Protein AF-A0A5E4NZ49-F1 (afdb_monomer)

Foldseek 3Di:
DDDDPCLVVQPVNVVVLVVVLVVQQQVLQQVLCVVVVLVDGPLLLQLLVVCVVVPKDWLVVSCVSSVHDSVSSVVSQVVCVVVVQKDWDQDPPDNVTTIIHGDPNNVVSNVVCVFQPPQLLVQLVCVLQVPQDDDPSSNSVSSVVSCVVPNSNRSSVVSVVPQDPADLQKHKDWDDPVCLVVLLVQLCVVCVVPHDQDPLNVVCSVCVCVQAVVQPKTKMFMQGVPRGTFWIWIWGDPDQLEIETDSTGGHPVCPPSCRSLVRVVVNVVVNLVVNGPWYKYFDAVVPVVVVVSCVVVAWDWDVVCCVVPVVVDPRTDTMTTHPSPRPLLVQLLVWDKDWQDDPVSLLLLLVLLVLVVVVVVDPCVVPCSVVPSVDPPVQQDPDAKIKMWTAGPVGHTFWIKIKGDDPPDLEIEIDRGDGDPPNPDSCNSVVRVVVRLVSSVVSRRFKYKYKDAPVPVVVVVSCVVVAWDWDDDPDDDPDPPITMTMDGSPD

Mean predicted aligned error: 18.84 Å

Radius of gyration: 30.34 Å; Cα contacts (8 Å, |Δi|>4): 708; chains: 1; bounding box: 64×70×80 Å

Nearest PDB structures (foldseek):
  3d8p-assembly2_B  TM=8.792E-01  e=7.311E-11  Staphylococcus aureus subsp. aureus Mu50
  3d8p-assembly1_A  TM=8.478E-01  e=6.019E-10  Staphylococcus aureus subsp. aureus Mu50
  5c82-assembly1_A-2  TM=8.439E-01  e=2.138E-06  Streptomyces noursei
  7ypv-assembly1_B  TM=7.909E-01  e=5.978E-06  Streptomyces lavendulae subsp. lavendulae
  4zzl-assembly1_B  TM=7.504E-01  e=1.672E-05  Pseudomonas aeruginosa

pLDDT: mean 85.26, std 12.06, range [42.31, 98.31]

Sequence (491 aa):
MVSDILAEHGILFLGSRLKRVADRMQAEATEVLERLELGVQPSQVILLAALDRFGPLSVGEAVEALGTSQPAVTRLVATLVEAGLVSADRGTRDQRSKTLDLTEGGRALVVRIKSTLWPAVRAAAESLTADLSGSFLQQLEGLEANLARRSLTARVDDARKTATPALNGLRIVQYSEALAPAFAEITREWVEGFFKIENEDRRIIEDPQGTIIDRGGFILFVEAEGLGIVGTCALIKIEDGVFELTKMGVKASARGRKAGEFLLDAVLKRAEAMGLDELFLLTNDKLGAAVHLYEKAGFQHDAEIMRRFGGRYARANVAMRYPLETKDKRMVKVARIRPARSRDDLAEVAQLFRDYADLIGVDLTSQNFEAEVANLPGAYAPPAGELFLAINPDGTPIGCVGLRPFEAGRRCELKRLFVRPGVQGAGLGRRLLDVALAAARKAGYREMVLDCLPQLEKAIALYDRTGFARTAPYWNNVIPGAIYFAKDLAA

Secondary structure (DSSP, 8-state):
----HHHHTGGGGHHHHHHHHHHHHHHHHHHHHHHTT----HHHHHHHHHHHHH-SEEHHHHHHHHTS-HHHHHHHHHHHHHTTSEEEEEPSS-TTSEEEEE-HHHHHHHHHHHHHTHHHHHHHHHHHHTT--SSHHHHHHHHHHHHHHS-HHHHHHHHHHHSPP-BTTEEEEE--GGGHHHHHHHHHHHHHHHSPPPHHHHHHHH-HIIIIITTT-EEEEEEETTTEEEEEEEEEEEETTEEEEEEEEE-GGGTTTTHHHHHHHHHHHHHHHTT-SEEEEEE-TT-HHHHHHHHHHT-EE-HHHHHHHGGG-TT--EEEEE----HHHHHHHH-EEEE--SHHHHHHHHHHHHHHHHHHT--GGGTTHHHHHHTTTGGG-TTT-EEEEEE-TTS-EEEEEEEEE-SSSSEEEEEEEEE-TTSTTSSHHHHHHHHHHHHHHHTT-SEEEEEE-TT-HHHHHHHHHTTPEEE--SS--SSTT-EEEEEES--

Structure (mmCIF, N/CA/C/O backbone):
data_AF-A0A5E4NZ49-F1
#
_entry.id   AF-A0A5E4NZ49-F1
#
loop_
_atom_site.group_PDB
_atom_site.id
_atom_site.type_symbol
_atom_site.label_atom_id
_atom_site.label_alt_id
_atom_site.label_comp_id
_atom_site.label_asym_id
_atom_site.label_entity_id
_atom_site.label_seq_id
_atom_site.pdbx_PDB_ins_code
_atom_site.Cartn_x
_atom_site.Cartn_y
_atom_site.Cartn_z
_atom_site.occupancy
_atom_site.B_iso_or_equiv
_atom_site.auth_seq_id
_atom_site.auth_comp_id
_atom_site.auth_asym_id
_atom_site.auth_atom_id
_atom_site.pdbx_PDB_model_num
ATOM 1 N N . MET A 1 1 ? -5.142 39.067 -20.950 1.00 53.44 1 MET A N 1
ATOM 2 C CA . MET A 1 1 ? -5.275 38.277 -19.708 1.00 53.44 1 MET A CA 1
ATOM 3 C C . MET A 1 1 ? -4.618 39.071 -18.599 1.00 53.44 1 MET A C 1
ATOM 5 O O . MET A 1 1 ? -3.541 39.597 -18.840 1.00 53.44 1 MET A O 1
ATOM 9 N N . VAL A 1 2 ? -5.281 39.227 -17.454 1.00 66.50 2 VAL A N 1
ATOM 10 C CA . VAL A 1 2 ? -4.657 39.827 -16.264 1.00 66.50 2 VAL A CA 1
ATOM 11 C C . VAL A 1 2 ? -3.675 38.795 -15.712 1.00 66.50 2 VAL A C 1
ATOM 13 O O . VAL A 1 2 ? -4.063 37.638 -15.552 1.00 66.50 2 VAL A O 1
ATOM 16 N N . SER A 1 3 ? -2.415 39.173 -15.510 1.00 77.12 3 SER A N 1
ATOM 17 C CA . SER A 1 3 ? -1.406 38.267 -14.967 1.00 77.12 3 SER A CA 1
ATOM 18 C C . SER A 1 3 ? -1.556 38.098 -13.451 1.00 77.12 3 SER A C 1
ATOM 20 O O . SER A 1 3 ? -2.078 38.977 -12.760 1.00 77.12 3 SER A O 1
ATOM 22 N N . ASP A 1 4 ? -1.151 36.938 -12.923 1.00 85.38 4 ASP A N 1
ATOM 23 C CA . ASP A 1 4 ? -1.191 36.676 -11.481 1.00 85.38 4 ASP A CA 1
ATOM 24 C C . ASP A 1 4 ? -0.046 37.415 -10.780 1.00 85.38 4 ASP A C 1
ATOM 26 O O . ASP A 1 4 ? 1.059 36.894 -10.63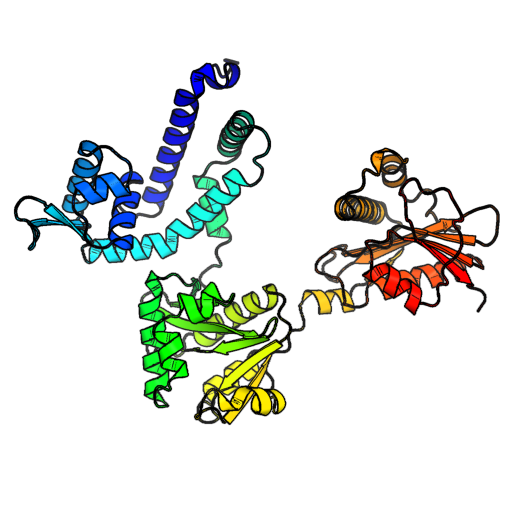0 1.00 85.38 4 ASP A O 1
ATOM 30 N N . ILE A 1 5 ? -0.346 38.629 -10.313 1.00 86.19 5 ILE A N 1
ATOM 31 C CA . ILE A 1 5 ? 0.610 39.509 -9.634 1.00 86.19 5 ILE A CA 1
ATOM 32 C C . ILE A 1 5 ? 1.266 38.850 -8.411 1.00 86.19 5 ILE A C 1
ATOM 34 O O . ILE A 1 5 ? 2.423 39.144 -8.101 1.00 86.19 5 ILE A O 1
ATOM 38 N N . LEU A 1 6 ? 0.551 37.946 -7.723 1.00 84.62 6 LEU A N 1
ATOM 39 C CA . LEU A 1 6 ? 1.081 37.246 -6.554 1.00 84.62 6 LEU A CA 1
ATOM 40 C C . LEU A 1 6 ? 2.108 36.194 -6.976 1.00 84.62 6 LEU A C 1
ATOM 42 O O . LEU A 1 6 ? 3.129 36.054 -6.306 1.00 84.62 6 LEU A O 1
ATOM 46 N N . ALA A 1 7 ? 1.864 35.490 -8.083 1.00 78.50 7 ALA A N 1
ATOM 47 C CA . ALA A 1 7 ? 2.808 34.523 -8.631 1.00 78.50 7 ALA A CA 1
ATOM 48 C C . ALA A 1 7 ? 4.052 35.207 -9.223 1.00 78.50 7 ALA A C 1
ATOM 50 O O . ALA A 1 7 ? 5.168 34.804 -8.907 1.00 78.50 7 ALA A O 1
ATOM 51 N N . GLU A 1 8 ? 3.876 36.283 -9.996 1.00 82.50 8 GLU A N 1
ATOM 52 C CA . GLU A 1 8 ? 4.972 36.994 -10.679 1.00 82.50 8 GLU A CA 1
ATOM 53 C C . GLU A 1 8 ? 6.033 37.557 -9.725 1.00 82.50 8 GLU A C 1
ATOM 55 O O . GLU A 1 8 ? 7.219 37.565 -10.045 1.00 82.50 8 GLU A O 1
ATOM 60 N N . HIS A 1 9 ? 5.621 38.011 -8.541 1.00 81.31 9 HIS A N 1
ATOM 61 C CA . HIS A 1 9 ? 6.527 38.618 -7.563 1.00 81.31 9 HIS A CA 1
ATOM 62 C C . HIS A 1 9 ? 7.061 37.609 -6.529 1.00 81.31 9 HIS A C 1
ATOM 64 O O . HIS A 1 9 ? 7.758 37.996 -5.586 1.00 81.31 9 HIS A O 1
ATOM 70 N N . GLY A 1 10 ? 6.758 36.314 -6.698 1.00 77.19 10 GLY A N 1
ATOM 71 C CA . GLY A 1 10 ? 7.365 35.206 -5.959 1.00 77.19 10 GLY A CA 1
ATOM 72 C C . GLY A 1 10 ? 7.379 35.402 -4.439 1.00 77.19 10 GLY A C 1
ATOM 73 O O . GLY A 1 10 ? 6.333 35.446 -3.789 1.00 77.19 10 GLY A O 1
ATOM 74 N N . ILE A 1 11 ? 8.585 35.512 -3.868 1.00 76.81 11 ILE A N 1
ATOM 75 C CA . ILE A 1 11 ? 8.804 35.615 -2.416 1.00 76.81 11 ILE A CA 1
ATOM 76 C C . ILE A 1 11 ? 8.200 36.885 -1.801 1.00 76.81 11 ILE A C 1
ATOM 78 O O . ILE A 1 11 ? 7.835 36.879 -0.626 1.00 76.81 11 ILE A O 1
ATOM 82 N N . LEU A 1 12 ? 8.062 37.963 -2.582 1.00 76.31 12 LEU A N 1
ATOM 83 C CA . LEU A 1 12 ? 7.617 39.267 -2.084 1.00 76.31 12 LEU A CA 1
ATOM 84 C C . LEU A 1 12 ? 6.197 39.206 -1.504 1.00 76.31 12 LEU A C 1
ATOM 86 O O . LEU A 1 12 ? 5.898 39.892 -0.529 1.00 76.31 12 LEU A O 1
ATOM 90 N N . PHE A 1 13 ? 5.341 38.345 -2.060 1.00 85.19 13 PHE A N 1
ATOM 91 C CA . PHE A 1 13 ? 3.966 38.137 -1.599 1.00 85.19 13 PHE A CA 1
ATOM 92 C C . PHE A 1 13 ? 3.740 36.750 -0.993 1.00 85.19 13 PHE A C 1
ATOM 94 O O . PHE A 1 13 ? 2.621 36.232 -1.030 1.00 85.19 13 PHE A O 1
ATOM 101 N N . LEU A 1 14 ? 4.777 36.152 -0.395 1.00 77.56 14 LEU A N 1
ATOM 102 C CA . LEU A 1 14 ? 4.708 34.790 0.136 1.00 77.56 14 LEU A CA 1
ATOM 103 C C . LEU A 1 14 ? 3.535 34.587 1.108 1.00 77.56 14 LEU A C 1
ATOM 105 O O . LEU A 1 14 ? 2.769 33.638 0.960 1.00 77.56 14 LEU A O 1
ATOM 109 N N . GLY A 1 15 ? 3.350 35.502 2.066 1.00 79.25 15 GLY A N 1
ATOM 110 C CA . GLY A 1 15 ? 2.250 35.421 3.033 1.00 79.25 15 GLY A CA 1
ATOM 111 C C . GLY A 1 15 ? 0.868 35.448 2.370 1.00 79.25 15 GLY A C 1
ATOM 112 O O . GLY A 1 15 ? -0.011 34.671 2.738 1.00 79.25 15 GLY A O 1
ATOM 113 N N . SER A 1 16 ? 0.688 36.283 1.345 1.00 88.81 16 SER A N 1
ATOM 114 C CA . SER A 1 16 ? -0.566 36.372 0.587 1.00 88.81 16 SER A CA 1
ATOM 115 C C . SER A 1 16 ? -0.827 35.124 -0.255 1.00 88.81 16 SER A C 1
ATOM 117 O O . SER A 1 16 ? -1.972 34.688 -0.342 1.00 88.81 16 SER A O 1
ATOM 119 N N . ARG A 1 17 ? 0.213 34.507 -0.834 1.00 84.88 17 ARG A N 1
ATOM 120 C CA . ARG A 1 17 ? 0.085 33.233 -1.562 1.00 84.88 17 ARG A CA 1
ATOM 121 C C . ARG A 1 17 ? -0.287 32.083 -0.631 1.00 84.88 17 ARG A C 1
ATOM 123 O O . ARG A 1 17 ? -1.226 31.348 -0.924 1.00 84.88 17 ARG A O 1
ATOM 130 N N . LEU A 1 18 ? 0.374 31.978 0.524 1.00 82.62 18 LEU A N 1
ATOM 131 C CA . LEU A 1 18 ? 0.037 30.980 1.544 1.00 82.62 18 LEU A CA 1
ATOM 132 C C . LEU A 1 18 ? -1.401 31.149 2.038 1.00 82.62 18 LEU A C 1
ATOM 134 O O . LEU A 1 18 ? -2.138 30.171 2.130 1.00 82.62 18 LEU A O 1
ATOM 138 N N . LYS A 1 19 ? -1.828 32.394 2.283 1.00 87.25 19 LYS A N 1
ATOM 139 C CA . LYS A 1 19 ? -3.213 32.693 2.647 1.00 87.25 19 LYS A CA 1
ATOM 140 C C . LYS A 1 19 ? -4.194 32.303 1.540 1.00 87.25 19 LYS A C 1
ATOM 142 O O . LYS A 1 19 ? -5.182 31.649 1.831 1.00 87.25 19 LYS A O 1
ATOM 147 N N . ARG A 1 20 ? -3.913 32.639 0.277 1.00 89.00 20 ARG A N 1
ATOM 148 C CA . ARG A 1 20 ? -4.759 32.278 -0.874 1.00 89.00 20 ARG A CA 1
ATOM 149 C C . ARG A 1 20 ? -4.947 30.765 -0.999 1.00 89.00 20 ARG A C 1
ATOM 151 O O . ARG A 1 20 ? -6.062 30.306 -1.234 1.00 89.00 20 ARG A O 1
ATOM 158 N N . VAL A 1 21 ? -3.870 29.997 -0.826 1.00 86.38 21 VAL A N 1
ATOM 159 C CA . VAL A 1 21 ? -3.926 28.528 -0.806 1.00 86.38 21 VAL A CA 1
ATOM 160 C C . VAL A 1 21 ? -4.757 28.037 0.379 1.00 86.38 21 VAL A C 1
ATOM 162 O O . VAL A 1 21 ? -5.653 27.218 0.187 1.00 86.38 21 VAL A O 1
ATOM 165 N N . ALA A 1 22 ? -4.512 28.565 1.581 1.00 85.62 22 ALA A N 1
ATOM 166 C CA . ALA A 1 22 ? -5.251 28.188 2.783 1.00 85.62 22 ALA A CA 1
ATOM 167 C C . ALA A 1 22 ? -6.754 28.484 2.659 1.00 85.62 22 ALA A C 1
ATOM 169 O O . ALA A 1 22 ? -7.567 27.603 2.924 1.00 85.62 22 ALA A O 1
ATOM 170 N N . ASP A 1 23 ? -7.127 29.680 2.200 1.00 88.81 23 ASP A N 1
ATOM 171 C CA . ASP A 1 23 ? -8.521 30.095 2.012 1.00 88.81 23 ASP A CA 1
ATOM 172 C C . ASP A 1 23 ? -9.230 29.180 1.000 1.00 88.81 23 ASP A C 1
ATOM 174 O O . ASP A 1 23 ? -10.351 28.730 1.241 1.00 88.81 23 ASP A O 1
ATOM 178 N N . ARG A 1 24 ? -8.550 28.826 -0.100 1.00 87.12 24 ARG A N 1
ATOM 179 C CA . ARG A 1 24 ? -9.080 27.888 -1.096 1.00 87.12 24 ARG A CA 1
ATOM 180 C C . ARG A 1 24 ? -9.278 26.486 -0.521 1.00 87.12 24 ARG A C 1
ATOM 182 O O . ARG A 1 24 ? -10.336 25.895 -0.715 1.00 87.12 24 ARG A O 1
ATOM 189 N N . MET A 1 25 ? -8.281 25.960 0.188 1.00 86.38 25 MET A N 1
ATOM 190 C CA . MET A 1 25 ? -8.375 24.638 0.812 1.00 86.38 25 MET A CA 1
ATOM 191 C C . MET A 1 25 ? -9.485 24.588 1.864 1.00 86.38 25 MET A C 1
ATOM 193 O O . MET A 1 25 ? -10.180 23.581 1.953 1.00 86.38 25 MET A O 1
ATOM 197 N N . GLN A 1 26 ? -9.684 25.665 2.627 1.00 86.81 26 GLN A N 1
ATOM 198 C CA . GLN A 1 26 ? -10.755 25.740 3.619 1.00 86.81 26 GLN A CA 1
ATOM 199 C C . GLN A 1 26 ? -12.141 25.779 2.976 1.00 86.81 26 GLN A C 1
ATOM 201 O O . GLN A 1 26 ? -13.030 25.071 3.439 1.00 86.81 26 GLN A O 1
ATOM 206 N N . ALA A 1 27 ? -12.318 26.538 1.891 1.00 87.38 27 ALA A N 1
ATOM 207 C CA . ALA A 1 27 ? -13.580 26.558 1.153 1.00 87.38 27 ALA A CA 1
ATOM 208 C C . ALA A 1 27 ? -13.937 25.168 0.591 1.00 87.38 27 ALA A C 1
ATOM 210 O O . ALA A 1 27 ? -15.056 24.693 0.779 1.00 87.38 27 ALA A O 1
ATOM 211 N N . GLU A 1 28 ? -12.970 24.484 -0.030 1.00 89.12 28 GLU A N 1
ATOM 212 C CA . GLU A 1 28 ? -13.168 23.128 -0.563 1.00 89.12 28 GLU A CA 1
ATOM 213 C C . GLU A 1 28 ? -13.385 22.096 0.569 1.00 89.12 28 GLU A C 1
ATOM 215 O O . GLU A 1 28 ? -14.182 21.168 0.431 1.00 89.12 28 GLU A O 1
ATOM 220 N N . ALA A 1 29 ? -12.746 22.268 1.732 1.00 86.75 29 ALA A N 1
ATOM 221 C CA . ALA A 1 29 ? -12.985 21.421 2.903 1.00 86.75 29 ALA A CA 1
ATOM 222 C C . ALA A 1 29 ? -14.402 21.592 3.481 1.00 86.75 29 ALA A C 1
ATOM 224 O O . ALA A 1 29 ? -15.012 20.598 3.881 1.00 86.75 29 ALA A O 1
ATOM 225 N N . THR A 1 30 ? -14.940 22.816 3.510 1.00 88.94 30 THR A N 1
ATOM 226 C CA . THR A 1 30 ? -16.329 23.072 3.925 1.00 88.94 30 THR A CA 1
ATOM 227 C C . THR A 1 30 ? -17.316 22.340 3.015 1.00 88.94 30 THR A C 1
ATOM 229 O O . THR A 1 30 ? -18.167 21.612 3.521 1.00 88.94 30 THR A O 1
ATOM 232 N N . GLU A 1 31 ? -17.145 22.426 1.692 1.00 88.44 31 GLU A N 1
ATOM 233 C CA . GLU A 1 31 ? -18.001 21.729 0.717 1.00 88.44 31 GLU A CA 1
ATOM 234 C C . GLU A 1 31 ? -18.008 20.202 0.938 1.00 88.44 31 GLU A C 1
ATOM 236 O O . GLU A 1 31 ? -19.054 19.547 0.902 1.00 88.44 31 GLU A O 1
ATOM 241 N N . VAL A 1 32 ? -16.838 19.616 1.221 1.00 86.94 32 VAL A N 1
ATOM 242 C CA . VAL A 1 32 ? -16.717 18.180 1.515 1.00 86.94 32 VAL A CA 1
ATOM 243 C C . VAL A 1 32 ? -17.483 17.797 2.784 1.00 86.94 32 VAL A C 1
ATOM 245 O O . VAL A 1 32 ? -18.154 16.762 2.799 1.00 86.94 32 VAL A O 1
ATOM 248 N N . LEU A 1 33 ? -17.394 18.601 3.846 1.00 88.38 33 LEU A N 1
ATOM 249 C CA . LEU A 1 33 ? -18.083 18.336 5.114 1.00 88.38 33 LEU A CA 1
ATOM 250 C C . LEU A 1 33 ? -19.605 18.472 4.989 1.00 88.38 33 LEU A C 1
ATOM 252 O O . LEU A 1 33 ? -20.331 17.640 5.541 1.00 88.38 33 LEU A O 1
ATOM 256 N N . GLU A 1 34 ? -20.077 19.472 4.241 1.00 87.88 34 GLU A N 1
ATOM 257 C CA . GLU A 1 34 ? -21.499 19.690 3.953 1.00 87.88 34 GLU A CA 1
ATOM 258 C C . GLU A 1 34 ? -22.093 18.514 3.180 1.00 87.88 34 GLU A C 1
ATOM 260 O O . GLU A 1 34 ? -23.104 17.948 3.590 1.00 87.88 34 GLU A O 1
ATOM 265 N N . ARG A 1 35 ? -21.413 18.059 2.122 1.00 85.38 35 ARG A N 1
ATOM 266 C CA . ARG A 1 35 ? -21.866 16.919 1.313 1.00 85.38 35 ARG A CA 1
ATOM 267 C C . ARG A 1 35 ? -21.902 15.596 2.079 1.00 85.38 35 ARG A C 1
ATOM 269 O O . ARG A 1 35 ? -22.638 14.688 1.705 1.00 85.38 35 ARG A O 1
ATOM 276 N N . LEU A 1 36 ? -21.072 15.450 3.108 1.00 80.56 36 LEU A N 1
ATOM 277 C CA . LEU A 1 36 ? -21.082 14.277 3.983 1.00 80.56 36 LEU A CA 1
ATOM 278 C C . LEU A 1 36 ? -22.095 14.394 5.127 1.00 80.56 36 LEU A C 1
ATOM 280 O O . LEU A 1 36 ? -22.195 13.462 5.927 1.00 80.56 36 LEU A O 1
ATOM 284 N N . GLU A 1 37 ? -22.821 15.511 5.221 1.00 86.88 37 GLU A N 1
ATOM 285 C CA . GLU A 1 37 ? -23.821 15.763 6.260 1.00 86.88 37 GLU A CA 1
ATOM 286 C C . GLU A 1 37 ? -23.232 15.513 7.661 1.00 86.88 37 GLU A C 1
ATOM 288 O O . GLU A 1 37 ? -23.790 14.802 8.503 1.00 86.88 37 GLU A O 1
ATOM 293 N N . LEU A 1 38 ? -22.013 16.019 7.884 1.00 84.12 38 LEU A N 1
ATOM 294 C CA . LEU A 1 38 ? -21.295 15.854 9.153 1.00 84.12 38 LEU A CA 1
ATOM 295 C C . LEU A 1 38 ? -21.668 16.923 10.187 1.00 84.12 38 LEU A C 1
ATOM 297 O O . LEU A 1 38 ? -21.346 16.756 11.359 1.00 84.12 38 LEU A O 1
ATOM 301 N N . GLY A 1 39 ? -22.349 17.997 9.772 1.00 86.88 39 GLY A N 1
ATOM 302 C CA . GLY A 1 39 ? -22.863 19.033 10.674 1.00 86.88 39 GLY A CA 1
ATOM 303 C C . GLY A 1 39 ? -21.784 19.862 11.379 1.00 86.88 39 GLY A C 1
ATOM 304 O O . GLY A 1 39 ? -22.073 20.496 12.388 1.00 86.88 39 GLY A O 1
ATOM 305 N N . VAL A 1 40 ? -20.546 19.851 10.873 1.00 92.19 40 VAL A N 1
ATOM 306 C CA . VAL A 1 40 ? -19.399 20.567 11.450 1.00 92.19 40 VAL A CA 1
ATOM 307 C C . VAL A 1 40 ? -18.565 21.258 10.376 1.00 92.19 40 VAL A C 1
ATOM 309 O O . VAL A 1 40 ? -18.550 20.849 9.219 1.00 92.19 40 VAL A O 1
ATOM 312 N N . GLN A 1 41 ? -17.844 22.298 10.786 1.00 91.62 41 GLN A N 1
ATOM 313 C CA . GLN A 1 41 ? -16.946 23.102 9.959 1.00 91.62 41 GLN A CA 1
ATOM 314 C C . GLN A 1 41 ? -15.488 22.618 10.058 1.00 91.62 41 GLN A C 1
ATOM 316 O O . GLN A 1 41 ? -15.108 22.038 11.081 1.00 91.62 41 GLN A O 1
ATOM 321 N N . PRO A 1 42 ? -14.615 22.906 9.070 1.00 90.19 42 PRO A N 1
ATOM 322 C CA . PRO A 1 42 ? -13.227 22.422 9.076 1.00 90.19 42 PRO A CA 1
ATOM 323 C C . PRO A 1 42 ? -12.444 22.806 10.340 1.00 90.19 42 PRO A C 1
ATOM 325 O O . PRO A 1 42 ? -11.716 21.999 10.917 1.00 90.19 42 PRO A O 1
ATOM 328 N N . SER A 1 43 ? -12.651 24.030 10.826 1.00 89.69 43 SER A N 1
ATOM 329 C CA . SER A 1 43 ? -12.030 24.547 12.049 1.00 89.69 43 SER A CA 1
ATOM 330 C C . SER A 1 43 ? -12.570 23.910 13.336 1.00 89.69 43 SER A C 1
ATOM 332 O O . SER A 1 43 ? -11.904 23.947 14.365 1.00 89.69 43 SER A O 1
ATOM 334 N N . GLN A 1 44 ? -13.752 23.296 13.304 1.00 94.00 44 GLN A N 1
ATOM 335 C CA . GLN A 1 44 ? -14.292 22.534 14.429 1.00 94.00 44 GLN A CA 1
ATOM 336 C C . GLN A 1 44 ? -13.708 21.118 14.463 1.00 94.00 44 GLN A C 1
ATOM 338 O O . GLN A 1 44 ? -13.394 20.611 15.540 1.00 94.00 44 GLN A O 1
ATOM 343 N N . VAL A 1 45 ? -13.484 20.508 13.292 1.00 92.31 45 VAL A N 1
ATOM 344 C CA . VAL A 1 45 ? -12.886 19.167 13.168 1.00 92.31 45 VAL A CA 1
ATOM 345 C C . VAL A 1 45 ? -11.513 19.102 13.841 1.00 92.31 45 VAL A C 1
ATOM 347 O O . VAL A 1 45 ? -11.219 18.118 14.513 1.00 92.31 45 VAL A O 1
ATOM 350 N N . ILE A 1 46 ? -10.692 20.152 13.731 1.00 91.62 46 ILE A N 1
ATOM 351 C CA . ILE A 1 46 ? -9.364 20.183 14.370 1.00 91.62 46 ILE A CA 1
ATOM 352 C C . ILE A 1 46 ? -9.440 20.171 15.907 1.00 91.62 46 ILE A C 1
ATOM 354 O O . ILE A 1 46 ? -8.627 19.508 16.544 1.00 91.62 46 ILE A O 1
ATOM 358 N N . LEU A 1 47 ? -10.434 20.835 16.513 1.00 94.69 47 LEU A N 1
ATOM 359 C CA . LEU A 1 47 ? -10.614 20.832 17.969 1.00 94.69 47 LEU A CA 1
ATOM 360 C C . LEU A 1 47 ? -11.179 19.491 18.455 1.00 94.69 47 LEU A C 1
ATOM 362 O O . LEU A 1 47 ? -10.707 18.956 19.454 1.00 94.69 47 LEU A O 1
ATOM 366 N N . LEU A 1 48 ? -12.129 18.909 17.716 1.00 95.56 48 LEU A N 1
ATOM 367 C CA . LEU A 1 48 ? -12.629 17.557 17.990 1.00 95.56 48 LEU A CA 1
ATOM 368 C C . LEU A 1 48 ? -11.499 16.515 17.920 1.00 95.56 48 LEU A C 1
ATOM 370 O O . LEU A 1 48 ? -11.422 15.635 18.772 1.00 95.56 48 LEU A O 1
ATOM 374 N N . ALA A 1 49 ? -10.593 16.650 16.946 1.00 89.69 49 ALA A N 1
ATOM 375 C CA . ALA A 1 49 ? -9.410 15.802 16.814 1.00 89.69 49 ALA A CA 1
ATOM 376 C C . ALA A 1 49 ? -8.437 15.951 17.995 1.00 89.69 49 ALA A C 1
ATOM 378 O O . ALA A 1 49 ? -7.865 14.961 18.446 1.00 89.69 49 ALA A O 1
ATOM 379 N N . ALA A 1 50 ? -8.248 17.176 18.497 1.00 91.75 50 ALA A N 1
ATOM 380 C CA . ALA A 1 50 ? -7.391 17.435 19.650 1.00 91.75 50 ALA A CA 1
ATOM 381 C C . ALA A 1 50 ? -7.953 16.795 20.930 1.00 91.75 50 ALA A C 1
ATOM 383 O O . ALA A 1 50 ? -7.213 16.115 21.636 1.00 91.75 50 ALA A O 1
ATOM 384 N N . LEU A 1 51 ? -9.254 16.949 21.195 1.00 94.06 51 LEU A N 1
ATOM 385 C CA . LEU A 1 51 ? -9.908 16.356 22.368 1.00 94.06 51 LEU A CA 1
ATOM 386 C C . LEU A 1 51 ? -9.954 14.825 22.306 1.00 94.06 51 LEU A C 1
ATOM 388 O O . LEU A 1 51 ? -9.782 14.152 23.315 1.00 94.06 51 LEU A O 1
ATOM 392 N N . ASP A 1 52 ? -10.148 14.251 21.120 1.00 92.19 52 ASP A N 1
ATOM 393 C CA . ASP A 1 52 ? -10.080 12.800 20.940 1.00 92.19 52 ASP A CA 1
ATOM 394 C C . ASP A 1 52 ? -8.664 12.252 21.179 1.00 92.19 52 ASP A C 1
ATOM 396 O O . ASP A 1 52 ? -8.513 11.195 21.790 1.00 92.19 52 ASP A O 1
ATOM 400 N N . ARG A 1 53 ? -7.628 12.976 20.736 1.00 87.81 53 ARG A N 1
ATOM 401 C CA . ARG A 1 53 ? -6.234 12.544 20.886 1.00 87.81 53 ARG A CA 1
ATOM 402 C C . ARG A 1 53 ? -5.702 12.713 22.305 1.00 87.81 53 ARG A C 1
ATOM 404 O O . ARG A 1 53 ? -4.995 11.837 22.791 1.00 87.81 53 ARG A O 1
ATOM 411 N N . PHE A 1 54 ? -5.960 13.859 22.925 1.00 86.75 54 PHE A N 1
ATOM 412 C CA . PHE A 1 54 ? -5.360 14.230 24.209 1.00 86.75 54 PHE A CA 1
ATOM 413 C C . PHE A 1 54 ? -6.302 14.009 25.398 1.00 86.75 54 PHE A C 1
ATOM 415 O O . PHE A 1 54 ? -5.882 14.155 26.544 1.00 86.75 54 PHE A O 1
ATOM 422 N N . GLY A 1 55 ? -7.552 13.616 25.143 1.00 89.50 55 GLY A N 1
ATOM 423 C CA . GLY A 1 55 ? -8.587 13.549 26.164 1.00 89.50 55 GLY A CA 1
ATOM 424 C C . GLY A 1 55 ? -9.073 14.947 26.567 1.00 89.50 55 GLY A C 1
ATOM 425 O O . GLY A 1 55 ? -8.963 15.892 25.781 1.00 89.50 55 GLY A O 1
ATOM 426 N N . PRO A 1 56 ? -9.628 15.097 27.782 1.00 93.25 56 PRO A N 1
ATOM 427 C CA . PRO A 1 56 ? -10.121 16.384 28.250 1.00 93.25 56 PRO A CA 1
ATOM 428 C C . PRO A 1 56 ? -9.010 17.440 28.312 1.00 93.25 56 PRO A C 1
ATOM 430 O O . PRO A 1 56 ? -7.963 17.200 28.912 1.00 93.25 56 PRO A O 1
ATOM 433 N N . LEU A 1 57 ? -9.257 18.622 27.745 1.00 92.94 57 LEU A N 1
ATOM 434 C CA . LEU A 1 57 ? -8.295 19.730 27.677 1.00 92.94 57 LEU A CA 1
ATOM 435 C C . LEU A 1 57 ? -8.862 20.992 28.325 1.00 92.94 57 LEU A C 1
ATOM 437 O O . LEU A 1 57 ? -10.045 21.295 28.203 1.00 92.94 57 LEU A O 1
ATOM 441 N N . SER A 1 58 ? -8.021 21.803 28.951 1.00 91.81 58 SER A N 1
ATOM 442 C CA . SER A 1 58 ? -8.351 23.200 29.229 1.00 91.81 58 SER A CA 1
ATOM 443 C C . SER A 1 58 ? -8.338 24.048 27.951 1.00 91.81 58 SER A C 1
ATOM 445 O O . SER A 1 58 ? -7.744 23.686 26.936 1.00 91.81 58 SER A O 1
ATOM 447 N N . VAL A 1 59 ? -8.944 25.239 28.001 1.00 90.69 59 VAL A N 1
ATOM 448 C CA . VAL A 1 59 ? -8.869 26.204 26.883 1.00 90.69 59 VAL A CA 1
ATOM 449 C C . VAL A 1 59 ? -7.415 26.573 26.552 1.00 90.69 59 VAL A C 1
ATOM 451 O O . VAL A 1 59 ? -7.094 26.766 25.382 1.00 90.69 59 VAL A O 1
ATOM 454 N N . GLY A 1 60 ? -6.542 26.660 27.562 1.00 88.69 60 GLY A N 1
ATOM 455 C CA . GLY A 1 60 ? -5.115 26.940 27.372 1.00 88.69 60 GLY A CA 1
ATOM 456 C C . GLY A 1 60 ? -4.388 25.808 26.647 1.00 88.69 60 GLY A C 1
ATOM 457 O O . GLY A 1 60 ? -3.689 26.060 25.671 1.00 88.69 60 GLY A O 1
ATOM 458 N N . GLU A 1 61 ? -4.629 24.560 27.049 1.00 91.50 61 GLU A N 1
ATOM 459 C CA . GLU A 1 61 ? -4.051 23.384 26.382 1.00 91.50 61 GLU A CA 1
ATOM 460 C C . GLU A 1 61 ? -4.588 23.223 24.954 1.00 91.50 61 GLU A C 1
ATOM 462 O O . GLU A 1 61 ? -3.841 22.871 24.048 1.00 91.50 61 GLU A O 1
ATOM 467 N N . ALA A 1 62 ? -5.859 23.553 24.706 1.00 91.31 62 ALA A N 1
ATOM 468 C CA . ALA A 1 62 ? -6.416 23.565 23.355 1.00 91.31 62 ALA A CA 1
ATOM 469 C C . ALA A 1 62 ? -5.791 24.661 22.466 1.00 91.31 62 ALA A C 1
ATOM 471 O O . ALA A 1 62 ? -5.597 24.448 21.271 1.00 91.31 62 ALA A O 1
ATOM 472 N N . VAL A 1 63 ? -5.451 25.826 23.030 1.00 91.44 63 VAL A N 1
ATOM 473 C CA . VAL A 1 63 ? -4.695 26.888 22.336 1.00 91.44 63 VAL A CA 1
ATOM 474 C C . VAL A 1 63 ? -3.310 26.401 21.934 1.00 91.44 63 VAL A C 1
ATOM 476 O O . VAL A 1 63 ? -2.913 26.586 20.783 1.00 91.44 63 VAL A O 1
ATOM 479 N N . GLU A 1 64 ? -2.610 25.750 22.859 1.00 89.75 64 GLU A N 1
ATOM 480 C CA . GLU A 1 64 ? -1.284 25.186 22.622 1.00 89.75 64 GLU A CA 1
ATOM 481 C C . GLU A 1 64 ? -1.331 24.070 21.570 1.00 89.75 64 GLU A C 1
ATOM 483 O O . GLU A 1 64 ? -0.601 24.121 20.582 1.00 89.75 64 GLU A O 1
ATOM 488 N N . ALA A 1 65 ? -2.260 23.121 21.715 1.00 85.00 65 ALA A N 1
ATOM 489 C CA . ALA A 1 65 ? -2.410 21.985 20.811 1.00 85.00 65 ALA A CA 1
ATOM 490 C C . ALA A 1 65 ? -2.775 22.394 19.375 1.00 85.00 65 ALA A C 1
ATOM 492 O O . ALA A 1 65 ? -2.353 21.741 18.421 1.00 85.00 65 ALA A O 1
ATOM 493 N N . LEU A 1 66 ? -3.565 23.460 19.206 1.00 89.19 66 LEU A N 1
ATOM 494 C CA . LEU A 1 66 ? -4.005 23.939 17.892 1.00 89.19 66 LEU A CA 1
ATOM 495 C C . LEU A 1 66 ? -3.090 25.016 17.293 1.00 89.19 66 LEU A C 1
ATOM 497 O O . LEU A 1 66 ? -3.266 25.366 16.125 1.00 89.19 66 LEU A O 1
ATOM 501 N N . GLY A 1 67 ? -2.161 25.581 18.071 1.00 86.75 67 GLY A N 1
ATOM 502 C CA . GLY A 1 67 ? -1.281 26.662 17.621 1.00 86.75 67 GLY A CA 1
ATOM 503 C C . GLY A 1 67 ? -2.036 27.914 17.155 1.00 86.75 67 GLY A C 1
ATOM 504 O O . GLY A 1 67 ? -1.589 28.607 16.242 1.00 86.75 67 GLY A O 1
ATOM 505 N N . THR A 1 68 ? -3.208 28.192 17.734 1.00 88.31 68 THR A N 1
ATOM 506 C CA . THR A 1 68 ? -4.083 29.308 17.337 1.00 88.31 68 THR A CA 1
ATOM 507 C C . THR A 1 68 ? -4.397 30.228 18.509 1.00 88.31 68 THR A C 1
ATOM 509 O O . THR A 1 68 ? -4.160 29.906 19.665 1.00 88.31 68 THR A O 1
ATOM 512 N N . SER A 1 69 ? -4.950 31.405 18.229 1.00 89.62 69 SER A N 1
ATOM 513 C CA . SER A 1 69 ? -5.262 32.387 19.269 1.00 89.62 69 SER A CA 1
ATOM 514 C C . SER A 1 69 ? -6.361 31.903 20.231 1.00 89.62 69 SER A C 1
ATOM 516 O O . SER A 1 69 ? -7.338 31.273 19.818 1.00 89.62 69 SER A O 1
ATOM 518 N N . GLN A 1 70 ? -6.277 32.295 21.504 1.00 89.50 70 GLN A N 1
ATOM 519 C CA . GLN A 1 70 ? -7.313 32.009 22.507 1.00 89.50 70 GLN A CA 1
ATOM 520 C C . GLN A 1 70 ? -8.732 32.454 22.098 1.00 89.50 70 GLN A C 1
ATOM 522 O O . GLN A 1 70 ? -9.670 31.668 22.282 1.00 89.50 70 GLN A O 1
ATOM 527 N N . PRO A 1 71 ? -8.943 33.637 21.481 1.00 91.94 71 PRO A N 1
ATOM 528 C CA . PRO A 1 71 ? -10.254 34.013 20.956 1.00 91.94 71 PRO A CA 1
ATOM 529 C C . PRO A 1 71 ? -10.791 33.051 19.885 1.00 91.94 71 PRO A C 1
ATOM 531 O O . PRO A 1 71 ? -12.001 32.846 19.812 1.00 91.94 71 PRO A O 1
ATOM 534 N N . ALA A 1 72 ? -9.924 32.452 19.060 1.00 89.44 72 ALA A N 1
ATOM 535 C CA . ALA A 1 72 ? -10.341 31.474 18.054 1.00 89.44 72 ALA A CA 1
ATOM 536 C C . ALA A 1 72 ? -10.814 30.167 18.703 1.00 89.44 72 ALA A C 1
ATOM 538 O O . ALA A 1 72 ? -11.916 29.713 18.398 1.00 89.44 72 ALA A O 1
ATOM 539 N N . VAL A 1 73 ? -10.048 29.625 19.657 1.00 92.25 73 VAL A N 1
ATOM 540 C CA . VAL A 1 73 ? -10.445 28.420 20.409 1.00 92.25 73 VAL A CA 1
ATOM 541 C C . VAL A 1 73 ? -11.748 28.649 21.169 1.00 92.25 73 VAL A C 1
ATOM 543 O O . VAL A 1 73 ? -12.645 27.816 21.121 1.00 92.25 73 VAL A O 1
ATOM 546 N N . THR A 1 74 ? -11.904 29.811 21.804 1.00 91.69 74 THR A N 1
ATOM 547 C CA . THR A 1 74 ? -13.116 30.134 22.575 1.00 91.69 74 THR A CA 1
ATOM 548 C C . THR A 1 74 ? -14.369 30.137 21.696 1.00 91.69 74 THR A C 1
ATOM 550 O O . THR A 1 74 ? -15.405 29.611 22.100 1.00 91.69 74 THR A O 1
ATOM 553 N N . ARG A 1 75 ? -14.276 30.682 20.475 1.00 93.25 75 ARG A N 1
ATOM 554 C CA . ARG A 1 75 ? -15.380 30.646 19.504 1.00 93.25 75 ARG A CA 1
ATOM 555 C C . ARG A 1 75 ? -15.699 29.224 19.050 1.00 93.25 75 ARG A C 1
ATOM 557 O O . ARG A 1 75 ? -16.869 28.862 19.011 1.00 93.25 75 ARG A O 1
ATOM 564 N N . LEU A 1 76 ? -14.678 28.416 18.756 1.00 93.69 76 LEU A N 1
ATOM 565 C CA . LEU A 1 76 ? -14.866 27.014 18.365 1.00 93.69 76 LEU A CA 1
ATOM 566 C C . LEU A 1 76 ? -15.578 26.218 19.457 1.00 93.69 76 LEU A C 1
ATOM 568 O O . LEU A 1 76 ? -16.573 25.552 19.176 1.00 93.69 76 LEU A O 1
ATOM 572 N N . VAL A 1 77 ? -15.118 26.354 20.703 1.00 94.44 77 VAL A N 1
ATOM 573 C CA . VAL A 1 77 ? -15.741 25.720 21.870 1.00 94.44 77 VAL A CA 1
ATOM 574 C C . VAL A 1 77 ? -17.209 26.112 21.980 1.00 94.44 77 VAL A C 1
ATOM 576 O O . VAL A 1 77 ? -18.047 25.228 22.097 1.00 94.44 77 VAL A O 1
ATOM 579 N N . ALA A 1 78 ? -17.538 27.405 21.895 1.00 94.19 78 ALA A N 1
ATOM 580 C CA . ALA A 1 78 ? -18.924 27.861 22.002 1.00 94.19 78 ALA A CA 1
ATOM 581 C C . ALA A 1 78 ? -19.834 27.186 20.961 1.00 94.19 78 ALA A C 1
ATOM 583 O O . ALA A 1 78 ? -20.877 26.648 21.322 1.00 94.19 78 ALA A O 1
ATOM 584 N N . THR A 1 79 ? -19.396 27.128 19.699 1.00 95.69 79 THR A N 1
ATOM 585 C CA . THR A 1 79 ? -20.178 26.496 18.623 1.00 95.69 79 THR A CA 1
ATOM 586 C C . THR A 1 79 ? -20.321 24.979 18.779 1.00 95.69 79 THR A C 1
ATOM 588 O O . THR A 1 79 ? -21.359 24.420 18.447 1.00 95.69 79 THR A O 1
ATOM 591 N N . LEU A 1 80 ? -19.300 24.296 19.305 1.00 96.19 80 LEU A N 1
ATOM 592 C CA . LEU A 1 80 ? -19.343 22.848 19.527 1.00 96.19 80 LEU A CA 1
ATOM 593 C C . LEU A 1 80 ? -20.160 22.463 20.765 1.00 96.19 80 LEU A C 1
ATOM 595 O O . LEU A 1 80 ? -20.768 21.393 20.781 1.00 96.19 80 LEU A O 1
ATOM 599 N N . VAL A 1 81 ? -20.188 23.329 21.780 1.00 95.56 81 VAL A N 1
ATOM 600 C CA . VAL A 1 81 ? -21.073 23.193 22.944 1.00 95.56 81 VAL A CA 1
ATOM 601 C C . VAL A 1 81 ? -22.528 23.376 22.525 1.00 95.56 81 VAL A C 1
ATOM 603 O O . VAL A 1 81 ? -23.370 22.563 22.892 1.00 95.56 81 VAL A O 1
ATOM 606 N N . GLU A 1 82 ? -22.825 24.390 21.708 1.00 94.88 82 GLU A N 1
ATOM 607 C CA . GLU A 1 82 ? -24.167 24.610 21.151 1.00 94.88 82 GLU A CA 1
ATOM 608 C C . GLU A 1 82 ? -24.636 23.427 20.288 1.00 94.88 82 GLU A C 1
ATOM 610 O O . GLU A 1 82 ? -25.784 23.002 20.391 1.00 94.88 82 GLU A O 1
ATOM 615 N N . ALA A 1 83 ? -23.728 22.826 19.513 1.00 93.44 83 ALA A N 1
ATOM 616 C CA . ALA A 1 83 ? -23.996 21.613 18.740 1.00 93.44 83 ALA A CA 1
ATOM 617 C C . ALA A 1 83 ? -24.091 20.327 19.593 1.00 93.44 83 ALA A C 1
ATOM 619 O O . ALA A 1 83 ? -24.342 19.252 19.050 1.00 93.44 83 ALA A O 1
ATOM 620 N N . GLY A 1 84 ? -23.856 20.398 20.909 1.00 94.75 84 GLY A N 1
ATOM 621 C CA . GLY A 1 84 ? -23.890 19.243 21.811 1.00 94.75 84 GLY A CA 1
ATOM 622 C C . GLY A 1 84 ? -22.750 18.238 21.607 1.00 94.75 84 GLY A C 1
ATOM 623 O O . GLY A 1 84 ? -22.854 17.098 22.058 1.00 94.75 84 GLY A O 1
ATOM 624 N N . LEU A 1 85 ? -21.666 18.630 20.931 1.00 95.75 85 LEU A N 1
ATOM 625 C CA . LEU A 1 85 ? -20.522 17.769 20.595 1.00 95.75 85 LEU A CA 1
ATOM 626 C C . LEU A 1 85 ? -19.382 17.863 21.621 1.00 95.75 85 LEU A C 1
ATOM 628 O O . LEU A 1 85 ? -18.578 16.939 21.746 1.00 95.75 85 LEU A O 1
ATOM 632 N N . VAL A 1 86 ? -19.307 18.971 22.357 1.00 96.94 86 VAL A N 1
ATOM 633 C CA . VAL A 1 86 ? -18.299 19.223 23.396 1.00 96.94 86 VAL A CA 1
ATOM 634 C C . VAL A 1 86 ? -19.000 19.683 24.671 1.00 96.94 86 VAL A C 1
ATOM 636 O O . VAL A 1 86 ? -19.910 20.505 24.608 1.00 96.94 86 VAL A O 1
ATOM 639 N N . SER A 1 87 ? -18.581 19.177 25.830 1.00 94.62 87 SER A N 1
ATOM 640 C CA . SER A 1 87 ? -18.944 19.741 27.132 1.00 94.62 87 SER A CA 1
ATOM 641 C C . SER A 1 87 ? -17.856 20.701 27.612 1.00 94.62 87 SER A C 1
ATOM 643 O O . SER A 1 87 ? -16.687 20.576 27.249 1.00 94.62 87 SER A O 1
ATOM 645 N N . ALA A 1 88 ? -18.248 21.696 28.408 1.00 91.06 88 ALA A N 1
ATOM 646 C CA . ALA A 1 88 ? -17.336 22.681 28.978 1.00 91.06 88 ALA A CA 1
ATOM 647 C C . ALA A 1 88 ? -17.657 22.881 30.464 1.00 91.06 88 ALA A C 1
ATOM 649 O O . ALA A 1 88 ? -18.374 23.813 30.840 1.00 91.06 88 ALA A O 1
ATOM 650 N N . ASP A 1 89 ? -17.107 22.004 31.299 1.00 83.50 89 ASP A N 1
ATOM 651 C CA . ASP A 1 89 ? -17.362 21.964 32.737 1.00 83.50 89 ASP A CA 1
ATOM 652 C C . ASP A 1 89 ? -16.252 22.665 33.527 1.00 83.50 89 ASP A C 1
ATOM 654 O O . ASP A 1 89 ? -15.115 22.812 33.074 1.00 83.50 89 ASP A O 1
ATOM 658 N N . ARG A 1 90 ? -16.564 23.141 34.736 1.00 70.00 90 ARG A N 1
ATOM 659 C CA . ARG A 1 90 ? -15.524 23.645 35.646 1.00 70.00 90 ARG A CA 1
ATOM 660 C C . ARG A 1 90 ? -14.768 22.440 36.203 1.00 70.00 90 ARG A C 1
ATOM 662 O O . ARG A 1 90 ? -15.379 21.591 36.848 1.00 70.00 90 ARG A O 1
ATOM 669 N N . GLY A 1 91 ? -13.468 22.352 35.923 1.00 57.81 91 GLY A N 1
ATOM 670 C CA . GLY A 1 91 ? -12.658 21.188 36.277 1.00 57.81 91 GLY A CA 1
ATOM 671 C C . GLY A 1 91 ? -12.614 20.914 37.786 1.00 57.81 91 GLY A C 1
ATOM 672 O O . GLY A 1 91 ? -12.709 21.821 38.611 1.00 57.81 91 GLY A O 1
ATOM 673 N N . THR A 1 92 ? -12.417 19.647 38.159 1.00 51.62 92 THR A N 1
ATOM 674 C CA . THR A 1 92 ? -12.319 19.196 39.562 1.00 51.62 92 THR A CA 1
ATOM 675 C C . THR A 1 92 ? -10.969 19.507 40.223 1.00 51.62 92 THR A C 1
ATOM 677 O O . THR A 1 92 ? -10.873 19.451 41.447 1.00 51.62 92 THR A O 1
ATOM 680 N N . ARG A 1 93 ? -9.927 19.850 39.445 1.00 52.28 93 ARG A N 1
ATOM 681 C CA . ARG A 1 93 ? -8.561 20.150 39.936 1.00 52.28 93 ARG A CA 1
ATOM 682 C C . ARG A 1 93 ? -8.222 21.640 40.047 1.00 52.28 93 ARG A C 1
ATOM 684 O O . ARG A 1 93 ? -7.377 21.990 40.862 1.00 52.28 93 ARG A O 1
ATOM 691 N N . ASP A 1 94 ? -8.868 22.505 39.268 1.00 52.62 94 ASP A N 1
ATOM 692 C CA . ASP A 1 94 ? -8.656 23.956 39.295 1.00 52.62 94 ASP A CA 1
ATOM 693 C C . ASP A 1 94 ? -9.966 24.673 38.939 1.00 52.62 94 ASP A C 1
ATOM 695 O O . ASP A 1 94 ? -10.439 24.622 37.804 1.00 52.62 94 ASP A O 1
ATOM 699 N N . GLN A 1 95 ? -10.564 25.355 39.919 1.00 53.22 95 GLN A N 1
ATOM 700 C CA . GLN A 1 95 ? -11.851 26.046 39.765 1.00 53.22 95 GLN A CA 1
ATOM 701 C C . GLN A 1 95 ? -11.785 27.265 38.824 1.00 53.22 95 GLN A C 1
ATOM 703 O O . GLN A 1 95 ? -12.820 27.882 38.552 1.00 53.22 95 GLN A O 1
ATOM 708 N N . ARG A 1 96 ? -10.593 27.635 38.332 1.00 58.25 96 ARG A N 1
ATOM 709 C CA . ARG A 1 96 ? -10.381 28.784 37.438 1.00 58.25 96 ARG A CA 1
ATOM 710 C C . ARG A 1 96 ? -10.357 28.425 35.951 1.00 58.25 96 ARG A C 1
ATOM 712 O O . ARG A 1 96 ? -10.486 29.336 35.135 1.00 58.25 96 ARG A O 1
ATOM 719 N N . SER A 1 97 ? -10.252 27.144 35.585 1.00 65.31 97 SER A N 1
ATOM 720 C CA . SER A 1 97 ? -10.140 26.708 34.186 1.00 65.31 97 SER A CA 1
ATOM 721 C C . SER A 1 97 ? -11.294 25.788 33.774 1.00 65.31 97 SER A C 1
ATOM 723 O O . SER A 1 97 ? -11.648 24.847 34.485 1.00 65.31 97 SER A O 1
ATOM 725 N N . LYS A 1 98 ? -11.918 26.079 32.624 1.00 76.75 98 LYS A N 1
ATOM 726 C CA . LYS A 1 98 ? -12.948 25.215 32.029 1.00 76.75 98 LYS A CA 1
ATOM 727 C C . LYS A 1 98 ? -12.269 24.022 31.361 1.00 76.75 98 LYS A C 1
ATOM 729 O O . LYS A 1 98 ? -11.417 24.225 30.497 1.00 76.75 98 LYS A O 1
ATOM 734 N N . THR A 1 99 ? -12.673 22.819 31.744 1.00 89.31 99 THR A N 1
ATOM 735 C CA . THR A 1 99 ? -12.276 21.564 31.111 1.00 89.31 99 THR A CA 1
ATOM 736 C C . THR A 1 99 ? -13.253 21.253 29.985 1.00 89.31 99 THR A C 1
ATOM 738 O O . THR A 1 99 ? -14.467 21.259 30.177 1.00 89.31 99 THR A O 1
ATOM 741 N N . LEU A 1 100 ? -12.701 21.021 28.805 1.00 94.56 100 LEU A N 1
ATOM 742 C CA . LEU A 1 100 ? -13.394 20.668 27.580 1.00 94.56 100 LEU A CA 1
ATOM 743 C C . LEU A 1 100 ? -13.288 19.157 27.395 1.00 94.56 100 LEU A C 1
ATOM 745 O O . LEU A 1 100 ? -12.186 18.626 27.497 1.00 94.56 100 LEU A O 1
ATOM 749 N N . ASP A 1 101 ? -14.387 18.475 27.097 1.00 95.69 101 ASP A N 1
ATOM 750 C CA . ASP A 1 101 ? -14.378 17.045 26.761 1.00 95.69 101 ASP A CA 1
ATOM 751 C C . ASP A 1 101 ? -15.387 16.751 25.641 1.00 95.69 101 ASP A C 1
ATOM 753 O O . ASP A 1 101 ? -16.321 17.518 25.399 1.00 95.69 101 ASP A O 1
ATOM 757 N N . LEU A 1 102 ? -15.196 15.641 24.931 1.00 94.62 102 LEU A N 1
ATOM 758 C CA . LEU A 1 102 ? -16.159 15.153 23.953 1.00 94.62 102 LEU A CA 1
ATOM 759 C C . LEU A 1 102 ? -17.361 14.532 24.663 1.00 94.62 102 LEU A C 1
ATOM 761 O O . LEU A 1 102 ? -17.219 13.586 25.448 1.00 94.62 102 LEU A O 1
ATOM 765 N N . THR A 1 103 ? -18.554 14.995 24.295 1.00 94.94 103 THR A N 1
ATOM 766 C CA . THR A 1 103 ? -19.803 14.315 24.655 1.00 94.94 103 THR A CA 1
ATOM 767 C C . THR A 1 103 ? -19.891 12.959 23.949 1.00 94.94 103 THR A C 1
ATOM 769 O O . THR A 1 103 ? -19.111 12.656 23.043 1.00 94.94 103 THR A O 1
ATOM 772 N N . GLU A 1 104 ? -20.876 12.136 24.308 1.00 88.31 104 GLU A N 1
ATOM 773 C CA . GLU A 1 104 ? -21.155 10.890 23.582 1.00 88.31 104 GLU A CA 1
ATOM 774 C C . GLU A 1 104 ? -21.399 11.143 22.081 1.00 88.31 104 GLU A C 1
ATOM 776 O O . GLU A 1 104 ? -20.819 10.462 21.233 1.00 88.31 104 GLU A O 1
ATOM 781 N N . GLY A 1 105 ? -22.159 12.194 21.749 1.00 86.25 105 GLY A N 1
ATOM 782 C CA . GLY A 1 105 ? -22.373 12.636 20.368 1.00 86.25 105 GLY A CA 1
ATOM 783 C C . GLY A 1 105 ? -21.083 13.093 19.679 1.00 86.25 105 GLY A C 1
ATOM 784 O O . GLY A 1 105 ? -20.835 12.727 18.530 1.00 86.25 105 GLY A O 1
ATOM 785 N N . GLY A 1 106 ? -20.218 13.821 20.394 1.00 91.56 106 GLY A N 1
ATOM 786 C CA . GLY A 1 106 ? -18.892 14.213 19.911 1.00 91.56 106 GLY A CA 1
ATOM 787 C C . GLY A 1 106 ? -17.999 13.016 19.590 1.00 91.56 106 GLY A C 1
ATOM 788 O O . GLY A 1 106 ? -17.406 12.958 18.513 1.00 91.56 106 GLY A O 1
ATOM 789 N N . ARG A 1 107 ? -17.949 12.020 20.483 1.00 90.38 107 ARG A N 1
ATOM 790 C CA . ARG A 1 107 ? -17.172 10.783 20.290 1.00 90.38 107 ARG A CA 1
ATOM 791 C C . ARG A 1 107 ? -17.689 9.982 19.096 1.00 90.38 107 ARG A C 1
ATOM 793 O O . ARG A 1 107 ? -16.893 9.565 18.256 1.00 90.38 107 ARG A O 1
ATOM 800 N N . ALA A 1 108 ? -19.007 9.823 18.972 1.00 83.56 108 ALA A N 1
ATOM 801 C CA . ALA A 1 108 ? -19.623 9.148 17.830 1.00 83.56 108 ALA A CA 1
ATOM 802 C C . ALA A 1 108 ? -19.314 9.862 16.502 1.00 83.56 108 ALA A C 1
ATOM 804 O O . ALA A 1 108 ? -18.954 9.213 15.514 1.00 83.56 108 ALA A O 1
ATOM 805 N N . LEU A 1 109 ? -19.381 11.199 16.480 1.00 88.75 109 LEU A N 1
ATOM 806 C CA . LEU A 1 109 ? -19.023 11.983 15.301 1.00 88.75 109 LEU A CA 1
ATOM 807 C C . LEU A 1 109 ? -17.541 11.827 14.951 1.00 88.75 109 LEU A C 1
ATOM 809 O O . LEU A 1 109 ? -17.223 11.610 13.785 1.00 88.75 109 LEU A O 1
ATOM 813 N N . VAL A 1 110 ? -16.631 11.876 15.926 1.00 88.88 110 VAL A N 1
ATOM 814 C CA . VAL A 1 110 ? -15.198 11.664 15.671 1.00 88.88 110 VAL A CA 1
ATOM 815 C C . VAL A 1 110 ? -14.941 10.277 15.081 1.00 88.88 110 VAL A C 1
ATOM 817 O O . VAL A 1 110 ? -14.207 10.169 14.101 1.00 88.88 110 VAL A O 1
ATOM 820 N N . VAL A 1 111 ? -15.585 9.221 15.587 1.00 81.12 111 VAL A N 1
ATOM 821 C CA . VAL A 1 111 ? -15.489 7.872 14.997 1.00 81.12 111 VAL A CA 1
ATOM 822 C C . VAL A 1 111 ? -15.983 7.862 13.545 1.00 81.12 111 VAL A C 1
ATOM 824 O O . VAL A 1 111 ? -15.322 7.301 12.663 1.00 81.12 111 VAL A O 1
ATOM 827 N N . ARG A 1 112 ? -17.106 8.533 13.259 1.00 82.25 112 ARG A N 1
ATOM 828 C CA . ARG A 1 112 ? -17.624 8.688 11.891 1.00 82.25 112 ARG A CA 1
ATOM 829 C C . ARG A 1 112 ? -16.611 9.412 11.005 1.00 82.25 112 ARG A C 1
ATOM 831 O O . ARG A 1 112 ? -16.214 8.862 9.985 1.00 82.25 112 ARG A O 1
ATOM 838 N N . ILE A 1 113 ? -16.092 10.566 11.427 1.00 85.38 113 ILE A N 1
ATOM 839 C CA . ILE A 1 113 ? -15.073 11.311 10.678 1.00 85.38 113 ILE A CA 1
ATOM 840 C C . ILE A 1 113 ? -13.832 10.418 10.451 1.00 85.38 113 ILE A C 1
ATOM 842 O O . ILE A 1 113 ? -13.334 10.371 9.322 1.00 85.38 113 ILE A O 1
ATOM 846 N N . LYS A 1 114 ? -13.343 9.669 11.466 1.00 82.56 114 LYS A N 1
ATOM 847 C CA . LYS A 1 114 ? -12.144 8.775 11.392 1.00 82.56 114 LYS A CA 1
ATOM 848 C C . LYS A 1 114 ? -12.302 7.714 10.337 1.00 82.56 114 LYS A C 1
ATOM 850 O O . LYS A 1 114 ? -11.355 7.385 9.626 1.00 82.56 114 LYS A O 1
ATOM 855 N N . SER A 1 115 ? -13.513 7.207 10.233 1.00 72.25 115 SER A N 1
ATOM 856 C CA . SER A 1 115 ? -13.821 6.079 9.388 1.00 72.25 115 SER A CA 1
ATOM 857 C C . SER A 1 115 ? -14.247 6.490 7.974 1.00 72.25 115 SER A C 1
ATOM 859 O O . SER A 1 115 ? -14.072 5.685 7.061 1.00 72.25 115 SER A O 1
ATOM 861 N N . THR A 1 116 ? -14.748 7.715 7.759 1.00 71.31 116 THR A N 1
ATOM 862 C CA . THR A 1 116 ? -15.271 8.157 6.451 1.00 71.31 116 THR A CA 1
ATOM 863 C C . THR A 1 116 ? -14.479 9.281 5.786 1.00 71.31 116 THR A C 1
ATOM 865 O O . THR A 1 116 ? -14.361 9.280 4.563 1.00 71.31 116 THR A O 1
ATOM 868 N N . LEU A 1 117 ? -13.956 10.249 6.548 1.00 81.88 117 LEU A N 1
ATOM 869 C CA . LEU A 1 117 ? -13.358 11.475 6.007 1.00 81.88 117 LEU A CA 1
ATOM 870 C C . LEU A 1 117 ? -11.825 11.442 6.013 1.00 81.88 117 LEU A C 1
ATOM 872 O O . LEU A 1 117 ? -11.211 11.688 4.976 1.00 81.88 117 LEU A O 1
ATOM 876 N N . TRP A 1 118 ? -11.195 11.138 7.154 1.00 83.62 118 TRP A N 1
ATOM 877 C CA . TRP A 1 118 ? -9.732 11.243 7.296 1.00 83.62 118 TRP A CA 1
ATOM 878 C C . TRP A 1 118 ? -8.933 10.435 6.258 1.00 83.62 118 TRP A C 1
ATOM 880 O O . TRP A 1 118 ? -7.967 10.988 5.729 1.00 83.62 118 TRP A O 1
ATOM 890 N N . PRO A 1 119 ? -9.293 9.181 5.910 1.00 75.88 119 PRO A N 1
ATOM 891 C CA . PRO A 1 119 ? -8.566 8.427 4.888 1.00 75.88 119 PRO A CA 1
ATOM 892 C C . PRO A 1 119 ? -8.614 9.096 3.509 1.00 75.88 119 PRO A C 1
ATOM 894 O O . PRO A 1 119 ? -7.598 9.166 2.822 1.00 75.88 119 PRO A O 1
ATOM 897 N N . ALA A 1 120 ? -9.774 9.639 3.127 1.00 75.50 120 ALA A N 1
ATOM 898 C CA . ALA A 1 120 ? -9.949 10.303 1.840 1.00 75.50 120 ALA A CA 1
ATOM 899 C C . ALA A 1 120 ? -9.208 11.648 1.789 1.00 75.50 120 ALA A C 1
ATOM 901 O O . ALA A 1 120 ? -8.556 11.952 0.794 1.00 75.50 120 ALA A O 1
ATOM 902 N N . VAL A 1 121 ? -9.248 12.425 2.878 1.00 81.00 121 VAL A N 1
ATOM 903 C CA . VAL A 1 121 ? -8.494 13.685 2.994 1.00 81.00 121 VAL A CA 1
ATOM 904 C C . VAL A 1 121 ? -6.986 13.431 2.967 1.00 81.00 121 VAL A C 1
ATOM 906 O O . VAL A 1 121 ? -6.271 14.153 2.279 1.00 81.00 121 VAL A O 1
ATOM 909 N N . ARG A 1 122 ? -6.498 12.383 3.649 1.00 76.12 122 ARG A N 1
ATOM 910 C CA . ARG A 1 122 ? -5.083 11.978 3.610 1.00 76.12 122 ARG A CA 1
ATOM 911 C C . ARG A 1 122 ? -4.638 11.651 2.187 1.00 76.12 122 ARG A C 1
ATOM 913 O O . ARG A 1 122 ? -3.678 12.248 1.716 1.00 76.12 122 ARG A O 1
ATOM 920 N N . ALA A 1 123 ? -5.358 10.766 1.499 1.00 68.69 123 ALA A N 1
ATOM 921 C CA . ALA A 1 123 ? -5.028 10.384 0.128 1.00 68.69 123 ALA A CA 1
ATOM 922 C C . ALA A 1 123 ? -5.067 11.590 -0.829 1.00 68.69 123 ALA A C 1
ATOM 924 O O . ALA A 1 123 ? -4.213 11.728 -1.705 1.00 68.69 123 ALA A O 1
ATOM 925 N N . ALA A 1 124 ? -6.030 12.499 -0.642 1.00 76.31 124 ALA A N 1
ATOM 926 C CA . ALA A 1 124 ? -6.120 13.725 -1.425 1.00 76.31 124 ALA A CA 1
ATOM 927 C C . ALA A 1 124 ? -4.936 14.673 -1.163 1.00 76.31 124 ALA A C 1
ATOM 929 O O . ALA A 1 124 ? -4.405 15.243 -2.116 1.00 76.31 124 ALA A O 1
ATOM 930 N N . ALA A 1 125 ? -4.496 14.811 0.092 1.00 77.75 125 ALA A N 1
ATOM 931 C CA . ALA A 1 125 ? -3.330 15.610 0.463 1.00 77.75 125 ALA A CA 1
ATOM 932 C C . ALA A 1 125 ? -2.023 15.013 -0.085 1.00 77.75 125 ALA A C 1
ATOM 934 O O . ALA A 1 125 ? -1.241 15.732 -0.697 1.00 77.75 125 ALA A O 1
ATOM 935 N N . GLU A 1 126 ? -1.824 13.699 0.049 1.00 72.06 126 GLU A N 1
ATOM 936 C CA . GLU A 1 126 ? -0.665 12.986 -0.510 1.00 72.06 126 GLU A CA 1
ATOM 937 C C . GLU A 1 126 ? -0.611 13.132 -2.038 1.00 72.06 126 GLU A C 1
ATOM 939 O O . GLU A 1 126 ? 0.427 13.474 -2.600 1.00 72.06 126 GLU A O 1
ATOM 944 N N . SER A 1 127 ? -1.755 12.975 -2.713 1.00 76.00 127 SER A N 1
ATOM 945 C CA . SER A 1 127 ? -1.886 13.192 -4.159 1.00 76.00 127 SER A CA 1
ATOM 946 C C . SER A 1 127 ? -1.616 14.640 -4.577 1.00 76.00 127 SER A C 1
ATOM 948 O O . SER A 1 127 ? -1.117 14.889 -5.675 1.00 76.00 127 SER A O 1
ATOM 950 N N . LEU A 1 128 ? -1.969 15.611 -3.735 1.00 75.81 128 LEU A N 1
ATOM 951 C CA . LEU A 1 128 ? -1.741 17.026 -4.007 1.00 75.81 128 LEU A CA 1
ATOM 952 C C . LEU A 1 128 ? -0.241 17.378 -3.968 1.00 75.81 128 LEU A C 1
ATOM 954 O O . LEU A 1 128 ? 0.195 18.261 -4.711 1.00 75.81 128 LEU A O 1
ATOM 958 N N . THR A 1 129 ? 0.539 16.662 -3.154 1.00 77.81 129 THR A N 1
ATOM 959 C CA . THR A 1 129 ? 1.973 16.908 -2.946 1.00 77.81 129 THR A CA 1
ATOM 960 C C . THR A 1 129 ? 2.911 15.950 -3.689 1.00 77.81 129 THR A C 1
ATOM 962 O O . THR A 1 129 ? 4.114 16.183 -3.677 1.00 77.81 129 THR A O 1
ATOM 965 N N . ALA A 1 130 ? 2.395 14.890 -4.321 1.00 63.97 130 ALA A N 1
ATOM 966 C CA . ALA A 1 130 ? 3.191 13.777 -4.859 1.00 63.97 130 ALA A CA 1
ATOM 967 C C . ALA A 1 130 ? 4.294 14.186 -5.856 1.00 63.97 130 ALA A C 1
ATOM 969 O O . ALA A 1 130 ? 5.387 13.630 -5.810 1.00 63.97 130 ALA A O 1
ATOM 970 N N . ASP A 1 131 ? 4.027 15.184 -6.704 1.00 72.62 131 ASP A N 1
ATOM 971 C CA . ASP A 1 131 ? 4.935 15.607 -7.783 1.00 72.62 131 ASP A CA 1
ATOM 972 C C . ASP A 1 131 ? 5.696 16.912 -7.465 1.00 72.62 131 ASP A C 1
ATOM 974 O O . ASP A 1 131 ? 6.262 17.552 -8.356 1.00 72.62 131 ASP A O 1
ATOM 978 N N . LEU A 1 132 ? 5.681 17.366 -6.205 1.00 74.19 132 LEU A N 1
ATOM 979 C CA . LEU A 1 132 ? 6.373 18.595 -5.812 1.00 74.19 132 LEU A CA 1
ATOM 980 C C . LEU A 1 132 ? 7.887 18.350 -5.725 1.00 74.19 132 LEU A C 1
ATOM 982 O O . LEU A 1 132 ? 8.355 17.518 -4.952 1.00 74.19 132 LEU A O 1
ATOM 986 N N . SER A 1 133 ? 8.668 19.113 -6.490 1.00 62.44 133 SER A N 1
ATOM 987 C CA . SER A 1 133 ? 10.136 19.080 -6.473 1.00 62.44 133 SER A CA 1
ATOM 988 C C . SER A 1 133 ? 10.724 20.484 -6.681 1.00 62.44 133 SER A C 1
ATOM 990 O O . SER A 1 133 ? 10.027 21.403 -7.112 1.00 62.44 133 SER A O 1
ATOM 992 N N . GLY A 1 134 ? 12.002 20.675 -6.335 1.00 67.50 134 GLY A N 1
ATOM 993 C CA . GLY A 1 134 ? 12.677 21.978 -6.413 1.00 67.50 134 GLY A CA 1
ATOM 994 C C . GLY A 1 134 ? 12.534 22.842 -5.150 1.00 67.50 134 GLY A C 1
ATOM 995 O O . GLY A 1 134 ? 12.222 22.345 -4.067 1.00 67.50 134 GLY A O 1
ATOM 996 N N . SER A 1 135 ? 12.824 24.140 -5.280 1.00 73.81 135 SER A N 1
ATOM 997 C CA . SER A 1 135 ? 12.792 25.130 -4.190 1.00 73.81 135 SER A CA 1
ATOM 998 C C . SER A 1 135 ? 11.384 25.351 -3.618 1.00 73.81 135 SER A C 1
ATOM 1000 O O . SER A 1 135 ? 10.388 25.073 -4.277 1.00 73.81 135 SER A O 1
ATOM 1002 N N . PHE A 1 136 ? 11.272 25.908 -2.405 1.00 69.69 136 PHE A N 1
ATOM 1003 C CA . PHE A 1 136 ? 9.975 26.120 -1.741 1.00 69.69 136 PHE A CA 1
ATOM 1004 C C . PHE A 1 136 ? 8.968 26.930 -2.582 1.00 69.69 136 PHE A C 1
ATOM 1006 O O . PHE A 1 136 ? 7.785 26.605 -2.589 1.00 69.69 136 PHE A O 1
ATOM 1013 N N . LEU A 1 137 ? 9.419 27.938 -3.342 1.00 70.25 137 LEU A N 1
ATOM 1014 C CA . LEU A 1 137 ? 8.538 28.675 -4.258 1.00 70.25 137 LEU A CA 1
ATOM 1015 C C . LEU A 1 137 ? 8.070 27.821 -5.440 1.00 70.25 137 LEU A C 1
ATOM 1017 O O . LEU A 1 137 ? 6.906 27.911 -5.810 1.00 70.25 137 LEU A O 1
ATOM 1021 N N . GLN A 1 138 ? 8.934 26.957 -5.977 1.00 69.56 138 GLN A N 1
ATOM 1022 C CA . GLN A 1 138 ? 8.559 26.006 -7.029 1.00 69.56 138 GLN A CA 1
ATOM 1023 C C . GLN A 1 138 ? 7.576 24.951 -6.501 1.00 69.56 138 GLN A C 1
ATOM 1025 O O . GLN A 1 138 ? 6.640 24.573 -7.199 1.00 69.56 138 GLN A O 1
ATOM 1030 N N . GLN A 1 139 ? 7.723 24.530 -5.241 1.00 69.50 139 GLN A N 1
ATOM 1031 C CA . GLN A 1 139 ? 6.755 23.656 -4.573 1.00 69.50 139 GLN A CA 1
ATOM 1032 C C . GLN A 1 139 ? 5.415 24.369 -4.328 1.00 69.50 139 GLN A C 1
ATOM 1034 O O . GLN A 1 139 ? 4.363 23.771 -4.536 1.00 69.50 139 GLN A O 1
ATOM 1039 N N . LEU A 1 140 ? 5.428 25.651 -3.942 1.00 73.50 140 LEU A N 1
ATOM 1040 C CA . LEU A 1 140 ? 4.212 26.455 -3.771 1.00 73.50 140 LEU A CA 1
ATOM 1041 C C . LEU A 1 140 ? 3.496 26.702 -5.110 1.00 73.50 140 LEU A C 1
ATOM 1043 O O . LEU A 1 140 ? 2.274 26.592 -5.178 1.00 73.50 140 LEU A O 1
ATOM 1047 N N . GLU A 1 141 ? 4.242 26.969 -6.183 1.00 74.75 141 GLU A N 1
ATOM 1048 C CA . GLU A 1 141 ? 3.716 27.041 -7.554 1.00 74.75 141 GLU A CA 1
ATOM 1049 C C . GLU A 1 141 ? 3.129 25.705 -8.005 1.00 74.75 141 GLU A C 1
ATOM 1051 O O . GLU A 1 141 ? 2.021 25.669 -8.542 1.00 74.75 141 GLU A O 1
ATOM 1056 N N . GLY A 1 142 ? 3.8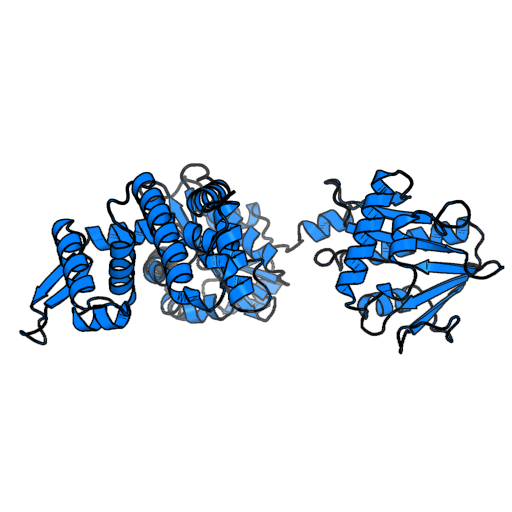25 24.599 -7.730 1.00 69.25 142 GLY A N 1
ATOM 1057 C CA . GLY A 1 142 ? 3.324 23.252 -7.986 1.00 69.25 142 GLY A CA 1
ATOM 1058 C C . GLY A 1 142 ? 2.023 22.967 -7.235 1.00 69.25 142 GLY A C 1
ATOM 1059 O O . GLY A 1 142 ? 1.088 22.416 -7.814 1.00 69.25 142 GLY A O 1
ATOM 1060 N N . LEU A 1 143 ? 1.915 23.403 -5.977 1.00 67.19 143 LEU A N 1
ATOM 1061 C CA . LEU A 1 143 ? 0.715 23.244 -5.156 1.00 67.19 143 LEU A CA 1
ATOM 1062 C C . LEU A 1 143 ? -0.473 24.037 -5.722 1.00 67.19 143 LEU A C 1
ATOM 1064 O O . LEU A 1 143 ? -1.569 23.493 -5.881 1.00 67.19 143 LEU A O 1
ATOM 1068 N N . GLU A 1 144 ? -0.253 25.305 -6.080 1.00 75.00 144 GLU A N 1
ATOM 1069 C CA . GLU A 1 144 ? -1.264 26.159 -6.710 1.00 75.00 144 GLU A CA 1
ATOM 1070 C C . GLU A 1 144 ? -1.719 25.599 -8.068 1.00 75.00 144 GLU A C 1
ATOM 1072 O O . GLU A 1 144 ? -2.924 25.524 -8.334 1.00 75.00 144 GLU A O 1
ATOM 1077 N N . ALA A 1 145 ? -0.780 25.136 -8.901 1.00 75.19 145 ALA A N 1
ATOM 1078 C CA . ALA A 1 145 ? -1.070 24.515 -10.191 1.00 75.19 145 ALA A CA 1
ATOM 1079 C C . ALA A 1 145 ? -1.834 23.190 -10.036 1.00 75.19 145 ALA A C 1
ATOM 1081 O O . ALA A 1 145 ? -2.780 22.930 -10.783 1.00 75.19 145 ALA A O 1
ATOM 1082 N N . ASN A 1 146 ? -1.478 22.365 -9.047 1.00 68.50 146 ASN A N 1
ATOM 1083 C CA . ASN A 1 146 ? -2.155 21.099 -8.778 1.00 68.50 146 ASN A CA 1
ATOM 1084 C C . ASN A 1 146 ? -3.592 21.300 -8.282 1.00 68.50 146 ASN A C 1
ATOM 1086 O O . ASN A 1 146 ? -4.471 20.542 -8.707 1.00 68.50 146 ASN A O 1
ATOM 1090 N N . LEU A 1 147 ? -3.843 22.319 -7.448 1.00 71.94 147 LEU A N 1
ATOM 1091 C CA . LEU A 1 147 ? -5.196 22.727 -7.051 1.00 71.94 147 LEU A CA 1
ATOM 1092 C C . LEU A 1 147 ? -5.976 23.282 -8.250 1.00 71.94 147 LEU A C 1
ATOM 1094 O O . LEU A 1 147 ? -7.139 22.937 -8.443 1.00 71.94 147 LEU A O 1
ATOM 1098 N N . ALA A 1 148 ? -5.365 24.130 -9.086 1.00 81.19 148 ALA A N 1
ATOM 1099 C CA . ALA A 1 148 ? -6.009 24.671 -10.289 1.00 81.19 148 ALA A CA 1
ATOM 1100 C C . ALA A 1 148 ? -6.385 23.576 -11.301 1.00 81.19 148 ALA A C 1
ATOM 1102 O O . ALA A 1 148 ? -7.464 23.627 -11.883 1.00 81.19 148 ALA A O 1
ATOM 1103 N N . ARG A 1 149 ? -5.528 22.562 -11.469 1.00 82.62 149 ARG A N 1
ATOM 1104 C CA . ARG A 1 149 ? -5.769 21.424 -12.365 1.00 82.62 149 ARG A CA 1
ATOM 1105 C C . ARG A 1 149 ? -6.878 20.502 -11.855 1.00 82.62 149 ARG A C 1
ATOM 1107 O O . ARG A 1 149 ? -7.666 20.006 -12.656 1.00 82.62 149 ARG A O 1
ATOM 1114 N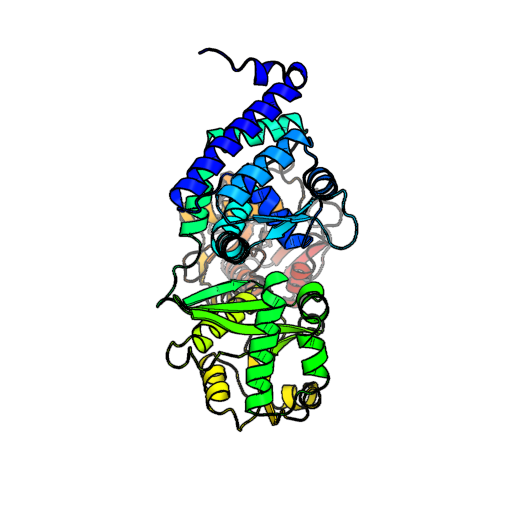 N . ARG A 1 150 ? -6.914 20.221 -10.547 1.00 76.19 150 ARG A N 1
ATOM 1115 C CA . ARG A 1 150 ? -7.931 19.357 -9.925 1.00 76.19 150 ARG A CA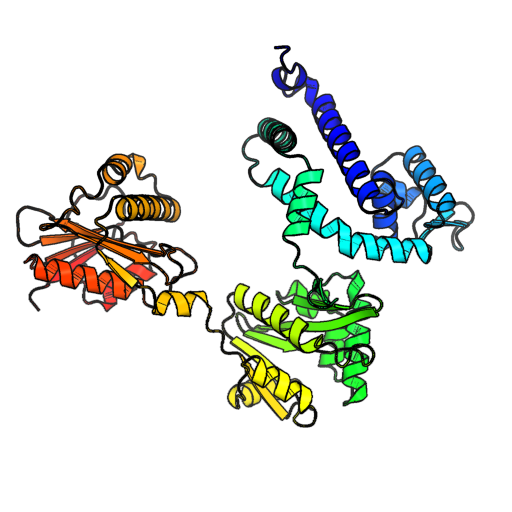 1
ATOM 1116 C C . ARG A 1 150 ? -8.133 19.735 -8.458 1.00 76.19 150 ARG A C 1
ATOM 1118 O O . ARG A 1 150 ? -7.185 19.648 -7.675 1.00 76.19 150 ARG A O 1
ATOM 1125 N N . SER A 1 151 ? -9.368 20.093 -8.100 1.00 83.25 151 SER A N 1
ATOM 1126 C CA . SER A 1 151 ? -9.736 20.497 -6.737 1.00 83.25 151 SER A CA 1
ATOM 1127 C C . SER A 1 151 ? -9.561 19.367 -5.721 1.00 83.25 151 SER A C 1
ATOM 1129 O O . SER A 1 151 ? -9.578 18.178 -6.062 1.00 83.25 151 SER A O 1
ATOM 1131 N N . LEU A 1 152 ? -9.428 19.744 -4.453 1.00 71.88 152 LEU A N 1
ATOM 1132 C CA . LEU A 1 152 ? -9.422 18.834 -3.318 1.00 71.88 152 LEU A CA 1
ATOM 1133 C C . LEU A 1 152 ? -10.744 18.058 -3.236 1.00 71.88 152 LEU A C 1
ATOM 1135 O O . LEU A 1 152 ? -10.707 16.847 -3.034 1.00 71.88 152 LEU A O 1
ATOM 1139 N N . THR A 1 153 ? -11.888 18.704 -3.501 1.00 74.19 153 THR A N 1
ATOM 1140 C CA . THR A 1 153 ? -13.208 18.045 -3.554 1.00 74.19 153 THR A CA 1
ATOM 1141 C C . THR A 1 153 ? -13.224 16.888 -4.557 1.00 74.19 153 THR A C 1
ATOM 1143 O O . THR A 1 153 ? -13.623 15.774 -4.211 1.00 74.19 153 THR A O 1
ATOM 1146 N N . ALA A 1 154 ? -12.730 17.117 -5.781 1.00 73.50 154 ALA A N 1
ATOM 1147 C CA . ALA A 1 154 ? -12.676 16.089 -6.820 1.00 73.50 154 ALA A CA 1
ATOM 1148 C C . ALA A 1 154 ? -11.716 14.946 -6.451 1.00 73.50 154 ALA A C 1
ATOM 1150 O O . ALA A 1 154 ? -12.030 13.778 -6.667 1.00 73.50 154 ALA A O 1
ATOM 1151 N N . ARG A 1 155 ? -10.567 15.265 -5.841 1.00 75.94 155 ARG A N 1
ATOM 1152 C CA . ARG A 1 155 ? -9.604 14.260 -5.358 1.00 75.94 155 ARG A CA 1
ATOM 1153 C C . ARG A 1 155 ? -10.189 13.398 -4.237 1.00 75.94 155 ARG A C 1
ATOM 1155 O O . ARG A 1 155 ? -9.991 12.185 -4.243 1.00 75.94 155 ARG A O 1
ATOM 1162 N N . VAL A 1 156 ? -10.946 13.996 -3.314 1.00 62.44 156 VAL A N 1
ATOM 1163 C CA . VAL A 1 156 ? -11.687 13.267 -2.271 1.00 62.44 156 VAL A CA 1
ATOM 1164 C C . VAL A 1 156 ? -12.726 12.334 -2.898 1.00 62.44 156 VAL A C 1
ATOM 1166 O O . VAL A 1 156 ? -12.857 11.195 -2.457 1.00 62.44 156 VAL A O 1
ATOM 1169 N N . ASP A 1 157 ? -13.432 12.763 -3.946 1.00 67.69 157 ASP A N 1
ATOM 1170 C CA . ASP A 1 157 ? -14.389 11.900 -4.649 1.00 67.69 157 ASP A CA 1
ATOM 1171 C C . ASP A 1 157 ? -13.739 10.706 -5.324 1.00 67.69 157 ASP A C 1
ATOM 1173 O O . ASP A 1 157 ? -14.257 9.594 -5.233 1.00 67.69 157 ASP A O 1
ATOM 1177 N N . ASP A 1 158 ? -12.606 10.909 -5.987 1.00 66.62 158 ASP A N 1
ATOM 1178 C CA . ASP A 1 158 ? -11.887 9.815 -6.630 1.00 66.62 158 ASP A CA 1
ATOM 1179 C C . ASP A 1 158 ? -11.365 8.817 -5.596 1.00 66.62 158 ASP A C 1
ATOM 1181 O O . ASP A 1 158 ? -11.572 7.615 -5.757 1.00 66.62 158 ASP A O 1
ATOM 1185 N N . ALA A 1 159 ? -10.781 9.308 -4.496 1.00 54.97 159 ALA A N 1
ATOM 1186 C CA . ALA A 1 159 ? -10.328 8.479 -3.380 1.00 54.97 159 ALA A CA 1
ATOM 1187 C C . ALA A 1 159 ? -11.480 7.689 -2.732 1.00 54.97 159 ALA A C 1
ATOM 1189 O O . ALA A 1 159 ? -11.290 6.575 -2.247 1.00 54.97 159 ALA A O 1
ATOM 1190 N N . ARG A 1 160 ? -12.698 8.241 -2.741 1.00 61.56 160 ARG A N 1
ATOM 1191 C CA . ARG A 1 160 ? -13.903 7.545 -2.270 1.00 61.56 160 ARG A CA 1
ATOM 1192 C C . ARG A 1 160 ? -14.452 6.544 -3.281 1.00 61.56 160 ARG A C 1
ATOM 1194 O O . ARG A 1 160 ? -14.983 5.524 -2.861 1.00 61.56 160 ARG A O 1
ATOM 1201 N N . LYS A 1 161 ? -14.332 6.799 -4.586 1.00 54.25 161 LYS A N 1
ATOM 1202 C CA . LYS A 1 161 ? -14.719 5.848 -5.645 1.00 54.25 161 LYS A CA 1
ATOM 1203 C C . LYS A 1 161 ? -13.786 4.638 -5.701 1.00 54.25 161 LYS A C 1
ATOM 1205 O O . LYS A 1 161 ? -14.223 3.558 -6.084 1.00 54.25 161 LYS A O 1
ATOM 1210 N N . THR A 1 162 ? -12.517 4.817 -5.336 1.00 42.31 162 THR A 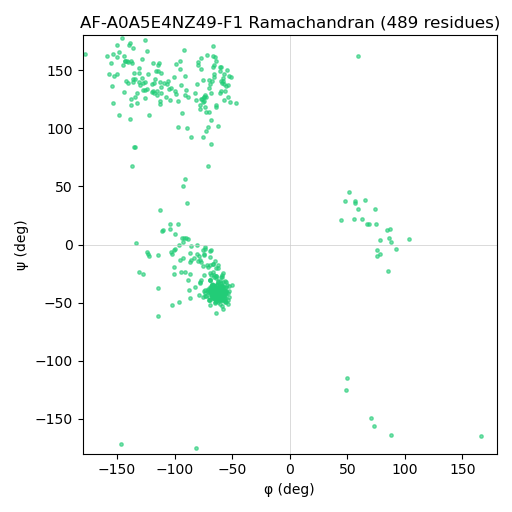N 1
ATOM 1211 C CA . THR A 1 162 ? -11.525 3.737 -5.233 1.00 42.31 162 THR A CA 1
ATOM 1212 C C . THR A 1 162 ? -11.532 3.038 -3.873 1.00 42.31 162 THR A C 1
ATOM 1214 O O . THR A 1 162 ? -11.000 1.933 -3.768 1.00 42.31 162 THR A O 1
ATOM 1217 N N . ALA A 1 163 ? -12.166 3.618 -2.845 1.00 45.88 163 ALA A N 1
ATOM 1218 C CA . ALA A 1 163 ? -12.473 2.908 -1.610 1.00 45.88 163 ALA A CA 1
ATOM 1219 C C . ALA A 1 163 ? -13.460 1.775 -1.924 1.00 45.88 163 ALA A C 1
ATOM 1221 O O . ALA A 1 163 ? -14.563 2.018 -2.412 1.00 45.88 163 ALA A O 1
ATOM 1222 N N . THR A 1 164 ? -13.042 0.531 -1.680 1.00 43.47 164 THR A N 1
ATOM 1223 C CA . THR A 1 164 ? -13.806 -0.676 -2.008 1.00 43.47 164 THR A CA 1
ATOM 1224 C C . THR A 1 164 ? -15.264 -0.532 -1.548 1.00 43.47 164 THR A C 1
ATOM 1226 O O . THR A 1 164 ? -15.485 -0.325 -0.349 1.00 43.47 164 THR A O 1
ATOM 1229 N N . PRO A 1 165 ? -16.260 -0.634 -2.453 1.00 44.16 165 PRO A N 1
ATOM 1230 C CA . PRO A 1 165 ? -17.667 -0.623 -2.070 1.00 44.16 165 PRO A CA 1
ATOM 1231 C C . PRO A 1 165 ? -17.923 -1.675 -0.991 1.00 44.16 165 PRO A C 1
ATOM 1233 O O . PRO A 1 165 ? -17.322 -2.753 -1.028 1.00 44.16 165 PRO A O 1
ATOM 1236 N N . ALA A 1 166 ? -18.827 -1.385 -0.052 1.00 51.69 166 ALA A N 1
ATOM 1237 C CA . ALA A 1 166 ? -19.258 -2.376 0.921 1.00 51.69 166 ALA A CA 1
ATOM 1238 C C . ALA A 1 166 ? -19.930 -3.544 0.184 1.00 51.69 166 ALA A C 1
ATOM 1240 O O . ALA A 1 166 ? -21.074 -3.449 -0.259 1.00 51.69 166 ALA A O 1
ATOM 1241 N N . LEU A 1 167 ? -19.213 -4.652 0.011 1.00 51.38 167 LEU A N 1
ATOM 1242 C CA . LEU A 1 167 ? -19.781 -5.882 -0.526 1.00 51.38 167 LEU A CA 1
ATOM 1243 C C . LEU A 1 167 ? -20.716 -6.449 0.546 1.00 51.38 167 LEU A C 1
ATOM 1245 O O . LEU A 1 167 ? -20.267 -6.827 1.625 1.00 51.38 167 LEU A O 1
ATOM 1249 N N . ASN A 1 168 ? -22.019 -6.491 0.261 1.00 63.41 168 ASN A N 1
ATOM 1250 C CA . ASN A 1 168 ? -23.050 -7.013 1.170 1.00 63.41 168 ASN A CA 1
ATOM 1251 C C . ASN A 1 168 ? -23.092 -6.327 2.557 1.00 63.41 168 ASN A C 1
ATOM 1253 O O . ASN A 1 168 ? -23.331 -6.992 3.565 1.00 63.41 168 ASN A O 1
ATOM 1257 N N . GLY A 1 169 ? -22.836 -5.013 2.624 1.00 79.62 169 GLY A N 1
ATOM 1258 C CA . GLY A 1 169 ? -22.868 -4.250 3.882 1.00 79.62 169 GLY A CA 1
ATOM 1259 C C . GLY A 1 169 ? -21.658 -4.482 4.798 1.00 79.62 169 GLY A C 1
ATOM 1260 O O . GLY A 1 169 ? -21.734 -4.186 5.989 1.00 79.62 169 GLY A O 1
ATOM 1261 N N . LEU A 1 170 ? -20.554 -5.030 4.274 1.00 82.94 170 LEU A N 1
ATOM 1262 C CA . LEU A 1 170 ? -19.297 -5.230 5.002 1.00 82.94 170 LEU A CA 1
ATOM 1263 C C . LEU A 1 170 ? -18.181 -4.340 4.456 1.00 82.94 170 LEU A C 1
ATOM 1265 O O . LEU A 1 170 ? -18.022 -4.206 3.243 1.00 82.94 170 LEU A O 1
ATOM 1269 N N . ARG A 1 171 ? -17.360 -3.784 5.350 1.00 84.31 17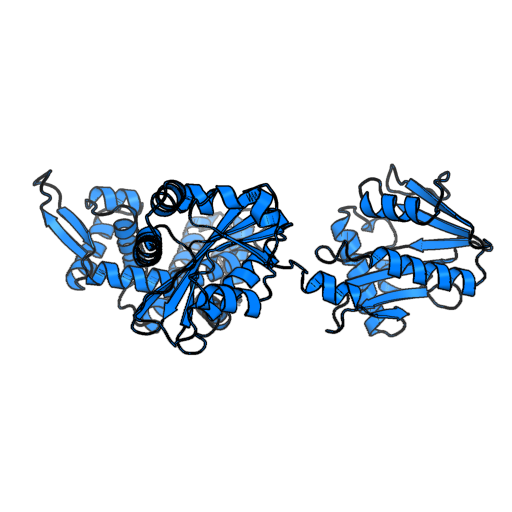1 ARG A N 1
ATOM 1270 C CA . ARG A 1 171 ? -16.239 -2.903 5.004 1.00 84.31 171 ARG A CA 1
ATOM 1271 C C . ARG A 1 171 ? -14.987 -3.249 5.800 1.00 84.31 171 ARG A C 1
ATOM 1273 O O . ARG A 1 171 ? -15.065 -3.522 6.993 1.00 84.31 171 ARG A O 1
ATOM 1280 N N . ILE A 1 172 ? -13.827 -3.213 5.146 1.00 86.56 172 ILE A N 1
ATOM 1281 C CA . ILE A 1 172 ? -12.536 -3.383 5.821 1.00 86.56 172 ILE A CA 1
ATOM 1282 C C . ILE A 1 172 ? -12.101 -2.055 6.431 1.00 86.56 172 ILE A C 1
ATOM 1284 O O . ILE A 1 172 ? -12.073 -1.030 5.750 1.00 86.56 172 ILE A O 1
ATOM 1288 N N . VAL A 1 173 ? -11.724 -2.089 7.705 1.00 83.19 173 VAL A N 1
ATOM 1289 C CA . VAL A 1 173 ? -11.197 -0.940 8.443 1.00 83.19 173 VAL A CA 1
ATOM 1290 C C . VAL A 1 173 ? -9.778 -1.265 8.897 1.00 83.19 173 VAL A C 1
ATOM 1292 O O . VAL A 1 173 ? -9.505 -2.354 9.402 1.00 83.19 173 VAL A O 1
ATOM 1295 N N . GLN A 1 174 ? -8.848 -0.338 8.675 1.00 86.00 174 GLN A N 1
ATOM 1296 C CA . GLN A 1 174 ? -7.466 -0.506 9.116 1.00 86.00 174 GLN A CA 1
ATOM 1297 C C . GLN A 1 174 ? -7.326 -0.192 10.600 1.00 86.00 174 GLN A C 1
ATOM 1299 O O . GLN A 1 174 ? -8.091 0.596 11.156 1.00 86.00 174 GLN A O 1
ATOM 1304 N N . TYR A 1 175 ? -6.316 -0.779 11.230 1.00 88.00 175 TYR A N 1
ATOM 1305 C CA . TYR A 1 175 ? -5.982 -0.440 12.599 1.00 88.00 175 TYR A CA 1
ATOM 1306 C C . TYR A 1 175 ? -5.663 1.039 12.798 1.00 88.00 175 TYR A C 1
ATOM 1308 O O . TYR A 1 175 ? -4.994 1.684 11.993 1.00 88.00 175 TYR A O 1
ATOM 1316 N N . SER A 1 176 ? -6.138 1.536 13.931 1.00 83.38 176 SER A N 1
ATOM 1317 C CA . SER A 1 176 ? -5.715 2.775 14.560 1.00 83.38 176 SER A CA 1
ATOM 1318 C C . SER A 1 176 ? -5.728 2.543 16.066 1.00 83.38 176 SER A C 1
ATOM 1320 O O . SER A 1 176 ? -6.448 1.665 16.543 1.00 83.38 176 SER A O 1
ATOM 1322 N N . GLU A 1 177 ? -4.980 3.339 16.821 1.00 81.44 177 GLU A N 1
ATOM 1323 C CA . GLU A 1 177 ? -4.938 3.243 18.286 1.00 81.44 177 GLU A CA 1
ATOM 1324 C C . GLU A 1 177 ? -6.340 3.345 18.922 1.00 81.44 177 GLU A C 1
ATOM 1326 O O . GLU A 1 177 ? -6.662 2.632 19.867 1.00 81.44 177 GLU A O 1
ATOM 1331 N N . ALA A 1 178 ? -7.245 4.117 18.307 1.00 83.94 178 ALA A N 1
ATOM 1332 C CA . ALA A 1 178 ? -8.646 4.222 18.722 1.00 83.94 178 ALA A CA 1
ATOM 1333 C C . ALA A 1 178 ? -9.446 2.907 18.599 1.00 83.94 178 ALA A C 1
ATOM 1335 O O . ALA A 1 178 ? -10.485 2.756 19.237 1.00 83.94 178 ALA A O 1
ATOM 1336 N N . LEU A 1 179 ? -8.982 1.955 17.784 1.00 88.88 179 LEU A N 1
ATOM 1337 C CA . LEU A 1 179 ? -9.584 0.629 17.621 1.00 88.88 179 LEU A CA 1
ATOM 1338 C C . LEU A 1 179 ? -8.914 -0.445 18.491 1.00 88.88 179 LEU A C 1
ATOM 1340 O O . LEU A 1 179 ? -9.370 -1.591 18.481 1.00 88.88 179 LEU A O 1
ATOM 1344 N N . ALA A 1 180 ? -7.885 -0.106 19.277 1.00 91.31 180 ALA A N 1
ATOM 1345 C CA . ALA A 1 180 ? -7.270 -1.042 20.219 1.00 91.31 180 ALA A CA 1
ATOM 1346 C C . ALA A 1 180 ? -8.283 -1.636 21.225 1.00 91.31 180 ALA A C 1
ATOM 1348 O O . ALA A 1 180 ? -8.259 -2.854 21.423 1.00 91.31 180 ALA A O 1
ATOM 1349 N N . PRO A 1 181 ? -9.250 -0.870 21.784 1.00 94.56 181 PRO A N 1
ATOM 1350 C CA . PRO A 1 181 ? -10.286 -1.449 22.640 1.00 94.56 181 PRO A CA 1
ATOM 1351 C C . PRO A 1 181 ? -11.166 -2.479 21.918 1.00 94.56 181 PRO A C 1
ATOM 1353 O O . PRO A 1 181 ? -11.470 -3.523 22.490 1.00 94.56 181 PRO A O 1
ATOM 1356 N N . ALA A 1 182 ? -11.527 -2.232 20.652 1.00 92.38 182 ALA A N 1
ATOM 1357 C CA . ALA A 1 182 ? -12.331 -3.161 19.854 1.00 92.38 182 ALA A CA 1
ATOM 1358 C C . ALA A 1 182 ? -11.558 -4.449 19.515 1.00 92.38 182 ALA A C 1
ATOM 1360 O O . ALA A 1 182 ? -12.124 -5.541 19.561 1.00 92.38 182 ALA A O 1
ATOM 1361 N N . PHE A 1 183 ? -10.257 -4.339 19.219 1.00 96.19 183 PHE A N 1
ATOM 1362 C CA . PHE A 1 183 ? -9.371 -5.496 19.047 1.00 96.19 183 PHE A CA 1
ATOM 1363 C C . PHE A 1 183 ? -9.338 -6.359 20.308 1.00 96.19 183 PHE A C 1
ATOM 1365 O O . PHE A 1 183 ? -9.518 -7.578 20.240 1.00 96.19 183 PHE A O 1
ATOM 1372 N N . ALA A 1 184 ? -9.151 -5.713 21.460 1.00 94.75 184 ALA A N 1
ATOM 1373 C CA . ALA A 1 184 ? -9.091 -6.369 22.752 1.00 94.75 184 ALA A CA 1
ATOM 1374 C C . ALA A 1 184 ? -10.413 -7.057 23.116 1.00 94.75 184 ALA A C 1
ATOM 1376 O O . ALA A 1 184 ? -10.401 -8.213 23.527 1.00 94.75 184 ALA A O 1
ATOM 1377 N N . GLU A 1 185 ? -11.546 -6.375 22.938 1.00 94.38 185 GLU A N 1
ATOM 1378 C CA . GLU A 1 185 ? -12.884 -6.916 23.196 1.00 94.38 185 GLU A CA 1
ATOM 1379 C C . GLU A 1 185 ? -13.151 -8.177 22.362 1.00 94.38 185 GLU A C 1
ATOM 1381 O O . GLU A 1 185 ? -13.407 -9.238 22.926 1.00 94.38 185 GLU A O 1
ATOM 1386 N N . ILE A 1 186 ? -13.014 -8.089 21.032 1.00 94.31 186 ILE A N 1
ATOM 1387 C CA . ILE A 1 186 ? -13.313 -9.201 20.113 1.00 94.31 186 ILE A CA 1
ATOM 1388 C C . ILE A 1 186 ? -12.381 -10.387 20.366 1.00 94.31 186 ILE A C 1
ATOM 1390 O O . ILE A 1 186 ? -12.815 -11.541 20.351 1.00 94.31 186 ILE A O 1
ATOM 1394 N N . THR A 1 187 ? -11.098 -10.115 20.610 1.00 92.75 187 THR A N 1
ATOM 1395 C CA . THR A 1 187 ? -10.116 -11.171 20.869 1.00 92.75 187 THR A CA 1
ATOM 1396 C C . THR A 1 187 ? -10.392 -11.870 22.198 1.00 92.75 187 THR A C 1
ATOM 1398 O O . THR A 1 187 ? -10.347 -13.099 22.242 1.00 92.75 187 THR A O 1
ATOM 1401 N N . ARG A 1 188 ? -10.711 -11.128 23.272 1.00 92.12 188 ARG A N 1
ATOM 1402 C CA . ARG A 1 188 ? -11.058 -11.727 24.573 1.00 92.12 188 ARG A CA 1
ATOM 1403 C C . ARG A 1 188 ? -12.337 -12.548 24.486 1.00 92.12 188 ARG A C 1
ATOM 1405 O O . ARG A 1 188 ? -12.298 -13.708 24.874 1.00 92.12 188 ARG A O 1
ATOM 1412 N N . GLU A 1 189 ? -13.406 -11.996 23.904 1.00 89.44 189 GLU A N 1
ATOM 1413 C CA . GLU A 1 189 ? -14.686 -12.701 23.722 1.00 89.44 189 GLU A CA 1
ATOM 1414 C C . GLU A 1 189 ? -14.476 -14.050 23.021 1.00 89.44 189 GLU A C 1
ATOM 1416 O O . GLU A 1 189 ? -14.994 -15.081 23.452 1.00 89.44 189 GLU A O 1
ATOM 1421 N N . TRP A 1 190 ? -13.666 -14.061 21.959 1.00 87.38 190 TRP A N 1
ATOM 1422 C CA . TRP A 1 190 ? -13.379 -15.284 21.223 1.00 87.38 190 TRP A CA 1
ATOM 1423 C C . TRP A 1 190 ? -12.515 -16.265 22.021 1.00 87.38 190 TRP A C 1
ATOM 1425 O O . TRP A 1 190 ? -12.844 -17.450 22.081 1.00 87.38 190 TRP A O 1
ATOM 1435 N N . VAL A 1 191 ? -11.420 -15.802 22.639 1.00 87.25 191 VAL A N 1
ATOM 1436 C CA . VAL A 1 191 ? -10.516 -16.687 23.389 1.00 87.25 191 VAL A CA 1
ATOM 1437 C C . VAL A 1 191 ? -11.234 -17.277 24.595 1.00 87.25 191 VAL A C 1
ATOM 1439 O O . VAL A 1 191 ? -11.220 -18.491 24.739 1.00 87.25 191 VAL A O 1
ATOM 1442 N N . GLU A 1 192 ? -11.904 -16.464 25.411 1.00 90.19 192 GLU A N 1
ATOM 1443 C CA . GLU A 1 192 ? -12.611 -16.907 26.622 1.00 90.19 192 GLU A CA 1
ATOM 1444 C C . GLU A 1 192 ? -13.807 -17.815 26.312 1.00 90.19 192 GLU A C 1
ATOM 1446 O O . GLU A 1 192 ? -14.143 -18.689 27.112 1.00 90.19 192 GLU A O 1
ATOM 1451 N N . GLY A 1 193 ? -14.423 -17.661 25.135 1.00 85.81 193 GLY A N 1
ATOM 1452 C CA . GLY A 1 193 ? -15.519 -18.519 24.688 1.00 85.81 193 GLY A CA 1
ATOM 1453 C C . GLY A 1 193 ? -15.117 -19.976 24.426 1.00 85.81 193 GLY A C 1
ATOM 1454 O O . GLY A 1 193 ? -15.974 -20.858 24.491 1.00 85.81 193 GLY A O 1
ATOM 1455 N N . PHE A 1 194 ? -13.838 -20.252 24.142 1.00 86.19 194 PHE A N 1
ATOM 1456 C CA . PHE A 1 194 ? -13.359 -21.599 23.786 1.00 86.19 194 PHE A CA 1
ATOM 1457 C C . PHE A 1 194 ? -12.165 -22.092 24.621 1.00 86.19 194 PHE A C 1
ATOM 1459 O O . PHE A 1 194 ? -11.968 -23.301 24.760 1.00 86.19 194 PHE A O 1
ATOM 1466 N N . PHE A 1 195 ? -11.361 -21.183 25.173 1.00 90.75 195 PHE A N 1
ATOM 1467 C CA . PHE A 1 195 ? -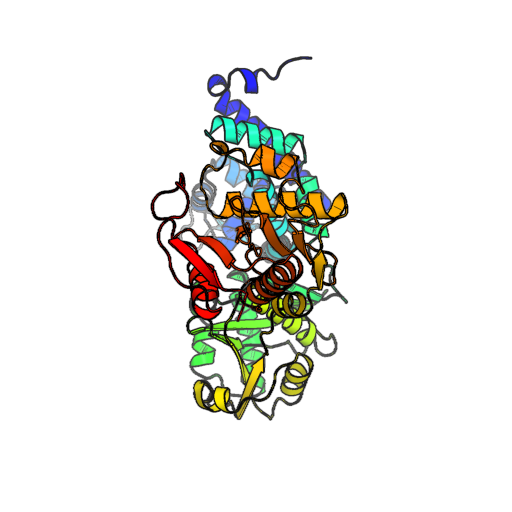10.081 -21.449 25.829 1.00 90.75 195 PHE A CA 1
ATOM 1468 C C . PHE A 1 195 ? -9.833 -20.484 27.000 1.00 90.75 195 PHE A C 1
ATOM 1470 O O . PHE A 1 195 ? -10.623 -19.594 27.299 1.00 90.75 195 PHE A O 1
ATOM 1477 N N . LYS A 1 196 ? -8.709 -20.663 27.700 1.00 90.38 196 LYS A N 1
ATOM 1478 C CA . LYS A 1 196 ? -8.224 -19.691 28.689 1.00 90.38 196 LYS A CA 1
ATOM 1479 C C . LYS A 1 196 ? -7.290 -18.696 28.004 1.00 90.38 196 LYS A C 1
ATOM 1481 O O . LYS A 1 196 ? -6.531 -19.093 27.125 1.00 90.38 196 LYS A O 1
ATOM 1486 N N . ILE A 1 197 ? -7.310 -17.437 28.443 1.00 90.12 197 ILE A N 1
ATOM 1487 C CA . ILE A 1 197 ? -6.341 -16.424 28.002 1.00 90.12 197 ILE A CA 1
ATOM 1488 C C . ILE A 1 197 ? -4.937 -16.836 28.464 1.00 90.12 197 ILE A C 1
ATOM 1490 O O . ILE A 1 197 ? -4.679 -16.965 29.663 1.00 90.12 197 ILE A O 1
ATOM 1494 N N . GLU A 1 198 ? -4.030 -17.028 27.508 1.00 91.62 198 GLU A N 1
ATOM 1495 C CA . GLU A 1 198 ? -2.623 -17.348 27.747 1.00 91.62 198 GLU A CA 1
ATOM 1496 C C . GLU A 1 198 ? -1.771 -16.065 27.799 1.00 91.62 198 GLU A C 1
ATOM 1498 O O . GLU A 1 198 ? -2.218 -14.974 27.438 1.00 91.62 198 GLU A O 1
ATOM 1503 N N . ASN A 1 199 ? -0.519 -16.165 28.255 1.00 90.44 199 ASN A N 1
ATOM 1504 C CA . ASN A 1 199 ? 0.352 -14.988 28.390 1.00 90.44 199 ASN A CA 1
ATOM 1505 C C . ASN A 1 199 ? 0.612 -14.287 27.048 1.00 90.44 199 ASN A C 1
ATOM 1507 O O . ASN A 1 199 ? 0.644 -13.058 26.998 1.00 90.44 199 ASN A O 1
ATOM 1511 N N . GLU A 1 200 ? 0.744 -15.060 25.968 1.00 88.56 200 GLU A N 1
ATOM 1512 C CA . GLU A 1 200 ? 0.924 -14.521 24.618 1.00 88.56 200 GLU A CA 1
ATOM 1513 C C . GLU A 1 200 ? -0.333 -13.770 24.138 1.00 88.56 200 GLU A C 1
ATOM 1515 O O . GLU A 1 200 ? -0.222 -12.727 23.498 1.00 88.56 200 GLU A O 1
ATOM 1520 N N . ASP A 1 201 ? -1.539 -14.228 24.507 1.00 91.31 201 ASP A N 1
ATOM 1521 C CA . ASP A 1 201 ? -2.779 -13.485 24.241 1.00 91.31 201 ASP A CA 1
ATOM 1522 C C . ASP A 1 201 ? -2.774 -12.136 24.955 1.00 91.31 201 ASP A C 1
ATOM 1524 O O . ASP A 1 201 ? -3.020 -11.111 24.322 1.00 91.31 201 ASP A O 1
ATOM 1528 N N . ARG A 1 202 ? -2.459 -12.134 26.257 1.00 93.12 202 ARG A N 1
ATOM 1529 C CA . ARG A 1 202 ? -2.457 -10.921 27.082 1.00 93.12 202 ARG A CA 1
ATOM 1530 C C . ARG A 1 202 ? -1.507 -9.867 26.519 1.00 93.12 202 ARG A C 1
ATOM 1532 O O . ARG A 1 202 ? -1.923 -8.734 26.310 1.00 93.12 202 ARG A O 1
ATOM 1539 N N . ARG A 1 203 ? -0.278 -10.269 26.185 1.00 93.44 203 ARG A N 1
ATOM 1540 C CA . ARG A 1 203 ? 0.741 -9.385 25.606 1.00 93.44 203 ARG A CA 1
ATOM 1541 C C . ARG A 1 203 ? 0.255 -8.702 24.324 1.00 93.44 203 ARG A C 1
ATOM 1543 O O . ARG A 1 203 ? 0.435 -7.501 24.170 1.00 93.44 203 ARG A O 1
ATOM 1550 N N . ILE A 1 204 ? -0.361 -9.466 23.421 1.00 94.00 204 ILE A N 1
ATOM 1551 C CA . ILE A 1 204 ? -0.858 -8.957 22.134 1.00 94.00 204 ILE A CA 1
ATOM 1552 C C . ILE A 1 204 ? -2.080 -8.045 22.326 1.00 94.00 204 ILE A C 1
ATOM 1554 O O . ILE A 1 204 ? -2.222 -7.040 21.635 1.00 94.00 204 ILE A O 1
ATOM 1558 N N . ILE A 1 205 ? -2.973 -8.398 23.252 1.00 94.81 205 ILE A N 1
ATOM 1559 C CA . ILE A 1 205 ? -4.207 -7.653 23.533 1.00 94.81 205 ILE A CA 1
ATOM 1560 C C . ILE A 1 205 ? -3.922 -6.312 24.223 1.00 94.81 205 ILE A C 1
ATOM 1562 O O . ILE A 1 205 ? -4.617 -5.336 23.950 1.00 94.81 205 ILE A O 1
ATOM 1566 N N . GLU A 1 206 ? -2.952 -6.273 25.136 1.00 94.50 206 GLU A N 1
ATOM 1567 C CA . GLU A 1 206 ? -2.627 -5.079 25.928 1.00 94.50 206 GLU A CA 1
ATOM 1568 C C . GLU A 1 206 ? -1.813 -4.045 25.143 1.00 94.50 206 GLU A C 1
ATOM 1570 O O . GLU A 1 206 ? -1.997 -2.852 25.363 1.00 94.50 206 GLU A O 1
ATOM 1575 N N . ASP A 1 207 ? -0.964 -4.484 24.209 1.00 95.56 207 ASP A N 1
ATOM 1576 C CA . ASP A 1 207 ? -0.137 -3.597 23.383 1.00 95.56 207 ASP A CA 1
ATOM 1577 C C . ASP A 1 207 ? -0.114 -4.036 21.902 1.00 95.56 207 ASP A C 1
ATOM 1579 O O . ASP A 1 207 ? 0.915 -4.485 21.385 1.00 95.56 207 ASP A O 1
ATOM 1583 N N . PRO A 1 208 ? -1.240 -3.939 21.169 1.00 95.62 208 PRO A N 1
ATOM 1584 C CA . PRO A 1 208 ? -1.275 -4.290 19.748 1.00 95.62 208 PRO A CA 1
ATOM 1585 C C . PRO A 1 208 ? -0.378 -3.385 18.888 1.00 95.62 208 PRO A C 1
ATOM 1587 O O . PRO A 1 208 ? 0.143 -3.833 17.864 1.00 95.62 208 PRO A O 1
ATOM 1590 N N . GLN A 1 209 ? -0.161 -2.132 19.304 1.00 94.12 209 GLN A N 1
ATOM 1591 C CA . GLN A 1 209 ? 0.718 -1.191 18.611 1.00 94.12 209 GLN A CA 1
ATOM 1592 C C . GLN A 1 209 ? 2.171 -1.690 18.634 1.00 94.12 209 GLN A C 1
ATOM 1594 O O . GLN A 1 209 ? 2.730 -1.967 17.573 1.00 94.12 209 GLN A O 1
ATOM 1599 N N . GLY A 1 210 ? 2.752 -1.898 19.818 1.00 93.31 210 GLY A N 1
ATOM 1600 C CA . GLY A 1 210 ? 4.151 -2.303 19.966 1.00 93.31 210 GLY A CA 1
ATOM 1601 C C . GLY A 1 210 ? 4.424 -3.770 19.619 1.00 93.31 210 GLY A C 1
ATOM 1602 O O . GLY A 1 210 ? 5.536 -4.132 19.213 1.00 93.31 210 GLY A O 1
ATOM 1603 N N . THR A 1 211 ? 3.427 -4.650 19.751 1.00 95.38 211 THR A N 1
ATOM 1604 C CA . THR A 1 211 ? 3.600 -6.085 19.459 1.00 95.38 211 THR A CA 1
ATOM 1605 C C . THR A 1 211 ? 3.346 -6.453 18.003 1.00 95.38 211 THR A C 1
ATOM 1607 O O . THR A 1 211 ? 3.978 -7.391 17.514 1.00 95.38 211 THR A O 1
ATOM 1610 N N . ILE A 1 212 ? 2.465 -5.731 17.303 1.00 95.38 212 ILE A N 1
ATOM 1611 C CA . ILE A 1 212 ? 2.083 -6.044 15.921 1.00 95.38 212 ILE A CA 1
ATOM 1612 C C . ILE A 1 212 ? 2.548 -4.947 14.970 1.00 95.38 212 ILE A C 1
ATOM 1614 O O . ILE A 1 212 ? 3.340 -5.219 14.069 1.00 95.38 212 ILE A O 1
ATOM 1618 N N . ILE A 1 213 ? 2.063 -3.719 15.161 1.00 92.44 213 ILE A N 1
ATOM 1619 C CA . ILE A 1 213 ? 2.200 -2.642 14.172 1.00 92.44 213 ILE A CA 1
ATOM 1620 C C . ILE A 1 213 ? 3.653 -2.178 14.052 1.00 92.44 213 ILE A C 1
ATOM 1622 O O . ILE A 1 213 ? 4.222 -2.213 12.962 1.00 92.44 213 ILE A O 1
ATOM 1626 N N . ASP A 1 214 ? 4.291 -1.840 15.172 1.00 89.75 214 ASP A N 1
ATOM 1627 C CA . ASP A 1 214 ? 5.663 -1.315 15.201 1.00 89.75 214 ASP A CA 1
ATOM 1628 C C . ASP A 1 214 ? 6.700 -2.356 14.748 1.00 89.75 214 ASP A C 1
ATOM 1630 O O . ASP A 1 214 ? 7.822 -2.020 14.373 1.00 89.75 214 ASP A O 1
ATOM 1634 N N . ARG A 1 215 ? 6.315 -3.638 14.732 1.00 89.94 215 ARG A N 1
ATOM 1635 C CA . ARG A 1 215 ? 7.142 -4.755 14.251 1.00 89.94 215 ARG A CA 1
ATOM 1636 C C . ARG A 1 215 ? 6.933 -5.075 12.772 1.00 89.94 215 ARG A C 1
ATOM 1638 O O . ARG A 1 215 ? 7.492 -6.053 12.281 1.00 89.94 215 ARG A O 1
ATOM 1645 N N . GLY A 1 216 ? 6.146 -4.271 12.058 1.00 85.00 216 GLY A N 1
ATOM 1646 C CA . GLY A 1 216 ? 5.861 -4.456 10.634 1.00 85.00 216 GLY A CA 1
ATOM 1647 C C . GLY A 1 216 ? 4.725 -5.438 10.341 1.00 85.00 216 GLY A C 1
ATOM 1648 O O . GLY A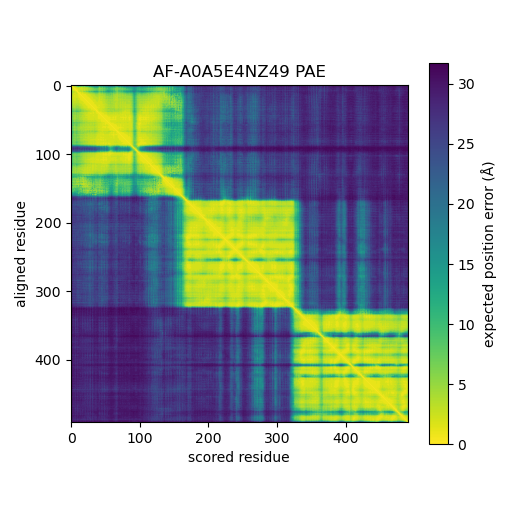 1 216 ? 4.562 -5.849 9.195 1.00 85.00 216 GLY A O 1
ATOM 1649 N N . GLY A 1 217 ? 3.951 -5.829 11.354 1.00 92.06 217 GLY A N 1
ATOM 1650 C CA . GLY A 1 217 ? 2.672 -6.513 11.191 1.00 92.06 217 GLY A CA 1
ATOM 1651 C C . GLY A 1 217 ? 1.527 -5.541 10.897 1.00 92.06 217 GLY A C 1
ATOM 1652 O O . GLY A 1 217 ? 1.716 -4.333 10.749 1.00 92.06 217 GLY A O 1
ATOM 1653 N N . PHE A 1 218 ? 0.303 -6.059 10.824 1.00 94.50 218 PHE A N 1
ATOM 1654 C CA . PHE A 1 218 ? -0.892 -5.222 10.712 1.00 94.50 218 PHE A CA 1
ATOM 1655 C C . PHE A 1 218 ? -2.111 -5.880 11.356 1.00 94.50 218 PHE A C 1
ATOM 1657 O O . PHE A 1 218 ? -2.163 -7.094 11.532 1.00 94.50 218 PHE A O 1
ATOM 1664 N N . ILE A 1 219 ? -3.126 -5.072 11.660 1.00 95.94 219 ILE A N 1
ATOM 1665 C CA . ILE A 1 219 ? -4.441 -5.544 12.102 1.00 95.94 219 ILE A CA 1
ATOM 1666 C C . ILE A 1 219 ? -5.490 -4.967 11.149 1.00 95.94 219 ILE A C 1
ATOM 1668 O O . ILE A 1 219 ? -5.455 -3.779 10.810 1.00 95.94 219 ILE A O 1
ATOM 1672 N N . LEU A 1 220 ? -6.409 -5.816 10.697 1.00 90.19 220 LEU A N 1
ATOM 1673 C CA . LEU A 1 220 ? -7.595 -5.414 9.953 1.00 90.19 220 LEU A CA 1
ATOM 1674 C C . LEU A 1 220 ? -8.845 -5.725 10.765 1.00 90.19 220 LEU A C 1
ATOM 1676 O O . LEU A 1 220 ? -8.911 -6.699 11.515 1.00 90.19 220 LEU A O 1
ATOM 1680 N N . PHE A 1 221 ? -9.856 -4.898 10.561 1.00 94.19 221 PHE A N 1
ATOM 1681 C CA . PHE A 1 221 ? -11.186 -5.079 11.100 1.00 94.19 221 PHE A CA 1
ATOM 1682 C C . PHE A 1 221 ? -12.188 -5.214 9.969 1.00 94.19 221 PHE A C 1
ATOM 1684 O O . PHE A 1 221 ? -11.980 -4.704 8.866 1.00 94.19 221 PHE A O 1
ATOM 1691 N N . VAL A 1 222 ? -13.305 -5.859 10.277 1.00 92.94 222 VAL A N 1
ATOM 1692 C CA . VAL A 1 222 ? -14.503 -5.800 9.450 1.00 92.94 222 VAL A CA 1
ATOM 1693 C C . VAL A 1 222 ? -15.589 -5.053 10.211 1.00 92.94 222 VAL A C 1
ATOM 1695 O O . VAL A 1 222 ? -15.948 -5.401 11.338 1.00 92.94 222 VAL A O 1
ATOM 1698 N N . GLU A 1 223 ? -16.090 -4.003 9.580 1.00 88.88 223 GLU A N 1
ATOM 1699 C CA . GLU A 1 223 ? -17.284 -3.284 9.985 1.00 88.88 223 GLU A CA 1
ATOM 1700 C C . GLU A 1 223 ? -18.483 -3.847 9.223 1.00 88.88 223 GLU A C 1
ATOM 1702 O O . GLU A 1 223 ? -18.394 -4.094 8.018 1.00 88.88 223 GLU A O 1
ATOM 1707 N N . ALA A 1 224 ? -19.600 -4.038 9.919 1.00 86.50 224 ALA A N 1
ATOM 1708 C CA . ALA A 1 224 ? -20.878 -4.362 9.308 1.00 86.50 224 ALA A CA 1
ATOM 1709 C C . ALA A 1 224 ? -21.853 -3.192 9.465 1.00 86.50 224 ALA A C 1
ATOM 1711 O O . ALA A 1 224 ? -21.991 -2.614 10.546 1.00 86.50 224 ALA A O 1
ATOM 1712 N N . GLU A 1 225 ? -22.563 -2.877 8.386 1.00 79.06 225 GLU A N 1
ATOM 1713 C CA . GLU A 1 225 ? -23.585 -1.837 8.355 1.00 79.06 225 GLU A CA 1
ATOM 1714 C C . GLU A 1 225 ? -24.627 -2.059 9.465 1.00 79.06 225 GLU A C 1
ATOM 1716 O O . GLU A 1 225 ? -25.171 -3.158 9.630 1.00 79.06 225 GLU A O 1
ATOM 1721 N N . GLY A 1 226 ? -24.846 -1.014 10.270 1.00 80.50 226 GLY A N 1
ATOM 1722 C CA . GLY A 1 226 ? -25.747 -1.024 11.427 1.00 80.50 226 GLY A CA 1
ATOM 1723 C C . GLY A 1 226 ? -25.229 -1.749 12.678 1.00 80.50 226 GLY A C 1
ATOM 1724 O O . GLY A 1 226 ? -25.906 -1.711 13.700 1.00 80.50 226 GLY A O 1
ATOM 1725 N N . LEU A 1 227 ? -24.056 -2.395 12.631 1.00 83.44 227 LEU A N 1
ATOM 1726 C CA . LEU A 1 227 ? -23.487 -3.160 13.756 1.00 83.44 227 LEU A CA 1
ATOM 1727 C C . LEU A 1 227 ? -22.098 -2.675 14.202 1.00 83.44 227 LEU A C 1
ATOM 1729 O O . LEU A 1 227 ? -21.604 -3.115 15.239 1.00 83.44 227 LEU A O 1
ATOM 1733 N N . GLY A 1 228 ? -21.461 -1.783 13.440 1.00 88.62 228 GLY A N 1
ATOM 1734 C CA . GLY A 1 228 ? -20.120 -1.282 13.741 1.00 88.62 228 GLY A CA 1
ATOM 1735 C C . GLY A 1 228 ? -19.042 -2.346 13.523 1.00 88.62 228 GLY A C 1
ATOM 1736 O O . GLY A 1 228 ? -19.164 -3.196 12.639 1.00 88.62 228 GLY A O 1
ATOM 1737 N N . ILE A 1 229 ? -17.959 -2.292 14.301 1.00 93.56 229 ILE A N 1
ATOM 1738 C CA . ILE A 1 229 ? -16.847 -3.247 14.202 1.00 93.56 229 ILE A CA 1
ATOM 1739 C C . ILE A 1 229 ? -17.278 -4.602 14.763 1.00 93.56 229 ILE A C 1
ATOM 1741 O O . ILE A 1 229 ? -17.519 -4.756 15.961 1.00 93.56 229 ILE A O 1
ATOM 1745 N N . VAL A 1 230 ? -17.347 -5.598 13.883 1.00 93.81 230 VAL A N 1
ATOM 1746 C CA . VAL A 1 230 ? -17.850 -6.934 14.220 1.00 93.81 230 VAL A CA 1
ATOM 1747 C C . VAL A 1 230 ? -16.792 -8.022 14.137 1.00 93.81 230 VAL A C 1
ATOM 1749 O O . VAL A 1 230 ? -17.052 -9.139 14.569 1.00 93.81 230 VAL A O 1
ATOM 1752 N N . GLY A 1 231 ? -15.605 -7.740 13.605 1.00 95.19 231 GLY A N 1
ATOM 1753 C CA . GLY A 1 231 ? -14.523 -8.717 13.578 1.00 95.19 231 GLY A CA 1
ATOM 1754 C C . GLY A 1 231 ? -13.150 -8.089 13.429 1.00 95.19 231 GLY A C 1
ATOM 1755 O O . GLY A 1 231 ? -13.019 -6.938 13.010 1.00 95.19 231 GLY A O 1
ATOM 1756 N N . THR A 1 232 ? -12.129 -8.866 13.769 1.00 97.75 232 THR A N 1
ATOM 1757 C CA . THR A 1 232 ? -10.723 -8.486 13.660 1.00 97.75 232 THR A CA 1
ATOM 1758 C C . THR A 1 232 ? -9.855 -9.680 13.280 1.00 97.75 232 THR A C 1
ATOM 1760 O O . THR A 1 232 ? -10.251 -10.829 13.471 1.00 97.75 232 THR A O 1
ATOM 1763 N N . CYS A 1 233 ? -8.714 -9.400 12.660 1.00 97.88 233 CYS A N 1
ATOM 1764 C CA . CYS A 1 233 ? -7.683 -10.364 12.318 1.00 97.88 233 CYS A CA 1
ATOM 1765 C C . CYS A 1 233 ? -6.345 -9.630 12.237 1.00 97.88 233 CYS A C 1
ATOM 1767 O O . CYS A 1 233 ? -6.250 -8.546 11.653 1.00 97.88 233 CYS A O 1
ATOM 1769 N N . ALA A 1 234 ? -5.310 -10.233 12.806 1.00 97.31 234 ALA A N 1
ATOM 1770 C CA . ALA A 1 234 ? -3.970 -9.683 12.852 1.00 97.31 234 ALA A CA 1
ATOM 1771 C C . ALA A 1 234 ? -2.987 -10.535 12.048 1.00 97.31 234 ALA A C 1
ATOM 1773 O O . ALA A 1 234 ? -3.163 -11.743 11.888 1.00 97.31 234 ALA A O 1
ATOM 1774 N N . LEU A 1 235 ? -1.925 -9.885 11.588 1.00 97.44 235 LEU A N 1
ATOM 1775 C CA . LEU A 1 235 ? -0.745 -10.513 11.027 1.00 97.44 235 LEU A CA 1
ATOM 1776 C C . LEU A 1 235 ? 0.467 -10.061 11.842 1.00 97.44 235 LEU A C 1
ATOM 1778 O O . LEU A 1 235 ? 0.815 -8.880 11.816 1.00 97.44 235 LEU A O 1
ATOM 1782 N N . ILE A 1 236 ? 1.082 -10.976 12.589 1.00 96.38 236 ILE A N 1
ATOM 1783 C CA . ILE A 1 236 ? 2.226 -10.688 13.464 1.00 96.38 236 ILE A CA 1
ATOM 1784 C C . ILE A 1 236 ? 3.502 -11.177 12.796 1.00 96.38 236 ILE A C 1
ATOM 1786 O O . ILE A 1 236 ? 3.557 -12.301 12.301 1.00 96.38 236 ILE A O 1
ATOM 1790 N N . LYS A 1 237 ? 4.542 -10.343 12.814 1.00 95.12 237 LYS A N 1
ATOM 1791 C CA . LYS A 1 237 ? 5.885 -10.738 12.390 1.00 95.12 237 LYS A CA 1
ATOM 1792 C C . LYS A 1 237 ? 6.531 -11.621 13.456 1.00 95.12 237 LYS A C 1
ATOM 1794 O O . LYS A 1 237 ? 6.651 -11.206 14.610 1.00 95.12 237 LYS A O 1
ATOM 1799 N N . ILE A 1 238 ? 6.951 -12.820 13.068 1.00 94.62 238 ILE A N 1
ATOM 1800 C CA . ILE A 1 238 ? 7.649 -13.757 13.955 1.00 94.62 238 ILE A CA 1
ATOM 1801 C C . ILE A 1 238 ? 9.154 -13.626 13.760 1.00 94.62 238 ILE A C 1
ATOM 1803 O O . ILE A 1 238 ? 9.885 -13.421 14.726 1.00 94.62 238 ILE A O 1
ATOM 1807 N N . GLU A 1 239 ? 9.583 -13.664 12.503 1.00 92.44 239 GLU A N 1
ATOM 1808 C CA . GLU A 1 239 ? 10.961 -13.473 12.050 1.00 92.44 239 GLU A CA 1
ATOM 1809 C C . GLU A 1 239 ? 10.940 -12.604 10.779 1.00 92.44 239 GLU A C 1
ATOM 1811 O O . GLU A 1 239 ? 9.872 -12.267 10.255 1.00 92.44 239 GLU A O 1
ATOM 1816 N N . ASP A 1 240 ? 12.103 -12.195 10.273 1.00 83.31 240 ASP A N 1
ATOM 1817 C CA . ASP A 1 240 ? 12.177 -11.526 8.971 1.00 83.31 240 ASP A CA 1
ATOM 1818 C C . ASP A 1 240 ? 11.573 -12.420 7.879 1.00 83.31 240 ASP A C 1
ATOM 1820 O O . ASP A 1 240 ? 11.933 -13.584 7.748 1.00 83.31 240 ASP A O 1
ATOM 1824 N N . GLY A 1 241 ? 10.590 -11.889 7.146 1.00 82.69 241 GLY A N 1
ATOM 1825 C CA . GLY A 1 241 ? 9.864 -12.629 6.109 1.00 82.69 241 GLY A CA 1
ATOM 1826 C C . GLY A 1 241 ? 8.826 -13.646 6.611 1.00 82.69 241 GLY A C 1
ATOM 1827 O O . GLY A 1 241 ? 8.021 -14.104 5.802 1.00 82.69 241 GLY A O 1
ATOM 1828 N N . VAL A 1 242 ? 8.767 -13.958 7.913 1.00 94.25 242 VAL A N 1
ATOM 1829 C CA . VAL A 1 242 ? 7.892 -15.006 8.481 1.00 94.25 242 VAL A CA 1
ATOM 1830 C C . VAL A 1 242 ? 6.796 -14.403 9.359 1.00 94.25 242 VAL A C 1
ATOM 1832 O O . VAL A 1 242 ? 7.076 -13.759 10.374 1.00 94.25 242 VAL A O 1
ATOM 1835 N N . PHE A 1 243 ? 5.536 -14.648 9.002 1.00 97.38 243 PHE A N 1
ATOM 1836 C CA . PHE A 1 243 ? 4.375 -14.042 9.652 1.00 97.38 243 PHE A CA 1
ATOM 1837 C C . PHE A 1 243 ? 3.327 -15.071 10.088 1.00 97.38 243 PHE A C 1
ATOM 1839 O O . PHE A 1 243 ? 3.047 -16.048 9.393 1.00 97.38 243 PHE A O 1
ATOM 1846 N N . GLU A 1 244 ? 2.704 -14.801 11.234 1.00 98.00 244 GLU A N 1
ATOM 1847 C CA . GLU A 1 244 ? 1.572 -15.553 11.776 1.00 98.00 244 GLU A CA 1
ATOM 1848 C C . GLU A 1 244 ? 0.271 -14.765 11.561 1.00 98.00 244 GLU A C 1
ATOM 1850 O O . GLU A 1 244 ? 0.145 -13.626 12.020 1.00 98.00 244 GLU A O 1
ATOM 1855 N N . LEU A 1 245 ? -0.720 -15.379 10.913 1.00 98.06 245 LEU A N 1
ATOM 1856 C CA . LEU A 1 245 ? -2.107 -14.923 10.941 1.00 98.06 245 LEU A CA 1
ATOM 1857 C C . LEU A 1 245 ? -2.731 -15.352 12.266 1.00 98.06 245 LEU A C 1
ATOM 1859 O O . LEU A 1 245 ? -2.800 -16.538 12.586 1.00 98.06 245 LEU A O 1
ATOM 1863 N N . THR A 1 246 ? -3.192 -14.379 13.044 1.00 95.75 246 THR A N 1
ATOM 1864 C CA . THR A 1 246 ? -3.608 -14.608 14.427 1.00 95.75 246 THR A CA 1
ATOM 1865 C C . THR A 1 246 ? -4.709 -13.647 14.862 1.00 95.75 246 THR A C 1
ATOM 1867 O O . THR A 1 246 ? -5.080 -12.718 14.146 1.00 95.75 246 THR A O 1
ATOM 1870 N N . LYS A 1 247 ? -5.269 -13.896 16.049 1.00 94.69 247 LYS A N 1
ATOM 1871 C CA . LYS A 1 247 ? -6.383 -13.136 16.655 1.00 94.69 247 LYS A CA 1
ATOM 1872 C C . LYS A 1 247 ? -7.553 -12.900 15.693 1.00 94.69 247 LYS A C 1
ATOM 1874 O O . LYS A 1 247 ? -8.170 -11.840 15.693 1.00 94.69 247 LYS A O 1
ATOM 1879 N N . MET A 1 248 ? -7.848 -13.893 14.856 1.00 93.69 248 MET A N 1
ATOM 1880 C CA . MET A 1 248 ? -9.005 -13.843 13.976 1.00 93.69 248 MET A CA 1
ATOM 1881 C C . MET A 1 248 ? -10.271 -14.170 14.771 1.00 93.69 248 MET A C 1
ATOM 1883 O O . MET A 1 248 ? -10.428 -15.285 15.266 1.00 93.69 248 MET A O 1
ATOM 1887 N N . GLY A 1 249 ? -11.187 -13.210 14.864 1.00 92.19 249 GLY A N 1
ATOM 1888 C CA . GLY A 1 249 ? -12.442 -13.354 15.595 1.00 92.19 249 GLY A CA 1
ATOM 1889 C C . GLY A 1 249 ? -13.555 -12.501 14.996 1.00 92.19 249 GLY A C 1
ATOM 1890 O O . GLY A 1 249 ? -13.312 -11.416 14.470 1.00 92.19 249 GLY A O 1
ATOM 1891 N N . VAL A 1 250 ? -14.790 -12.999 15.073 1.00 92.12 250 VAL A N 1
ATOM 1892 C CA . VAL A 1 250 ? -16.006 -12.279 14.668 1.00 92.12 250 VAL A CA 1
ATOM 1893 C C . VAL A 1 250 ? -17.045 -12.432 15.777 1.00 92.12 250 VAL A C 1
ATOM 1895 O O . VAL A 1 250 ? -17.309 -13.556 16.212 1.00 92.12 250 VAL A O 1
ATOM 1898 N N . LYS A 1 251 ? -17.641 -11.314 16.207 1.00 90.19 251 LYS A N 1
ATOM 1899 C CA . LYS A 1 251 ? -18.690 -11.261 17.235 1.00 90.19 251 LYS A CA 1
ATOM 1900 C C . LYS A 1 251 ? -19.881 -12.133 16.841 1.00 90.19 251 LYS A C 1
ATOM 1902 O O . LYS A 1 251 ? -20.244 -12.237 15.663 1.00 90.19 251 LYS A O 1
ATOM 1907 N N . ALA A 1 252 ? -20.546 -12.729 17.832 1.00 84.38 252 ALA A N 1
ATOM 1908 C CA . ALA A 1 252 ? -21.697 -13.604 17.590 1.00 84.38 252 ALA A CA 1
ATOM 1909 C C . ALA A 1 252 ? -22.840 -12.904 16.823 1.00 84.38 252 ALA A C 1
ATOM 1911 O O . ALA A 1 252 ? -23.498 -13.536 15.994 1.00 84.38 252 ALA A O 1
ATOM 1912 N N . SER A 1 253 ? -23.013 -11.595 17.035 1.00 79.44 253 SER A N 1
ATOM 1913 C CA . SER A 1 253 ? -24.017 -10.743 16.378 1.00 79.44 253 SER A CA 1
ATOM 1914 C C . SER A 1 253 ? -23.868 -10.635 14.853 1.00 79.44 253 SER A C 1
ATOM 1916 O O . SER A 1 253 ? -24.826 -10.270 14.174 1.00 79.44 253 SER A O 1
ATOM 1918 N N . ALA A 1 254 ? -22.702 -10.984 14.296 1.00 78.75 254 ALA A N 1
ATOM 1919 C CA . ALA A 1 254 ? -22.419 -10.918 12.859 1.00 78.75 254 ALA A CA 1
ATOM 1920 C C . ALA A 1 254 ? -22.262 -12.294 12.181 1.00 78.75 254 ALA A C 1
ATOM 1922 O O . ALA A 1 254 ? -21.824 -12.379 11.026 1.00 78.75 254 ALA A O 1
ATOM 1923 N N . ARG A 1 255 ? -22.626 -13.390 12.863 1.00 74.88 255 ARG A N 1
ATOM 1924 C CA . ARG A 1 255 ? -22.625 -14.739 12.268 1.00 74.88 255 ARG A CA 1
ATOM 1925 C C . ARG A 1 255 ? -23.577 -14.817 11.066 1.00 74.88 255 ARG A C 1
ATOM 1927 O O . ARG A 1 255 ? -24.570 -14.105 10.984 1.00 74.88 255 ARG A O 1
ATOM 1934 N N . GLY A 1 256 ? -23.244 -15.669 10.094 1.00 74.19 256 GLY A N 1
ATOM 1935 C CA . GLY A 1 256 ? -24.035 -15.849 8.866 1.00 74.19 256 GLY A CA 1
ATOM 1936 C C . GLY A 1 256 ? -23.859 -14.758 7.799 1.00 74.19 256 GLY A C 1
ATOM 1937 O O . GLY A 1 256 ? -24.296 -14.950 6.670 1.00 74.19 256 GLY A O 1
ATOM 1938 N N . ARG A 1 257 ? -23.153 -13.655 8.094 1.00 80.25 257 ARG A N 1
ATOM 1939 C CA . ARG A 1 257 ? -22.901 -12.555 7.138 1.00 80.25 257 ARG A CA 1
ATOM 1940 C C . ARG A 1 257 ? -21.630 -12.716 6.299 1.00 80.25 257 ARG A C 1
ATOM 1942 O O . ARG A 1 257 ? -21.251 -11.800 5.586 1.00 80.25 257 ARG A O 1
ATOM 1949 N N . LYS A 1 258 ? -20.938 -13.856 6.406 1.00 87.44 258 LYS A N 1
ATOM 1950 C CA . LYS A 1 258 ? -19.615 -14.104 5.790 1.00 87.44 258 LYS A CA 1
ATOM 1951 C C . LYS A 1 258 ? -18.523 -13.086 6.178 1.00 87.44 258 LYS A C 1
ATOM 1953 O O . LYS A 1 258 ? -17.511 -12.991 5.494 1.00 87.44 258 LYS A O 1
ATOM 1958 N N . ALA A 1 259 ? -18.676 -12.382 7.304 1.00 90.12 259 ALA A N 1
ATOM 1959 C CA . ALA A 1 259 ? -17.714 -11.376 7.767 1.00 90.12 259 ALA A CA 1
ATOM 1960 C C . ALA A 1 259 ? -16.299 -11.942 7.987 1.00 90.12 259 ALA A C 1
ATOM 1962 O O . ALA A 1 259 ? -15.323 -11.285 7.648 1.00 90.12 259 ALA A O 1
ATOM 1963 N N . GLY A 1 260 ? -16.187 -13.181 8.484 1.00 91.06 260 GLY A N 1
ATOM 1964 C CA . GLY A 1 260 ? -14.894 -13.855 8.644 1.00 91.06 260 GLY A CA 1
ATOM 1965 C C . GLY A 1 260 ? -14.201 -14.148 7.311 1.00 91.06 260 GLY A C 1
ATOM 1966 O O . GLY A 1 260 ? -13.017 -13.878 7.171 1.00 91.06 260 GLY A O 1
ATOM 1967 N N . GLU A 1 261 ? -14.940 -14.639 6.312 1.00 90.62 261 GLU A N 1
ATOM 1968 C CA . GLU A 1 261 ? -14.406 -14.904 4.966 1.00 90.62 261 GLU A CA 1
ATOM 1969 C C . GLU A 1 261 ? -13.969 -13.611 4.271 1.00 90.62 261 GLU A C 1
ATOM 1971 O O . GLU A 1 261 ? -12.871 -13.542 3.727 1.00 90.62 261 GLU A O 1
ATOM 1976 N N . PHE A 1 262 ? -14.791 -12.563 4.363 1.00 88.88 262 PHE A N 1
ATOM 1977 C CA . PHE A 1 262 ? -14.477 -11.241 3.826 1.00 88.88 262 PHE A CA 1
ATOM 1978 C C . PHE A 1 262 ? -13.227 -10.624 4.471 1.00 88.88 262 PHE A C 1
ATOM 1980 O O . PHE A 1 262 ? -12.375 -10.067 3.781 1.00 88.88 262 PHE A O 1
ATOM 1987 N N . LEU A 1 263 ? -13.094 -10.751 5.795 1.00 93.50 263 LEU A N 1
ATOM 1988 C CA . LEU A 1 263 ? -11.927 -10.267 6.523 1.00 93.50 263 LEU A CA 1
ATOM 1989 C C . LEU A 1 263 ? -10.661 -11.054 6.168 1.00 93.50 263 LEU A C 1
ATOM 1991 O O . LEU A 1 263 ? -9.617 -10.449 5.934 1.00 93.50 263 LEU A O 1
ATOM 1995 N N . LEU A 1 264 ? -10.752 -12.385 6.103 1.00 94.69 264 LEU A N 1
ATOM 1996 C CA . LEU A 1 264 ? -9.622 -13.249 5.766 1.00 94.69 264 LEU A CA 1
ATOM 1997 C C . LEU A 1 264 ? -9.087 -12.959 4.360 1.00 94.69 264 LEU A C 1
ATOM 1999 O O . LEU A 1 264 ? -7.881 -12.802 4.198 1.00 94.69 264 LEU A O 1
ATOM 2003 N N . ASP A 1 265 ? -9.967 -12.810 3.367 1.00 86.06 265 ASP A N 1
ATOM 2004 C CA . ASP A 1 265 ? -9.582 -12.437 1.998 1.00 86.06 265 ASP A CA 1
ATOM 2005 C C . ASP A 1 265 ? -8.806 -11.107 1.962 1.00 86.06 265 ASP A C 1
ATOM 2007 O O . ASP A 1 265 ? -7.768 -10.997 1.307 1.00 86.06 265 ASP A O 1
ATOM 2011 N N . ALA A 1 266 ? -9.248 -10.104 2.726 1.00 82.62 266 ALA A N 1
ATOM 2012 C CA . ALA A 1 266 ? -8.558 -8.819 2.810 1.00 82.62 266 ALA A CA 1
ATOM 2013 C C . ALA A 1 266 ? -7.179 -8.916 3.487 1.00 82.62 266 ALA A C 1
ATOM 2015 O O . ALA A 1 266 ? -6.226 -8.270 3.043 1.00 82.62 266 ALA A O 1
ATOM 2016 N N . VAL A 1 267 ? -7.061 -9.727 4.544 1.00 93.12 267 VAL A N 1
ATOM 2017 C CA . VAL A 1 267 ? -5.783 -9.989 5.224 1.00 93.12 267 VAL A CA 1
ATOM 2018 C C . VAL A 1 267 ? -4.813 -10.684 4.276 1.00 93.12 267 VAL A C 1
ATOM 2020 O O . VAL A 1 267 ? -3.676 -10.236 4.159 1.00 93.12 267 VAL A O 1
ATOM 2023 N N . LEU A 1 268 ? -5.257 -11.719 3.559 1.00 88.12 268 LEU A N 1
ATOM 2024 C CA . LEU A 1 268 ? -4.417 -12.457 2.615 1.00 88.12 268 LEU A CA 1
ATOM 2025 C C . LEU A 1 268 ? -3.936 -11.571 1.464 1.00 88.12 268 LEU A C 1
ATOM 2027 O O . LEU A 1 268 ? -2.742 -11.548 1.183 1.00 88.12 268 LEU A O 1
ATOM 2031 N N . LYS A 1 269 ? -4.814 -10.750 0.876 1.00 81.19 269 LYS A N 1
ATOM 2032 C CA . LYS A 1 269 ? -4.422 -9.774 -0.158 1.00 81.19 269 LYS A CA 1
ATOM 2033 C C . LYS A 1 269 ? -3.351 -8.801 0.330 1.00 81.19 269 LYS A C 1
ATOM 2035 O O . LYS A 1 269 ? -2.404 -8.504 -0.396 1.00 81.19 269 LYS A O 1
ATOM 2040 N N . ARG A 1 270 ? -3.485 -8.295 1.561 1.00 80.81 270 ARG A N 1
ATOM 2041 C CA . ARG A 1 270 ? -2.481 -7.400 2.150 1.00 80.81 270 ARG A CA 1
ATOM 2042 C C . ARG A 1 270 ? -1.180 -8.142 2.460 1.00 80.81 270 ARG A C 1
ATOM 2044 O O . ARG A 1 270 ? -0.117 -7.591 2.205 1.00 80.81 270 ARG A O 1
ATOM 2051 N N . ALA A 1 271 ? -1.259 -9.376 2.955 1.00 83.06 271 ALA A N 1
ATOM 2052 C CA . ALA A 1 271 ? -0.096 -10.217 3.219 1.00 83.06 271 ALA A CA 1
ATOM 2053 C C . ALA A 1 271 ? 0.693 -10.519 1.932 1.00 83.06 271 ALA A C 1
ATOM 2055 O O . ALA A 1 271 ? 1.912 -10.383 1.911 1.00 83.06 271 ALA A O 1
ATOM 2056 N N . GLU A 1 272 ? 0.013 -10.842 0.830 1.00 78.81 272 GLU A N 1
ATOM 2057 C CA . GLU A 1 272 ? 0.647 -11.066 -0.476 1.00 78.81 272 GLU A CA 1
ATOM 2058 C C . GLU A 1 272 ? 1.393 -9.819 -0.979 1.00 78.81 272 GLU A C 1
ATOM 2060 O O . GLU A 1 272 ? 2.501 -9.933 -1.506 1.00 78.81 272 GLU A O 1
ATOM 2065 N N . ALA A 1 273 ? 0.833 -8.626 -0.758 1.00 71.62 273 ALA A N 1
ATOM 2066 C CA . ALA A 1 273 ? 1.459 -7.357 -1.133 1.00 71.62 273 ALA A CA 1
ATOM 2067 C C . ALA A 1 273 ? 2.701 -7.001 -0.291 1.00 71.62 273 ALA A C 1
ATOM 2069 O O . ALA A 1 273 ? 3.497 -6.163 -0.709 1.00 71.62 273 ALA A O 1
ATOM 2070 N N . MET A 1 274 ? 2.891 -7.627 0.876 1.00 77.19 274 MET A N 1
ATOM 2071 C CA . MET A 1 274 ? 4.060 -7.396 1.734 1.00 77.19 274 MET A CA 1
ATOM 2072 C C . MET A 1 274 ? 5.310 -8.163 1.283 1.00 77.19 274 MET A C 1
ATOM 2074 O O . MET A 1 274 ? 6.382 -7.924 1.831 1.00 77.19 274 MET A O 1
ATOM 2078 N N . GLY A 1 275 ? 5.199 -9.070 0.304 1.00 72.56 275 GLY A N 1
ATOM 2079 C CA . GLY A 1 275 ? 6.348 -9.830 -0.200 1.00 72.56 275 GLY A CA 1
ATOM 2080 C C . GLY A 1 275 ? 6.952 -10.784 0.836 1.00 72.56 275 GLY A C 1
ATOM 2081 O O . GLY A 1 275 ? 8.169 -10.901 0.916 1.00 72.56 275 GLY A O 1
ATOM 2082 N N . LEU A 1 276 ? 6.099 -11.424 1.637 1.00 82.38 276 LEU A N 1
ATOM 2083 C CA . LEU A 1 276 ? 6.489 -12.345 2.707 1.00 82.38 276 LEU A CA 1
ATOM 2084 C C . LEU A 1 276 ? 7.148 -13.623 2.158 1.00 82.38 276 LEU A C 1
ATOM 2086 O O . LEU A 1 276 ? 6.816 -14.071 1.057 1.00 82.38 276 LEU A O 1
ATOM 2090 N N . ASP A 1 277 ? 8.018 -14.241 2.957 1.00 85.56 277 ASP A N 1
ATOM 2091 C CA . ASP A 1 277 ? 8.626 -15.543 2.659 1.00 85.56 277 ASP A CA 1
ATOM 2092 C C . ASP A 1 277 ? 7.751 -16.702 3.164 1.00 85.56 277 ASP A C 1
ATOM 2094 O O . ASP A 1 277 ? 7.605 -17.719 2.484 1.00 85.56 277 ASP A O 1
ATOM 2098 N N . GLU A 1 278 ? 7.131 -16.550 4.340 1.00 93.19 278 GLU A N 1
ATOM 2099 C CA . GLU A 1 278 ? 6.295 -17.578 4.966 1.00 93.19 278 GLU A CA 1
ATOM 2100 C C . GLU A 1 278 ? 5.100 -16.951 5.701 1.00 93.19 278 GLU A C 1
ATOM 2102 O O . GLU A 1 278 ? 5.251 -16.021 6.495 1.00 93.19 278 GLU A O 1
ATOM 2107 N N . LEU A 1 279 ? 3.901 -17.485 5.453 1.00 96.75 279 LEU A N 1
ATOM 2108 C CA . LEU A 1 279 ? 2.674 -17.129 6.163 1.00 96.75 279 LEU A CA 1
ATOM 2109 C C . LEU A 1 279 ? 2.039 -18.397 6.728 1.00 96.75 279 LEU A C 1
ATOM 2111 O O . LEU A 1 279 ? 1.771 -19.348 5.990 1.00 96.75 279 LEU A O 1
ATOM 2115 N N . PHE A 1 280 ? 1.773 -18.410 8.029 1.00 98.12 280 PHE A N 1
ATOM 2116 C CA . PHE A 1 280 ? 1.164 -19.550 8.706 1.00 98.12 280 PHE A CA 1
ATOM 2117 C C . PHE A 1 280 ? 0.124 -19.119 9.739 1.00 98.12 280 PHE A C 1
ATOM 2119 O O . PHE A 1 280 ? -0.016 -17.937 10.043 1.00 98.12 280 PHE A O 1
ATOM 2126 N N . LEU A 1 281 ? -0.613 -20.083 10.283 1.00 98.31 281 LEU A N 1
ATOM 2127 C CA . LEU A 1 281 ? -1.490 -19.894 11.434 1.00 98.31 281 LEU A CA 1
ATOM 2128 C C . LEU A 1 281 ? -1.431 -21.091 12.381 1.00 98.31 281 LEU A C 1
ATOM 2130 O O . LEU A 1 281 ? -1.105 -22.212 11.977 1.00 98.31 281 LEU A O 1
ATOM 2134 N N . LEU A 1 282 ? -1.783 -20.834 13.640 1.00 97.00 282 LEU A N 1
ATOM 2135 C CA . LEU A 1 282 ? -1.969 -21.839 14.682 1.00 97.00 282 LEU A CA 1
ATOM 2136 C C . LEU A 1 282 ? -3.435 -21.835 15.116 1.00 97.00 282 LEU A C 1
ATOM 2138 O O . LEU A 1 282 ? -4.023 -20.784 15.374 1.00 97.00 282 LEU A O 1
ATOM 2142 N N . THR A 1 283 ? -4.039 -23.014 15.193 1.00 95.25 283 THR A N 1
ATOM 2143 C CA . THR A 1 283 ? -5.443 -23.176 15.571 1.00 95.25 283 THR A CA 1
ATOM 2144 C C . THR A 1 283 ? -5.656 -24.475 16.350 1.00 95.25 283 THR A C 1
ATOM 2146 O O . THR A 1 283 ? -4.705 -25.136 16.778 1.00 95.25 283 THR A O 1
ATOM 2149 N N . ASN A 1 284 ? -6.916 -24.812 16.601 1.00 95.44 284 ASN A N 1
ATOM 2150 C CA . ASN A 1 284 ? -7.306 -26.003 17.331 1.00 95.44 284 ASN A CA 1
ATOM 2151 C C . ASN A 1 284 ? -8.392 -26.775 16.566 1.00 95.44 284 ASN A C 1
ATOM 2153 O O . ASN A 1 284 ? -9.310 -26.169 16.015 1.00 95.44 284 ASN A O 1
ATOM 2157 N N . ASP A 1 285 ? -8.312 -28.103 16.555 1.00 94.31 285 ASP A N 1
ATOM 2158 C CA . ASP A 1 285 ? -9.264 -28.998 15.882 1.00 94.31 285 ASP A CA 1
ATOM 2159 C C . ASP A 1 285 ? -10.719 -28.858 16.372 1.00 94.31 285 ASP A C 1
ATOM 2161 O O . ASP A 1 285 ? -11.654 -29.049 15.591 1.00 94.31 285 ASP A O 1
ATOM 2165 N N . LYS A 1 286 ? -10.943 -28.419 17.620 1.00 94.31 286 LYS A N 1
ATOM 2166 C CA . LYS A 1 286 ? -12.280 -28.081 18.146 1.00 94.31 286 LYS A CA 1
ATOM 2167 C C . LYS A 1 286 ? -12.935 -26.922 17.394 1.00 94.31 286 LYS A C 1
ATOM 2169 O O . LYS A 1 286 ? -14.154 -26.769 17.442 1.00 94.31 286 LYS A O 1
ATOM 2174 N N . LEU A 1 287 ? -12.153 -26.103 16.692 1.00 91.75 287 LEU A N 1
ATOM 2175 C CA . LEU A 1 287 ? -12.621 -24.959 15.912 1.00 91.75 287 LEU A CA 1
ATOM 2176 C C . LEU A 1 287 ? -12.883 -25.347 14.450 1.00 91.75 287 LEU A C 1
ATOM 2178 O O . LEU A 1 287 ? -12.439 -24.656 13.533 1.00 91.75 287 LEU A O 1
ATOM 2182 N N . GLY A 1 288 ? -13.634 -26.427 14.213 1.00 90.94 288 GLY A N 1
ATOM 2183 C CA . GLY A 1 288 ? -13.842 -26.986 12.869 1.00 90.94 288 GLY A CA 1
ATOM 2184 C C . GLY A 1 288 ? -14.333 -25.975 11.820 1.00 90.94 288 GLY A C 1
ATOM 2185 O O . GLY A 1 288 ? -13.883 -26.003 10.679 1.00 90.94 288 GLY A O 1
ATOM 2186 N N . ALA A 1 289 ? -15.181 -25.014 12.207 1.00 89.31 289 ALA A N 1
ATOM 2187 C CA . ALA A 1 289 ? -15.631 -23.949 11.304 1.00 89.31 289 ALA A CA 1
ATOM 2188 C C . ALA A 1 289 ? -14.497 -22.997 10.870 1.00 89.31 289 ALA A C 1
ATOM 2190 O O . ALA A 1 289 ? -14.488 -22.540 9.729 1.00 89.31 289 ALA A O 1
ATOM 2191 N N . ALA A 1 290 ? -13.547 -22.702 11.763 1.00 90.44 290 ALA A N 1
ATOM 2192 C CA . ALA A 1 290 ? -12.383 -21.880 11.444 1.00 90.44 290 ALA A CA 1
ATOM 2193 C C . ALA A 1 290 ? -11.388 -22.661 10.577 1.00 90.44 290 ALA A C 1
ATOM 2195 O O . ALA A 1 290 ? -10.944 -22.140 9.561 1.00 90.44 290 ALA A O 1
ATOM 2196 N N . VAL A 1 291 ? -11.112 -23.926 10.920 1.00 94.75 291 VAL A N 1
ATOM 2197 C CA . VAL A 1 291 ? -10.253 -24.811 10.111 1.00 94.75 291 VAL A CA 1
ATOM 2198 C C . VAL A 1 291 ? -10.774 -24.896 8.676 1.00 94.75 291 VAL A C 1
ATOM 2200 O O . VAL A 1 291 ? -10.031 -24.611 7.742 1.00 94.75 291 VAL A O 1
ATOM 2203 N N . HIS A 1 292 ? -12.072 -25.158 8.498 1.00 94.06 292 HIS A N 1
ATOM 2204 C CA . HIS A 1 292 ? -12.677 -25.223 7.169 1.00 94.06 292 HIS A CA 1
ATOM 2205 C C . HIS A 1 292 ? -12.601 -23.890 6.406 1.00 94.06 292 HIS A C 1
ATOM 2207 O O . HIS A 1 292 ? -12.386 -23.871 5.194 1.00 94.06 292 HIS A O 1
ATOM 2213 N N . LEU A 1 293 ? -12.753 -22.758 7.104 1.00 93.19 293 LEU A N 1
ATOM 2214 C CA . LEU A 1 293 ? -12.589 -21.435 6.502 1.00 93.19 293 LEU A CA 1
ATOM 2215 C C . LEU A 1 293 ? -11.162 -21.232 5.968 1.00 93.19 293 LEU A C 1
ATOM 2217 O O . LEU A 1 293 ? -10.999 -20.732 4.855 1.00 93.19 293 LEU A O 1
ATOM 2221 N N . TYR A 1 294 ? -10.145 -21.638 6.730 1.00 96.56 294 TYR A N 1
ATOM 2222 C CA . TYR A 1 294 ? -8.747 -21.536 6.315 1.00 96.56 294 TYR A CA 1
ATOM 2223 C C . TYR A 1 294 ? -8.422 -22.470 5.145 1.00 96.56 294 TYR A C 1
ATOM 2225 O O . TYR A 1 294 ? -7.804 -22.030 4.177 1.00 96.56 294 TYR A O 1
ATOM 2233 N N . GLU A 1 295 ? -8.889 -23.721 5.179 1.00 95.81 295 GLU A N 1
ATOM 2234 C CA . GLU A 1 295 ? -8.747 -24.670 4.063 1.00 95.81 295 GLU A CA 1
ATOM 2235 C C . GLU A 1 295 ? -9.358 -24.110 2.776 1.00 95.81 295 GLU A C 1
ATOM 2237 O O . GLU A 1 295 ? -8.717 -24.100 1.725 1.00 95.81 295 GLU A O 1
ATOM 2242 N N . LYS A 1 296 ? -10.579 -23.568 2.869 1.00 91.31 296 LYS A N 1
ATOM 2243 C CA . LYS A 1 296 ? -11.265 -22.928 1.742 1.00 91.31 296 LYS A CA 1
ATOM 2244 C C . LYS A 1 296 ? -10.484 -21.729 1.200 1.00 91.31 296 LYS A C 1
ATOM 2246 O O . LYS A 1 296 ? -10.484 -21.503 -0.008 1.00 91.31 296 LYS A O 1
ATOM 2251 N N . ALA A 1 297 ? -9.825 -20.973 2.076 1.00 89.69 297 ALA A N 1
ATOM 2252 C CA . ALA A 1 297 ? -8.970 -19.855 1.694 1.00 89.69 297 ALA A CA 1
ATOM 2253 C C . ALA A 1 297 ? -7.622 -20.296 1.093 1.00 89.69 297 ALA A C 1
ATOM 2255 O O . ALA A 1 297 ? -6.897 -19.457 0.572 1.00 89.69 297 ALA A O 1
ATOM 2256 N N . GLY A 1 298 ? -7.291 -21.591 1.123 1.00 92.88 298 GLY A N 1
ATOM 2257 C CA . GLY A 1 298 ? -6.087 -22.156 0.513 1.00 92.88 298 GLY A CA 1
ATOM 2258 C C . GLY A 1 298 ? -4.970 -22.502 1.496 1.00 92.88 298 GLY A C 1
ATOM 2259 O O . GLY A 1 298 ? -3.901 -22.922 1.054 1.00 92.88 298 GLY A O 1
ATOM 2260 N N . PHE A 1 299 ? -5.191 -22.364 2.807 1.00 96.75 299 PHE A N 1
ATOM 2261 C CA . PHE A 1 299 ? -4.249 -22.875 3.801 1.00 96.75 299 PHE A CA 1
ATOM 2262 C C . PHE A 1 299 ? -4.179 -24.404 3.749 1.00 96.75 299 PHE A C 1
ATOM 2264 O O . PHE A 1 299 ? -5.182 -25.089 3.553 1.00 96.75 299 PHE A O 1
ATOM 2271 N N . GLN A 1 300 ? -2.985 -24.938 3.979 1.00 96.62 300 GLN A N 1
ATOM 2272 C CA . GLN A 1 300 ? -2.698 -26.369 3.987 1.00 96.62 300 GLN A CA 1
ATOM 2273 C C . GLN A 1 300 ? -2.167 -26.769 5.359 1.00 96.62 300 GLN A C 1
ATOM 2275 O O . GLN A 1 300 ? -1.354 -26.049 5.933 1.00 96.62 300 GLN A O 1
ATOM 2280 N N . HIS A 1 301 ? -2.614 -27.907 5.889 1.00 97.50 301 HIS A N 1
ATOM 2281 C CA . HIS A 1 301 ? -2.080 -28.454 7.140 1.00 97.50 301 HIS A CA 1
ATOM 2282 C C . HIS A 1 301 ? -0.579 -28.719 7.007 1.00 97.50 301 HIS A C 1
ATOM 2284 O O . HIS A 1 301 ? -0.143 -29.323 6.027 1.00 97.50 301 HIS A O 1
ATOM 2290 N N . ASP A 1 302 ? 0.206 -28.277 7.991 1.00 97.12 302 ASP A N 1
ATOM 2291 C CA . ASP A 1 302 ? 1.666 -28.306 7.919 1.00 97.12 302 ASP A CA 1
ATOM 2292 C C . ASP A 1 302 ? 2.288 -28.734 9.260 1.00 97.12 302 ASP A C 1
ATOM 2294 O O . ASP A 1 302 ? 2.304 -28.000 10.254 1.00 97.12 302 ASP A O 1
ATOM 2298 N N . ALA A 1 303 ? 2.821 -29.959 9.286 1.00 95.81 303 ALA A N 1
ATOM 2299 C CA . ALA A 1 303 ? 3.446 -30.540 10.473 1.00 95.81 303 ALA A CA 1
ATOM 2300 C C . ALA A 1 303 ? 4.779 -29.866 10.845 1.00 95.81 303 ALA A C 1
ATOM 2302 O O . ALA A 1 303 ? 5.189 -29.904 12.007 1.00 95.81 303 ALA A O 1
ATOM 2303 N N . GLU A 1 304 ? 5.468 -29.243 9.887 1.00 95.25 304 GLU A N 1
ATOM 2304 C CA . GLU A 1 304 ? 6.698 -28.505 10.154 1.00 95.25 304 GLU A CA 1
ATOM 2305 C C . GLU A 1 304 ? 6.406 -27.178 10.857 1.00 95.25 304 GLU A C 1
ATOM 2307 O O . GLU A 1 304 ? 7.090 -26.859 11.833 1.00 95.25 304 GLU A O 1
ATOM 2312 N N . ILE A 1 305 ? 5.366 -26.450 10.438 1.00 97.44 305 ILE A N 1
ATOM 2313 C CA . ILE A 1 305 ? 4.889 -25.274 11.181 1.00 97.44 305 ILE A CA 1
ATOM 2314 C C . ILE A 1 305 ? 4.499 -25.683 12.604 1.00 97.44 305 ILE A C 1
ATOM 2316 O O . ILE A 1 305 ? 4.899 -25.011 13.555 1.00 97.44 305 ILE A O 1
ATOM 2320 N N . MET A 1 306 ? 3.795 -26.809 12.777 1.00 96.94 306 MET A N 1
ATOM 2321 C CA . MET A 1 306 ? 3.436 -27.298 14.113 1.00 96.94 306 MET A CA 1
ATOM 2322 C C . MET A 1 306 ? 4.678 -27.576 14.970 1.00 96.94 306 MET A C 1
ATOM 2324 O O . MET A 1 306 ? 4.740 -27.166 16.127 1.00 96.94 306 MET A O 1
ATOM 2328 N N . ARG A 1 307 ? 5.701 -28.219 14.396 1.00 96.62 307 ARG A N 1
ATOM 2329 C CA . ARG A 1 307 ? 6.971 -28.498 15.083 1.00 96.62 307 ARG A CA 1
ATOM 2330 C C . ARG A 1 307 ? 7.719 -27.218 15.472 1.00 96.62 307 ARG A C 1
ATOM 2332 O O . ARG A 1 307 ? 8.311 -27.177 16.545 1.00 96.62 307 ARG A O 1
ATOM 2339 N N . ARG A 1 308 ? 7.725 -26.199 14.604 1.00 96.25 308 ARG A N 1
ATOM 2340 C CA . ARG A 1 308 ? 8.463 -24.937 14.809 1.00 96.25 308 ARG A CA 1
ATOM 2341 C C . ARG A 1 308 ? 7.751 -23.985 15.766 1.00 96.25 308 ARG A C 1
ATOM 2343 O O . ARG A 1 308 ? 8.395 -23.401 16.629 1.00 96.25 308 ARG A O 1
ATOM 2350 N N . PHE A 1 309 ? 6.437 -23.832 15.624 1.00 96.12 309 PHE A N 1
ATOM 2351 C CA . PHE A 1 309 ? 5.688 -22.751 16.267 1.00 96.12 309 PHE A CA 1
ATOM 2352 C C . PHE A 1 309 ? 4.542 -23.228 17.167 1.00 96.12 309 PHE A C 1
ATOM 2354 O O . PHE A 1 309 ? 3.991 -22.421 17.911 1.00 96.12 309 PHE A O 1
ATOM 2361 N N . GLY A 1 310 ? 4.203 -24.521 17.181 1.00 92.12 310 GLY A N 1
ATOM 2362 C CA . GLY A 1 310 ? 3.082 -25.049 17.971 1.00 92.12 310 GLY A CA 1
ATOM 2363 C C . GLY A 1 310 ? 3.194 -24.789 19.478 1.00 92.12 310 GLY A C 1
ATOM 2364 O O . GLY A 1 310 ? 2.182 -24.616 20.145 1.00 92.12 310 GLY A O 1
ATOM 2365 N N . GLY A 1 311 ? 4.415 -24.663 20.012 1.00 90.44 311 GLY A N 1
ATOM 2366 C CA . GLY A 1 311 ? 4.658 -24.355 21.427 1.00 90.44 311 GLY A CA 1
ATOM 2367 C C . GLY A 1 311 ? 4.279 -22.935 21.869 1.00 90.44 311 GLY A C 1
ATOM 2368 O O . GLY A 1 311 ? 4.355 -22.639 23.058 1.00 90.44 311 GLY A O 1
ATOM 2369 N N . ARG A 1 312 ? 3.878 -22.048 20.946 1.00 90.88 312 ARG A N 1
ATOM 2370 C CA . ARG A 1 312 ? 3.477 -20.667 21.271 1.00 90.88 312 ARG A CA 1
ATOM 2371 C C . ARG A 1 312 ? 2.163 -20.571 22.031 1.00 90.88 312 ARG A C 1
ATOM 2373 O O . ARG A 1 312 ? 1.989 -19.638 22.810 1.00 90.88 312 ARG A O 1
ATOM 2380 N N . TYR A 1 313 ? 1.256 -21.510 21.783 1.00 90.38 313 TYR A N 1
ATOM 2381 C CA . TYR A 1 313 ? -0.024 -21.585 22.469 1.00 90.38 313 TYR A CA 1
ATOM 2382 C C . TYR A 1 313 ? -0.254 -23.016 22.927 1.00 90.38 313 TYR A C 1
ATOM 2384 O O . TYR A 1 313 ? -0.327 -23.925 22.102 1.00 90.38 313 TYR A O 1
ATOM 2392 N N . ALA A 1 314 ? -0.435 -23.220 24.229 1.00 90.69 314 ALA A N 1
ATOM 2393 C CA . ALA A 1 314 ? -0.668 -24.549 24.792 1.00 90.69 314 ALA A CA 1
ATOM 2394 C C . ALA A 1 314 ? -1.931 -25.206 24.211 1.00 90.69 314 ALA A C 1
ATOM 2396 O O . ALA A 1 314 ? -2.023 -26.430 24.131 1.00 90.69 314 ALA A O 1
ATOM 2397 N N . ARG A 1 315 ? -2.908 -24.393 23.786 1.00 91.94 315 ARG A N 1
ATOM 2398 C CA . ARG A 1 315 ? -4.131 -24.863 23.125 1.00 91.94 315 ARG A CA 1
ATOM 2399 C C . ARG A 1 315 ? -3.951 -25.290 21.666 1.00 91.94 315 ARG A C 1
ATOM 2401 O O . ARG A 1 315 ? -4.862 -25.919 21.138 1.00 91.94 315 ARG A O 1
ATOM 2408 N N . ALA A 1 316 ? -2.882 -24.903 20.973 1.00 93.62 316 ALA A N 1
ATOM 2409 C CA . ALA A 1 316 ? -2.767 -25.183 19.544 1.00 93.62 316 ALA A CA 1
ATOM 2410 C C . ALA A 1 316 ? -2.459 -26.669 19.309 1.00 93.62 316 ALA A C 1
ATOM 2412 O O . ALA A 1 316 ? -1.532 -27.220 19.895 1.00 93.62 316 ALA A O 1
ATOM 2413 N N . ASN A 1 317 ? -3.233 -27.321 18.441 1.00 95.81 317 ASN A N 1
ATOM 2414 C CA . ASN A 1 317 ? -2.965 -28.690 17.978 1.00 95.81 317 ASN A CA 1
ATOM 2415 C C . ASN A 1 317 ? -3.093 -28.846 16.454 1.00 95.81 317 ASN A C 1
ATOM 2417 O O . ASN A 1 317 ? -2.879 -29.936 15.930 1.00 95.81 317 ASN A O 1
ATOM 2421 N N . VAL A 1 318 ? -3.398 -27.756 15.745 1.00 97.12 318 VAL A N 1
ATOM 2422 C CA . VAL A 1 318 ? -3.431 -27.681 14.285 1.00 97.12 318 VAL A CA 1
ATOM 2423 C C . VAL A 1 318 ? -2.568 -26.502 13.856 1.00 97.12 318 VAL A C 1
ATOM 2425 O O . VAL A 1 318 ? -2.699 -25.398 14.388 1.00 97.12 318 VAL A O 1
ATOM 2428 N N . ALA A 1 319 ? -1.709 -26.722 12.867 1.00 98.06 319 ALA A N 1
ATOM 2429 C CA . ALA A 1 319 ? -0.934 -25.673 12.227 1.00 98.06 319 ALA A CA 1
ATOM 2430 C C . ALA A 1 319 ? -1.131 -25.743 10.717 1.00 98.06 319 ALA A C 1
ATOM 2432 O O . ALA A 1 319 ? -1.166 -26.833 10.139 1.00 98.06 319 ALA A O 1
ATOM 2433 N N . MET A 1 320 ? -1.266 -24.582 10.083 1.00 98.25 320 MET A N 1
ATOM 2434 C CA . MET A 1 320 ? -1.487 -24.504 8.645 1.00 98.25 320 MET A CA 1
ATOM 2435 C C . MET A 1 320 ? -0.596 -23.439 8.013 1.00 98.25 320 MET A C 1
ATOM 2437 O O . MET A 1 320 ? -0.391 -22.372 8.590 1.00 98.25 320 MET A O 1
ATOM 2441 N N . ARG A 1 321 ? -0.098 -23.712 6.809 1.00 97.12 321 ARG A N 1
ATOM 2442 C CA . ARG A 1 321 ? 0.703 -22.801 5.988 1.00 97.12 321 ARG A CA 1
ATOM 2443 C C . ARG A 1 321 ? -0.137 -22.275 4.825 1.00 97.12 321 ARG A C 1
ATOM 2445 O O . ARG A 1 321 ? -0.863 -23.040 4.191 1.00 97.12 321 ARG A O 1
ATOM 2452 N N . TYR A 1 322 ? -0.026 -20.985 4.526 1.00 95.12 322 TYR A N 1
ATOM 2453 C CA . TYR A 1 322 ? -0.589 -20.399 3.312 1.00 95.12 322 TYR A CA 1
ATOM 2454 C C . TYR A 1 322 ? 0.450 -20.440 2.185 1.00 95.12 322 TYR A C 1
ATOM 2456 O O . TYR A 1 322 ? 1.581 -19.983 2.381 1.00 95.12 322 TYR A O 1
ATOM 2464 N N . PRO A 1 323 ? 0.108 -20.963 0.997 1.00 87.06 323 PRO A N 1
ATOM 2465 C CA . PRO A 1 323 ? 1.010 -20.950 -0.142 1.00 87.06 323 PRO A CA 1
ATOM 2466 C C . PRO A 1 323 ? 1.115 -19.527 -0.701 1.00 87.06 323 PRO A C 1
ATOM 2468 O O . PRO A 1 323 ? 0.291 -19.099 -1.508 1.00 87.06 323 PRO A O 1
ATOM 2471 N N . LEU A 1 324 ? 2.163 -18.804 -0.304 1.00 73.69 324 LEU A N 1
ATOM 2472 C CA . LEU A 1 324 ? 2.539 -17.507 -0.870 1.00 73.69 324 LEU A CA 1
ATOM 2473 C C . LEU A 1 324 ? 3.101 -17.685 -2.294 1.00 73.69 324 LEU A C 1
ATOM 2475 O O . LEU A 1 324 ? 4.284 -17.494 -2.568 1.00 73.69 324 LEU A O 1
ATOM 2479 N N . GLU A 1 325 ? 2.253 -18.082 -3.237 1.00 56.53 325 GLU A N 1
ATOM 2480 C CA . GLU A 1 325 ? 2.554 -17.943 -4.657 1.00 56.53 325 GLU A CA 1
ATOM 2481 C C . GLU A 1 325 ? 2.052 -16.573 -5.105 1.00 56.53 325 GLU A C 1
ATOM 2483 O O . GLU A 1 325 ? 0.858 -16.405 -5.343 1.00 56.53 325 GLU A O 1
ATOM 2488 N N . THR A 1 326 ? 2.941 -15.579 -5.231 1.00 52.94 326 THR A N 1
ATOM 2489 C CA . THR A 1 326 ? 2.501 -14.268 -5.724 1.00 52.94 326 THR A CA 1
ATOM 2490 C C . THR A 1 326 ? 1.824 -14.440 -7.086 1.00 52.94 326 THR A C 1
ATOM 2492 O O . THR A 1 326 ? 2.341 -15.118 -7.984 1.00 52.94 326 THR A O 1
ATOM 2495 N N . LYS A 1 327 ? 0.644 -13.830 -7.248 1.00 47.00 327 LYS A N 1
ATOM 2496 C CA . LYS A 1 327 ? -0.110 -13.806 -8.512 1.00 47.00 327 LYS A CA 1
ATOM 2497 C C . LYS A 1 327 ? 0.786 -13.365 -9.680 1.00 47.00 327 LYS A C 1
ATOM 2499 O O . LYS A 1 327 ? 0.724 -13.953 -10.758 1.00 47.00 327 LYS A O 1
ATOM 2504 N N . ASP A 1 328 ? 1.717 -12.453 -9.399 1.00 51.97 328 ASP A N 1
ATOM 2505 C CA . ASP A 1 328 ? 2.775 -12.006 -10.303 1.00 51.97 328 ASP A CA 1
ATOM 2506 C C . ASP A 1 328 ? 3.766 -13.116 -10.682 1.00 51.97 328 ASP A C 1
ATOM 2508 O O . ASP A 1 328 ? 4.031 -13.309 -11.864 1.00 51.97 328 ASP A O 1
ATOM 2512 N N . LYS A 1 329 ? 4.270 -13.935 -9.745 1.00 52.09 329 LYS A N 1
ATOM 2513 C CA . LYS A 1 329 ? 5.160 -15.066 -10.085 1.00 52.09 329 LYS A CA 1
ATOM 2514 C C . LYS A 1 329 ? 4.434 -16.156 -10.883 1.00 52.09 329 LYS A C 1
ATOM 2516 O O . LYS A 1 329 ? 5.049 -16.752 -11.771 1.00 52.09 329 LYS A O 1
ATOM 2521 N N . ARG A 1 330 ? 3.140 -16.407 -10.624 1.00 57.84 330 ARG A N 1
ATOM 2522 C CA . ARG A 1 330 ? 2.314 -17.308 -11.457 1.00 57.84 330 ARG A CA 1
ATOM 2523 C C . ARG A 1 330 ? 2.136 -16.752 -12.870 1.00 57.84 330 ARG A C 1
ATOM 2525 O O . ARG A 1 330 ? 2.418 -17.475 -13.823 1.00 57.84 330 ARG A O 1
ATOM 2532 N N . MET A 1 331 ? 1.738 -15.486 -13.014 1.00 56.91 331 MET A N 1
ATOM 2533 C CA . MET A 1 331 ? 1.572 -14.827 -14.318 1.00 56.91 331 MET A CA 1
ATOM 2534 C C . MET A 1 331 ? 2.879 -14.774 -15.114 1.00 56.91 331 MET A C 1
ATOM 2536 O O . MET A 1 331 ? 2.882 -15.087 -16.301 1.00 56.91 331 MET A O 1
ATOM 2540 N N . VAL A 1 332 ? 4.008 -14.514 -14.452 1.00 58.31 332 VAL A N 1
ATOM 2541 C CA . VAL A 1 332 ? 5.335 -14.505 -15.082 1.00 58.31 332 VAL A CA 1
ATOM 2542 C C . VAL A 1 332 ? 5.762 -15.902 -15.542 1.00 58.31 332 VAL A C 1
ATOM 2544 O O . VAL A 1 332 ? 6.354 -16.041 -16.617 1.00 58.31 332 VAL A O 1
ATOM 2547 N N . LYS A 1 333 ? 5.434 -16.965 -14.790 1.00 63.34 333 LYS A N 1
ATOM 2548 C CA . LYS A 1 333 ? 5.662 -18.351 -15.243 1.00 63.34 333 LYS A CA 1
ATOM 2549 C C . LYS A 1 333 ? 4.891 -18.661 -16.530 1.00 63.34 333 LYS A C 1
ATOM 2551 O O . LYS A 1 333 ? 5.441 -19.332 -17.400 1.00 63.34 333 LYS A O 1
ATOM 2556 N N . VAL A 1 334 ? 3.672 -18.137 -16.684 1.00 71.12 334 VAL A N 1
ATOM 2557 C CA . VAL A 1 334 ? 2.844 -18.332 -17.891 1.00 71.12 334 VAL A CA 1
ATOM 2558 C C . VAL A 1 334 ? 3.002 -17.231 -18.950 1.00 71.12 334 VAL A C 1
ATOM 2560 O O . VAL A 1 334 ? 2.353 -17.301 -19.994 1.00 71.12 334 VAL A O 1
ATOM 2563 N N . ALA A 1 335 ? 3.873 -16.240 -18.726 1.00 84.50 335 ALA A N 1
ATOM 2564 C CA . ALA A 1 335 ? 4.132 -15.171 -19.685 1.00 84.50 335 ALA A CA 1
ATOM 2565 C C . ALA A 1 335 ? 4.586 -15.743 -21.033 1.00 84.50 335 ALA A C 1
ATOM 2567 O O . ALA A 1 335 ? 5.399 -16.672 -21.088 1.00 84.50 335 ALA A O 1
ATOM 2568 N N . ARG A 1 336 ? 4.076 -15.188 -22.130 1.00 92.19 336 ARG A N 1
ATOM 2569 C CA . ARG A 1 336 ? 4.436 -15.595 -23.491 1.00 92.19 336 ARG A CA 1
ATOM 2570 C C . ARG A 1 336 ? 5.624 -14.766 -23.959 1.00 92.19 336 ARG A C 1
ATOM 2572 O O . ARG A 1 336 ? 5.616 -13.549 -23.813 1.00 92.19 336 ARG A O 1
ATOM 2579 N N . ILE A 1 337 ? 6.625 -15.425 -24.535 1.00 96.62 337 ILE A N 1
ATOM 2580 C CA . ILE A 1 337 ? 7.772 -14.763 -25.164 1.00 96.62 337 ILE A CA 1
ATOM 2581 C C . ILE A 1 337 ? 7.621 -14.919 -26.672 1.00 96.62 337 ILE A C 1
ATOM 2583 O O . ILE A 1 337 ? 7.440 -16.039 -27.156 1.00 96.62 337 ILE A O 1
ATOM 2587 N N . ARG A 1 338 ? 7.679 -13.811 -27.410 1.00 95.81 338 ARG A N 1
ATOM 2588 C CA . ARG A 1 338 ? 7.563 -13.812 -28.873 1.00 95.81 338 ARG A CA 1
ATOM 2589 C C . ARG A 1 338 ? 8.481 -12.769 -29.517 1.00 95.81 338 ARG A C 1
ATOM 2591 O O . ARG A 1 338 ? 8.847 -11.810 -28.838 1.00 95.81 338 ARG A O 1
ATOM 2598 N N . PRO A 1 339 ? 8.836 -12.933 -30.805 1.00 97.06 339 PRO A N 1
ATOM 2599 C CA . PRO A 1 339 ? 9.501 -11.883 -31.566 1.00 97.06 339 PRO A CA 1
ATOM 2600 C C . PRO A 1 339 ? 8.689 -10.579 -31.560 1.00 97.06 339 PRO A C 1
ATOM 2602 O O . PRO A 1 339 ? 7.466 -10.607 -31.734 1.00 97.06 339 PRO A O 1
ATOM 2605 N N . ALA A 1 340 ? 9.376 -9.456 -31.372 1.00 96.31 340 ALA A N 1
ATOM 2606 C CA . ALA A 1 340 ? 8.830 -8.105 -31.401 1.00 96.31 340 ALA A CA 1
ATOM 2607 C C . ALA A 1 340 ? 9.059 -7.498 -32.790 1.00 96.31 340 ALA A C 1
ATOM 2609 O O . ALA A 1 340 ? 10.170 -7.093 -33.125 1.00 96.31 340 ALA A O 1
ATOM 2610 N N . ARG A 1 341 ? 8.015 -7.494 -33.625 1.00 93.69 341 ARG A N 1
ATOM 2611 C CA . ARG A 1 341 ? 8.124 -7.100 -35.045 1.00 93.69 341 ARG A CA 1
ATOM 2612 C C . ARG A 1 341 ? 7.073 -6.093 -35.487 1.00 93.69 341 ARG A C 1
ATOM 2614 O O . ARG A 1 341 ? 7.277 -5.411 -36.487 1.00 93.69 341 ARG A O 1
ATOM 2621 N N . SER A 1 342 ? 5.941 -6.030 -34.790 1.00 94.50 342 SER A N 1
ATOM 2622 C CA . SER A 1 342 ? 4.912 -5.037 -35.086 1.00 94.50 342 SER A CA 1
ATOM 2623 C C . SER A 1 342 ? 5.309 -3.668 -34.538 1.00 94.50 342 SER A C 1
ATOM 2625 O O . SER A 1 342 ? 6.140 -3.566 -33.638 1.00 94.50 342 SER A O 1
ATOM 2627 N N . ARG A 1 343 ? 4.687 -2.607 -35.060 1.00 93.12 343 ARG A N 1
ATOM 2628 C CA . ARG A 1 343 ? 4.909 -1.241 -34.570 1.00 93.12 343 ARG A CA 1
ATOM 2629 C C . ARG A 1 343 ? 4.628 -1.116 -33.068 1.00 93.12 343 ARG A C 1
ATOM 2631 O O . ARG A 1 343 ? 5.398 -0.461 -32.374 1.00 93.12 343 ARG A O 1
ATOM 2638 N N . ASP A 1 344 ? 3.580 -1.779 -32.584 1.00 90.62 344 ASP A N 1
ATOM 2639 C CA . ASP A 1 344 ? 3.199 -1.759 -31.170 1.00 90.62 344 ASP A CA 1
ATOM 2640 C C . ASP A 1 344 ? 4.238 -2.490 -30.313 1.00 90.62 344 ASP A C 1
ATOM 2642 O O . ASP A 1 344 ? 4.672 -1.967 -29.293 1.00 90.62 344 ASP A O 1
ATOM 2646 N N . ASP A 1 345 ? 4.743 -3.641 -30.772 1.00 94.12 345 ASP A N 1
ATOM 2647 C CA . ASP A 1 345 ? 5.812 -4.349 -30.055 1.00 94.12 345 ASP A CA 1
ATOM 2648 C C . ASP A 1 345 ? 7.073 -3.495 -29.919 1.00 94.12 345 ASP A C 1
ATOM 2650 O O . ASP A 1 345 ? 7.718 -3.495 -28.874 1.00 94.12 345 ASP A O 1
ATOM 2654 N N . LEU A 1 346 ? 7.442 -2.784 -30.988 1.00 95.06 346 LEU A N 1
ATOM 2655 C CA . LEU A 1 346 ? 8.625 -1.928 -30.996 1.00 95.06 346 LEU A CA 1
ATOM 2656 C C . LEU A 1 346 ? 8.452 -0.731 -30.058 1.00 95.06 346 LEU A C 1
ATOM 2658 O O . LEU A 1 346 ? 9.417 -0.341 -29.405 1.00 95.06 346 LEU A O 1
ATOM 2662 N N . ALA A 1 347 ? 7.235 -0.191 -29.938 1.00 91.38 347 ALA A N 1
ATOM 2663 C CA . ALA A 1 347 ? 6.921 0.847 -28.961 1.00 91.38 347 ALA A CA 1
ATOM 2664 C C . ALA A 1 347 ? 7.046 0.330 -27.515 1.00 91.38 347 ALA A C 1
ATOM 2666 O O . ALA A 1 347 ? 7.613 1.018 -26.665 1.00 91.38 347 ALA A O 1
ATOM 2667 N N . GLU A 1 348 ? 6.603 -0.899 -27.244 1.00 93.75 348 GLU A N 1
ATOM 2668 C CA . GLU A 1 348 ? 6.736 -1.515 -25.918 1.00 93.75 348 GLU A CA 1
ATOM 2669 C C . GLU A 1 348 ? 8.191 -1.852 -25.569 1.00 93.75 348 GLU A C 1
ATOM 2671 O O . GLU A 1 348 ? 8.643 -1.617 -24.447 1.00 93.75 348 GLU A O 1
ATOM 2676 N N . VAL A 1 349 ? 8.971 -2.349 -26.534 1.00 95.25 349 VAL A N 1
ATOM 2677 C CA . VAL A 1 349 ? 10.416 -2.563 -26.353 1.00 95.25 349 VAL A CA 1
ATOM 2678 C C . VAL A 1 349 ? 11.138 -1.235 -26.119 1.00 95.25 349 VAL A C 1
ATOM 2680 O O . VAL A 1 349 ? 11.984 -1.162 -25.229 1.00 95.25 349 VAL A O 1
ATOM 2683 N N . ALA A 1 350 ? 10.782 -0.177 -26.857 1.00 92.12 350 ALA A N 1
ATOM 2684 C CA . ALA A 1 350 ? 11.319 1.164 -26.643 1.00 92.12 350 ALA A CA 1
ATOM 2685 C C . ALA A 1 350 ? 11.075 1.644 -25.206 1.00 92.12 350 ALA A C 1
ATOM 2687 O O . ALA A 1 350 ? 11.993 2.160 -24.570 1.00 92.12 350 ALA A O 1
ATOM 2688 N N . GLN A 1 351 ? 9.868 1.433 -24.669 1.00 90.75 351 GLN A N 1
ATOM 2689 C CA . GLN A 1 351 ? 9.566 1.782 -23.283 1.00 90.75 351 GLN A CA 1
ATOM 2690 C C . GLN A 1 351 ? 10.379 0.942 -22.291 1.00 90.75 351 GLN A C 1
ATOM 2692 O O . GLN A 1 351 ? 10.983 1.497 -21.382 1.00 90.75 351 GLN A O 1
ATOM 2697 N N . LEU A 1 352 ? 10.476 -0.376 -22.491 1.00 90.81 352 LEU A N 1
ATOM 2698 C CA . LEU A 1 352 ? 11.278 -1.251 -21.627 1.00 90.81 352 LEU A CA 1
ATOM 2699 C C . LEU A 1 352 ? 12.777 -0.904 -21.648 1.00 90.81 352 LEU A C 1
ATOM 2701 O O . LEU A 1 352 ? 13.458 -1.079 -20.639 1.00 90.81 352 LEU A O 1
ATOM 2705 N N . PHE A 1 353 ? 13.303 -0.401 -22.769 1.00 90.31 353 PHE A N 1
ATOM 2706 C CA . PHE A 1 353 ? 14.680 0.091 -22.843 1.00 90.31 353 PHE A CA 1
ATOM 2707 C C . PHE A 1 353 ? 14.873 1.341 -21.981 1.00 90.31 353 PHE A C 1
ATOM 2709 O O . PHE A 1 353 ? 15.889 1.427 -21.288 1.00 90.31 353 PHE A O 1
ATOM 2716 N N . ARG A 1 354 ? 13.916 2.280 -21.996 1.00 86.94 354 ARG A N 1
ATOM 2717 C CA . ARG A 1 354 ? 13.945 3.474 -21.131 1.00 86.94 354 ARG A CA 1
ATOM 2718 C C . ARG A 1 354 ? 13.828 3.094 -19.657 1.00 86.94 354 ARG A C 1
ATOM 2720 O O . ARG A 1 354 ? 14.670 3.502 -18.870 1.00 86.94 354 ARG A O 1
ATOM 2727 N N . ASP A 1 355 ? 12.902 2.198 -19.315 1.00 84.31 355 ASP A N 1
ATOM 2728 C CA . ASP A 1 355 ? 12.741 1.690 -17.945 1.00 84.31 355 ASP A CA 1
ATOM 2729 C C . ASP A 1 355 ? 14.040 1.033 -17.421 1.00 84.31 355 ASP A C 1
ATOM 2731 O O . ASP A 1 355 ? 14.388 1.151 -16.245 1.00 84.31 355 ASP A O 1
ATOM 2735 N N . TYR A 1 356 ? 14.782 0.339 -18.294 1.00 83.50 356 TYR A N 1
ATOM 2736 C CA . TYR A 1 356 ? 16.100 -0.208 -17.963 1.00 83.50 356 TYR A CA 1
ATOM 2737 C C . TYR A 1 356 ? 17.153 0.886 -17.733 1.00 83.50 356 TYR A C 1
ATOM 2739 O O . TYR A 1 356 ? 17.950 0.763 -16.803 1.00 83.50 356 TYR A O 1
ATOM 2747 N N . ALA A 1 357 ? 17.171 1.932 -18.566 1.00 80.62 357 ALA A N 1
ATOM 2748 C CA . ALA A 1 357 ? 18.083 3.068 -18.429 1.00 80.62 357 ALA A CA 1
ATOM 2749 C C . ALA A 1 357 ? 17.875 3.801 -17.094 1.00 80.62 357 ALA A C 1
ATOM 2751 O O . ALA A 1 357 ? 18.842 4.035 -16.367 1.00 80.62 357 ALA A O 1
ATOM 2752 N N . ASP A 1 358 ? 16.615 4.058 -16.738 1.00 78.69 358 ASP A N 1
ATOM 2753 C CA . ASP A 1 358 ? 16.237 4.689 -15.473 1.00 78.69 358 ASP A CA 1
ATOM 2754 C C . ASP A 1 358 ? 16.683 3.841 -14.273 1.00 78.69 358 ASP A C 1
ATOM 2756 O O . ASP A 1 358 ? 17.230 4.364 -13.302 1.00 78.69 358 ASP A O 1
ATOM 2760 N N . LEU A 1 359 ? 16.518 2.512 -14.354 1.00 75.31 359 LEU A N 1
ATOM 2761 C CA . LEU A 1 359 ? 16.895 1.593 -13.276 1.00 75.31 359 LEU A CA 1
ATOM 2762 C C . LEU A 1 359 ? 18.401 1.601 -12.983 1.00 75.31 359 LEU A C 1
ATOM 2764 O O . LEU A 1 359 ? 18.797 1.514 -11.822 1.00 75.31 359 LEU A O 1
ATOM 2768 N N . ILE A 1 360 ? 19.245 1.636 -14.017 1.00 73.12 360 ILE A N 1
ATOM 2769 C CA . ILE A 1 360 ? 20.700 1.584 -13.822 1.00 73.12 360 ILE A CA 1
ATOM 2770 C C . ILE A 1 360 ? 21.285 2.932 -13.382 1.00 73.12 360 ILE A C 1
ATOM 2772 O O . ILE A 1 360 ? 22.430 2.951 -12.932 1.00 73.12 3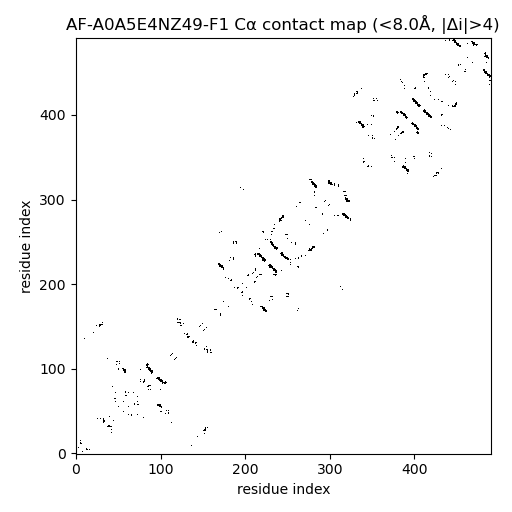60 ILE A O 1
ATOM 2776 N N . GLY A 1 361 ? 20.520 4.029 -13.480 1.00 58.28 361 GLY A N 1
ATOM 2777 C CA . GLY A 1 361 ? 20.906 5.351 -12.978 1.00 58.28 361 GLY A CA 1
ATOM 2778 C C . GLY A 1 361 ? 22.142 5.946 -13.659 1.00 58.28 361 GLY A C 1
ATOM 2779 O O . GLY A 1 361 ? 22.822 6.785 -13.072 1.00 58.28 361 GLY A O 1
ATOM 2780 N N . VAL A 1 362 ? 22.467 5.486 -14.871 1.00 60.56 362 VAL A N 1
ATOM 2781 C CA . VAL A 1 362 ? 23.607 5.971 -15.658 1.00 60.56 362 VAL A CA 1
ATOM 2782 C C . VAL A 1 362 ? 23.090 6.854 -16.784 1.00 60.56 362 VAL A C 1
ATOM 2784 O O . VAL A 1 362 ? 22.169 6.467 -17.501 1.00 60.56 362 VAL A O 1
ATOM 2787 N N . ASP A 1 363 ? 23.720 8.013 -16.971 1.00 56.38 363 ASP A N 1
ATOM 2788 C CA . ASP A 1 363 ? 23.430 8.915 -18.081 1.00 56.38 363 ASP A CA 1
ATOM 2789 C C . ASP A 1 363 ? 23.868 8.307 -19.430 1.00 56.38 363 ASP A C 1
ATOM 2791 O O . ASP A 1 363 ? 24.982 8.508 -19.925 1.00 56.38 363 ASP A O 1
ATOM 2795 N N . LEU A 1 364 ? 22.972 7.518 -20.028 1.00 57.69 364 LEU A N 1
ATOM 2796 C CA . LEU A 1 364 ? 23.145 6.927 -21.357 1.00 57.69 364 LEU A CA 1
ATOM 2797 C C . LEU A 1 364 ? 22.978 7.957 -22.492 1.00 57.69 364 LEU A C 1
ATOM 2799 O O . LEU A 1 364 ? 23.162 7.600 -23.659 1.00 57.69 364 LEU A O 1
ATOM 2803 N N . THR A 1 365 ? 22.660 9.227 -22.191 1.00 47.66 365 THR A N 1
ATOM 2804 C CA . THR A 1 365 ? 22.449 10.272 -23.213 1.00 47.66 365 THR A CA 1
ATOM 2805 C C . THR A 1 365 ? 23.727 10.628 -23.977 1.00 47.66 365 THR A C 1
ATOM 2807 O O . THR A 1 365 ? 23.660 11.135 -25.096 1.00 47.66 365 THR A O 1
ATOM 2810 N N . SER A 1 366 ? 24.895 10.256 -23.444 1.00 45.66 366 SER A N 1
ATOM 2811 C CA . SER A 1 366 ? 26.192 10.373 -24.121 1.00 45.66 366 SER A CA 1
ATOM 2812 C C . SER A 1 366 ? 26.434 9.330 -25.227 1.00 45.66 366 SER A C 1
ATOM 2814 O O . SER A 1 366 ? 27.397 9.456 -25.985 1.00 45.66 366 SER A O 1
ATOM 2816 N N . GLN A 1 367 ? 25.572 8.315 -25.378 1.00 51.44 367 GLN A N 1
ATOM 2817 C CA . GLN A 1 367 ? 25.741 7.257 -26.377 1.00 51.44 367 GLN A CA 1
ATOM 2818 C C . GLN A 1 367 ? 24.449 6.940 -27.118 1.00 51.44 367 GLN A C 1
ATOM 2820 O O . GLN A 1 367 ? 23.817 5.950 -26.784 1.00 51.44 367 GLN A O 1
ATOM 2825 N N . ASN A 1 368 ? 24.100 7.696 -28.164 1.00 67.38 368 ASN A N 1
ATOM 2826 C CA . ASN A 1 368 ? 23.246 7.239 -29.279 1.00 67.38 368 ASN A CA 1
ATOM 2827 C C . ASN A 1 368 ? 21.972 6.434 -28.886 1.00 67.38 368 ASN A C 1
ATOM 2829 O O . ASN A 1 368 ? 21.458 5.678 -29.703 1.00 67.38 368 ASN A O 1
ATOM 2833 N N . PHE A 1 369 ? 21.486 6.554 -27.644 1.00 76.69 369 PHE A N 1
ATOM 2834 C CA . PHE A 1 369 ? 20.561 5.611 -27.011 1.00 76.69 369 PHE A CA 1
ATOM 2835 C C . PHE A 1 369 ? 19.148 5.999 -27.378 1.00 76.69 369 PHE A C 1
ATOM 2837 O O . PHE A 1 369 ? 18.392 5.173 -27.867 1.00 76.69 369 PHE A O 1
ATOM 2844 N N . GLU A 1 370 ? 18.846 7.289 -27.276 1.00 79.75 370 GLU A N 1
ATOM 2845 C CA . GLU A 1 370 ? 17.623 7.849 -27.837 1.00 79.75 370 GLU A CA 1
ATOM 2846 C C . GLU A 1 370 ? 17.551 7.616 -29.349 1.00 79.75 370 GLU A C 1
ATOM 2848 O O . GLU A 1 370 ? 16.489 7.294 -29.870 1.00 79.75 370 GLU A O 1
ATOM 2853 N N . ALA A 1 371 ? 18.683 7.673 -30.059 1.00 80.50 371 ALA A N 1
ATOM 2854 C CA . ALA A 1 371 ? 18.726 7.321 -31.476 1.00 80.50 371 ALA A CA 1
ATOM 2855 C C . ALA A 1 371 ? 18.510 5.812 -31.713 1.00 80.50 371 ALA A C 1
ATOM 2857 O O . ALA A 1 371 ? 17.824 5.439 -32.659 1.00 80.50 371 ALA A O 1
ATOM 2858 N N . GLU A 1 372 ? 19.056 4.932 -30.870 1.00 86.12 372 GLU A N 1
ATOM 2859 C CA . GLU A 1 372 ? 18.819 3.483 -30.909 1.00 86.12 372 GLU A CA 1
ATOM 2860 C C . GLU A 1 372 ? 17.338 3.162 -30.661 1.00 86.12 372 GLU A C 1
ATOM 2862 O O . GLU A 1 372 ? 16.734 2.421 -31.435 1.00 86.12 372 GLU A O 1
ATOM 2867 N N . VAL A 1 373 ? 16.744 3.764 -29.628 1.00 86.88 373 VAL A N 1
ATOM 2868 C CA . VAL A 1 373 ? 15.335 3.612 -29.243 1.00 86.88 373 VAL A CA 1
ATOM 2869 C C . VAL A 1 373 ? 14.405 4.164 -30.328 1.00 86.88 373 VAL A C 1
ATOM 2871 O O . VAL A 1 373 ? 13.419 3.515 -30.675 1.00 86.88 373 VAL A O 1
ATOM 2874 N N . ALA A 1 374 ? 14.722 5.324 -30.909 1.00 86.38 374 ALA A N 1
ATOM 2875 C CA . ALA A 1 374 ? 13.929 5.932 -31.978 1.00 86.38 374 ALA A CA 1
ATOM 2876 C C . ALA A 1 374 ? 13.982 5.144 -33.299 1.00 86.38 374 ALA A C 1
ATOM 2878 O O . ALA A 1 374 ? 13.036 5.211 -34.082 1.00 86.38 374 ALA A O 1
ATOM 2879 N N . ASN A 1 375 ? 15.061 4.392 -33.544 1.00 89.75 375 ASN A N 1
ATOM 2880 C CA . ASN A 1 375 ? 15.283 3.651 -34.790 1.00 89.75 375 ASN A CA 1
ATOM 2881 C C . ASN A 1 375 ? 15.033 2.137 -34.665 1.00 89.75 375 ASN A C 1
ATOM 2883 O O . ASN A 1 375 ? 15.489 1.373 -35.520 1.00 89.75 375 ASN A O 1
ATOM 2887 N N . LEU A 1 376 ? 14.327 1.673 -33.626 1.00 92.75 376 LEU A N 1
ATOM 2888 C CA . LEU A 1 376 ? 13.987 0.254 -33.494 1.00 92.75 376 LEU A CA 1
ATOM 2889 C C . LEU A 1 376 ? 13.171 -0.250 -34.711 1.00 92.75 376 LEU A C 1
ATOM 2891 O O . LEU A 1 376 ? 12.279 0.451 -35.189 1.00 92.75 376 LEU A O 1
ATOM 2895 N N . PRO A 1 377 ? 13.445 -1.471 -35.220 1.00 91.50 377 PRO A N 1
ATOM 2896 C CA . PRO A 1 377 ? 14.354 -2.467 -34.650 1.00 91.50 377 PRO A CA 1
ATOM 2897 C C . PRO A 1 377 ? 15.834 -2.252 -35.007 1.00 91.50 377 PRO A C 1
ATOM 2899 O O . PRO A 1 377 ? 16.680 -2.887 -34.394 1.00 91.50 377 PRO A O 1
ATOM 2902 N N . GLY A 1 378 ? 16.178 -1.375 -35.956 1.00 93.00 378 GLY A N 1
ATOM 2903 C CA . GLY A 1 378 ? 17.567 -1.021 -36.284 1.00 93.00 378 GLY A CA 1
ATOM 2904 C C . GLY A 1 378 ? 18.487 -2.236 -36.476 1.00 93.00 378 GLY A C 1
ATOM 2905 O O . GLY A 1 378 ? 18.183 -3.147 -37.244 1.00 93.00 378 GLY A O 1
ATOM 2906 N N . ALA A 1 379 ? 19.600 -2.279 -35.737 1.00 91.31 379 ALA A N 1
ATOM 2907 C CA . ALA A 1 379 ? 20.551 -3.400 -35.753 1.00 91.31 379 ALA A CA 1
ATOM 2908 C C . ALA A 1 379 ? 19.972 -4.733 -35.224 1.00 91.31 379 ALA A C 1
ATOM 2910 O O . ALA A 1 379 ? 20.571 -5.787 -35.428 1.00 91.31 379 ALA A O 1
ATOM 2911 N N . TYR A 1 380 ? 18.815 -4.697 -34.560 1.00 95.56 380 TYR A N 1
ATOM 2912 C CA . TYR A 1 380 ? 18.081 -5.871 -34.090 1.00 95.56 380 TYR A CA 1
ATOM 2913 C C . TYR A 1 380 ? 17.103 -6.429 -35.140 1.00 95.56 380 TYR A C 1
ATOM 2915 O O . TYR A 1 380 ? 16.338 -7.341 -34.838 1.00 95.56 380 TYR A O 1
ATOM 2923 N N . ALA A 1 381 ? 17.075 -5.886 -36.361 1.00 93.94 381 ALA A N 1
ATOM 2924 C CA . ALA A 1 381 ? 16.180 -6.359 -37.410 1.00 93.94 381 ALA A CA 1
ATOM 2925 C C . ALA A 1 381 ? 16.573 -7.763 -37.933 1.00 93.94 381 ALA A C 1
ATOM 2927 O O . ALA A 1 381 ? 17.755 -8.018 -38.202 1.00 93.94 381 ALA A O 1
ATOM 2928 N N . PRO A 1 382 ? 15.602 -8.665 -38.172 1.00 92.75 382 PRO A N 1
ATOM 2929 C CA . PRO A 1 382 ? 15.851 -9.923 -38.876 1.00 92.75 382 PRO A CA 1
ATOM 2930 C C . PRO A 1 382 ? 16.392 -9.710 -40.304 1.00 92.75 382 PRO A C 1
ATOM 2932 O O . PRO A 1 382 ? 16.062 -8.708 -40.938 1.00 92.75 382 PRO A O 1
ATOM 2935 N N . PRO A 1 383 ? 17.173 -10.660 -40.861 1.00 90.75 383 PRO A N 1
ATOM 2936 C CA . PRO A 1 383 ? 17.540 -11.954 -40.275 1.00 90.75 383 PRO A CA 1
ATOM 2937 C C . PRO A 1 383 ? 18.777 -11.907 -39.365 1.00 90.75 383 PRO A C 1
ATOM 2939 O O . PRO A 1 383 ? 19.107 -12.915 -38.747 1.00 90.75 383 PRO A O 1
ATOM 2942 N N . ALA A 1 384 ? 19.480 -10.774 -39.315 1.00 90.62 384 ALA A N 1
ATOM 2943 C CA . ALA A 1 384 ? 20.777 -10.668 -38.652 1.00 90.62 384 ALA A CA 1
ATOM 2944 C C . ALA A 1 384 ? 20.657 -10.351 -37.146 1.00 90.62 384 ALA A C 1
ATOM 2946 O O . ALA A 1 384 ? 21.539 -10.719 -36.371 1.00 90.62 384 ALA A O 1
ATOM 2947 N N . GLY A 1 385 ? 19.565 -9.715 -36.722 1.00 94.62 385 GLY A N 1
ATOM 2948 C CA . GLY A 1 385 ? 19.193 -9.507 -35.323 1.00 94.62 385 GLY A CA 1
ATOM 2949 C C . GLY A 1 385 ? 17.781 -10.014 -35.019 1.00 94.62 385 GLY A C 1
ATOM 2950 O O . GLY A 1 385 ? 17.065 -10.473 -35.908 1.00 94.62 385 GLY A O 1
ATOM 2951 N N . GLU A 1 386 ? 17.377 -9.944 -33.753 1.00 97.00 386 GLU A N 1
ATOM 2952 C CA . GLU A 1 386 ? 15.985 -10.156 -33.334 1.00 97.00 386 GLU A CA 1
ATOM 2953 C C . GLU A 1 386 ? 15.730 -9.463 -31.984 1.00 97.00 386 GLU A C 1
ATOM 2955 O O . GLU A 1 386 ? 16.613 -9.412 -31.120 1.00 97.00 386 GLU A O 1
ATOM 2960 N N . LEU A 1 387 ? 14.504 -8.971 -31.785 1.00 98.12 387 LEU A N 1
ATOM 2961 C CA . LEU A 1 387 ? 13.994 -8.514 -30.490 1.00 98.12 387 LEU A CA 1
ATOM 2962 C C . LEU A 1 387 ? 12.947 -9.499 -29.981 1.00 98.12 387 LEU A C 1
ATOM 2964 O O . LEU A 1 387 ? 12.078 -9.937 -30.732 1.00 98.12 387 LEU A O 1
ATOM 2968 N N . PHE A 1 388 ? 12.978 -9.797 -28.687 1.00 98.12 388 PHE A N 1
ATOM 2969 C CA . PHE A 1 388 ? 11.949 -10.586 -28.018 1.00 98.12 388 PHE A CA 1
ATOM 2970 C C . PHE A 1 388 ? 11.260 -9.769 -26.936 1.00 98.12 388 PHE A C 1
ATOM 2972 O O . PHE A 1 388 ? 11.913 -9.065 -26.165 1.00 98.12 388 PHE A O 1
ATOM 2979 N N . LEU A 1 389 ? 9.940 -9.930 -26.854 1.00 97.44 389 LEU A N 1
ATOM 2980 C CA . LEU A 1 389 ? 9.081 -9.319 -25.848 1.00 97.44 389 LEU A CA 1
ATOM 2981 C C . LEU A 1 389 ? 8.416 -10.416 -25.012 1.00 97.44 389 LEU A C 1
ATOM 2983 O O . LEU A 1 389 ? 7.851 -11.371 -25.556 1.00 97.44 389 LEU A O 1
ATOM 2987 N N . ALA A 1 390 ? 8.491 -10.280 -23.690 1.00 96.06 390 ALA A N 1
ATOM 2988 C CA . ALA A 1 390 ? 7.753 -11.087 -22.731 1.00 96.06 390 ALA A CA 1
ATOM 2989 C C . ALA A 1 390 ? 6.488 -10.344 -22.299 1.00 96.06 390 ALA A C 1
ATOM 2991 O O . ALA A 1 390 ? 6.565 -9.227 -21.784 1.00 96.06 390 ALA A O 1
ATOM 2992 N N . ILE A 1 391 ? 5.338 -10.989 -22.480 1.00 90.56 391 ILE A N 1
ATOM 2993 C CA . ILE A 1 391 ? 4.023 -10.417 -22.197 1.00 90.56 391 ILE A CA 1
ATOM 2994 C C . ILE A 1 391 ? 3.262 -11.352 -21.258 1.00 90.56 391 ILE A C 1
ATOM 2996 O O . ILE A 1 391 ? 3.206 -12.568 -21.480 1.00 90.56 391 ILE A O 1
ATOM 3000 N N . ASN A 1 392 ? 2.670 -10.791 -20.211 1.00 84.69 392 ASN A N 1
ATOM 3001 C CA . ASN A 1 392 ? 1.757 -11.510 -19.333 1.00 84.69 392 ASN A CA 1
ATOM 3002 C C . ASN A 1 392 ? 0.460 -11.914 -20.065 1.00 84.69 392 ASN A C 1
ATOM 3004 O O . ASN A 1 392 ? 0.121 -11.346 -21.103 1.00 84.69 392 ASN A O 1
ATOM 3008 N N . PRO A 1 393 ? -0.314 -12.880 -19.533 1.00 77.81 393 PRO A N 1
ATOM 3009 C CA . PRO A 1 393 ? -1.608 -13.250 -20.113 1.00 77.81 393 PRO A CA 1
ATOM 3010 C C . PRO A 1 393 ? -2.619 -12.100 -20.209 1.00 77.81 393 PRO A C 1
ATOM 3012 O O . PRO A 1 393 ? -3.513 -12.157 -21.046 1.00 77.81 393 PRO A O 1
ATOM 3015 N N . ASP A 1 394 ? -2.476 -11.076 -19.366 1.00 76.94 394 ASP A N 1
ATOM 3016 C CA . ASP A 1 394 ? -3.304 -9.865 -19.362 1.00 76.94 394 ASP A CA 1
ATOM 3017 C C . ASP A 1 394 ? -2.887 -8.824 -20.419 1.00 76.94 394 ASP A C 1
ATOM 3019 O O . ASP A 1 394 ? -3.522 -7.781 -20.533 1.00 76.94 394 ASP A O 1
ATOM 3023 N N . GLY A 1 395 ? -1.843 -9.108 -21.204 1.00 81.25 395 GLY A N 1
ATOM 3024 C CA . GLY A 1 395 ? -1.328 -8.215 -22.241 1.00 81.25 395 GLY A CA 1
ATOM 3025 C C . GLY A 1 395 ? -0.206 -7.284 -21.781 1.00 81.25 395 GLY A C 1
ATOM 3026 O O . GLY A 1 395 ? 0.369 -6.599 -22.621 1.00 81.25 395 GLY A O 1
ATOM 3027 N N . THR A 1 396 ? 0.166 -7.286 -20.498 1.00 85.81 396 THR A N 1
ATOM 3028 C CA . THR A 1 396 ? 1.188 -6.373 -19.965 1.00 85.81 396 THR A CA 1
ATOM 3029 C C . THR A 1 396 ? 2.605 -6.792 -20.384 1.00 85.81 396 THR A C 1
ATOM 3031 O O . THR A 1 396 ? 3.003 -7.933 -20.112 1.00 85.81 396 THR A O 1
ATOM 3034 N N . PRO A 1 397 ? 3.420 -5.899 -20.978 1.00 89.88 397 PRO A N 1
ATOM 3035 C CA . PRO A 1 397 ? 4.825 -6.170 -21.280 1.00 89.88 397 PRO A CA 1
ATOM 3036 C C . PRO A 1 397 ? 5.706 -6.093 -20.030 1.00 89.88 397 PRO A C 1
ATOM 3038 O O . PRO A 1 397 ? 5.750 -5.082 -19.325 1.00 89.88 397 PRO A O 1
ATOM 3041 N N . ILE A 1 398 ? 6.445 -7.168 -19.761 1.00 91.75 398 ILE A N 1
ATOM 3042 C CA . ILE A 1 398 ? 7.165 -7.354 -18.490 1.00 91.75 398 ILE A CA 1
ATOM 3043 C C . ILE A 1 398 ? 8.667 -7.604 -18.634 1.00 91.75 398 ILE A C 1
ATOM 3045 O O . ILE A 1 398 ? 9.389 -7.636 -17.634 1.00 91.75 398 ILE A O 1
ATOM 3049 N N . GLY A 1 399 ? 9.162 -7.769 -19.857 1.00 94.75 399 GLY A N 1
ATOM 3050 C CA . GLY A 1 399 ? 10.588 -7.912 -20.114 1.00 94.75 399 GLY A CA 1
ATOM 3051 C C . GLY A 1 399 ? 10.910 -8.032 -21.594 1.00 94.75 399 GLY A C 1
ATOM 3052 O O . GLY A 1 399 ? 10.035 -8.318 -22.410 1.00 94.75 399 GLY A O 1
ATOM 3053 N N . CYS A 1 400 ? 12.173 -7.827 -21.937 1.00 97.38 400 CYS A N 1
ATOM 3054 C CA . CYS A 1 400 ? 12.663 -7.905 -23.304 1.00 97.38 400 CYS A CA 1
ATOM 3055 C C . CYS A 1 400 ? 14.108 -8.398 -23.357 1.00 97.38 400 CYS A C 1
ATOM 3057 O O . CYS A 1 400 ? 14.817 -8.429 -22.349 1.00 97.38 400 CYS A O 1
ATOM 3059 N N . VAL A 1 401 ? 14.544 -8.777 -24.555 1.00 97.50 401 VAL A N 1
ATOM 3060 C CA . VAL A 1 401 ? 15.957 -8.980 -24.883 1.00 97.50 401 VAL A CA 1
ATOM 3061 C C . VAL A 1 401 ? 16.179 -8.746 -26.372 1.00 97.50 401 VAL A C 1
ATOM 3063 O O . VAL A 1 401 ? 15.314 -9.076 -27.185 1.00 97.50 401 VAL A O 1
ATOM 3066 N N . GLY A 1 402 ? 17.333 -8.188 -26.726 1.00 96.62 402 GLY A N 1
ATOM 3067 C CA . GLY A 1 402 ? 17.773 -8.035 -28.104 1.00 96.62 402 GLY A CA 1
ATOM 3068 C C . GLY A 1 402 ? 19.038 -8.829 -28.394 1.00 96.62 402 GLY A C 1
ATOM 3069 O O . GLY A 1 402 ? 19.899 -9.004 -27.530 1.00 96.62 402 GLY A O 1
ATOM 3070 N N . LEU A 1 403 ? 19.164 -9.278 -29.638 1.00 95.94 403 LEU A N 1
ATOM 3071 C CA . LEU A 1 403 ? 20.428 -9.735 -30.200 1.00 95.94 403 LEU A CA 1
ATOM 3072 C C . LEU A 1 403 ? 20.711 -8.976 -31.496 1.00 95.94 403 LEU A C 1
ATOM 3074 O O . LEU A 1 403 ? 19.801 -8.738 -32.294 1.00 95.94 403 LEU A O 1
ATOM 3078 N N . ARG A 1 404 ? 21.971 -8.607 -31.705 1.00 94.81 404 ARG A N 1
ATOM 3079 C CA . ARG A 1 404 ? 22.417 -7.897 -32.909 1.00 94.81 404 ARG A CA 1
ATOM 3080 C C . ARG A 1 404 ? 23.751 -8.448 -33.417 1.00 94.81 404 ARG A C 1
ATOM 3082 O O . ARG A 1 404 ? 24.493 -9.035 -32.625 1.00 94.81 404 ARG A O 1
ATOM 3089 N N . PRO A 1 405 ? 24.088 -8.261 -34.701 1.00 94.25 405 PRO A N 1
ATOM 3090 C CA . PRO A 1 405 ? 25.419 -8.578 -35.212 1.00 94.25 405 PRO A CA 1
ATOM 3091 C C . PRO A 1 405 ? 26.496 -7.794 -34.454 1.00 94.25 405 PRO A C 1
ATOM 3093 O O . PRO A 1 405 ? 26.284 -6.628 -34.115 1.00 94.25 405 PRO A O 1
ATOM 3096 N N . PHE A 1 406 ? 27.653 -8.411 -34.216 1.00 90.12 406 PHE A N 1
ATOM 3097 C CA . PHE A 1 406 ? 28.792 -7.740 -33.592 1.00 90.12 406 PHE A CA 1
ATOM 3098 C C . PHE A 1 406 ? 30.093 -8.136 -34.291 1.00 90.12 406 PHE A C 1
ATOM 3100 O O . PHE A 1 406 ? 30.445 -9.314 -34.307 1.00 90.12 406 PHE A O 1
ATOM 3107 N N . GLU A 1 407 ? 30.787 -7.133 -34.847 1.00 75.19 407 GLU A N 1
ATOM 3108 C CA . GLU A 1 407 ? 31.941 -7.268 -35.754 1.00 75.19 407 GLU A CA 1
ATOM 3109 C C . GLU A 1 407 ? 31.638 -8.056 -37.049 1.00 75.19 407 GLU A C 1
ATOM 3111 O O . GLU A 1 407 ? 30.637 -8.761 -37.177 1.00 75.19 407 GLU A O 1
ATOM 3116 N N . ALA A 1 408 ? 32.491 -7.913 -38.068 1.00 61.88 408 ALA A N 1
ATOM 3117 C CA . ALA A 1 408 ? 32.363 -8.689 -39.300 1.00 61.88 408 ALA A CA 1
ATOM 3118 C C . ALA A 1 408 ? 32.743 -10.158 -39.025 1.00 61.88 408 ALA A C 1
ATOM 3120 O O . ALA A 1 408 ? 33.922 -10.495 -38.940 1.00 61.88 408 ALA A O 1
ATOM 3121 N N . GLY A 1 409 ? 31.757 -11.046 -38.863 1.00 64.50 409 GLY A N 1
ATOM 3122 C CA . GLY A 1 409 ? 32.011 -12.458 -38.571 1.00 64.50 409 GLY A CA 1
ATOM 3123 C C . GLY A 1 409 ? 30.783 -13.239 -38.098 1.00 64.50 409 GLY A C 1
ATOM 3124 O O . GLY A 1 409 ? 29.647 -12.803 -38.241 1.00 64.50 409 GLY A O 1
ATOM 3125 N N . ARG A 1 410 ? 31.018 -14.427 -37.519 1.00 83.62 410 ARG A N 1
ATOM 3126 C CA . ARG A 1 410 ? 29.979 -15.303 -36.937 1.00 83.62 410 ARG A CA 1
ATOM 3127 C C . ARG A 1 410 ? 29.720 -14.989 -35.453 1.00 83.62 410 ARG A C 1
ATOM 3129 O O . ARG A 1 410 ? 29.458 -15.912 -34.685 1.00 83.62 410 ARG A O 1
ATOM 3136 N N . ARG A 1 411 ? 29.790 -13.718 -35.044 1.00 92.88 411 ARG A N 1
ATOM 3137 C CA . ARG A 1 411 ? 29.573 -13.268 -33.659 1.00 92.88 411 ARG A CA 1
ATOM 3138 C C . ARG A 1 411 ? 28.354 -12.347 -33.567 1.00 92.88 411 ARG A C 1
ATOM 3140 O O . ARG A 1 411 ? 28.095 -11.543 -34.458 1.00 92.88 411 ARG A O 1
ATOM 3147 N N . CYS A 1 412 ? 27.605 -12.482 -32.480 1.00 95.44 412 CYS A N 1
ATOM 3148 C CA . CYS A 1 412 ? 26.496 -11.597 -32.136 1.00 95.44 412 CYS A CA 1
ATOM 3149 C C . CYS A 1 412 ? 26.642 -11.082 -30.706 1.00 95.44 412 CYS A C 1
ATOM 3151 O O . CYS A 1 412 ? 27.336 -11.683 -29.887 1.00 95.44 412 CYS A O 1
ATOM 3153 N N . GLU A 1 413 ? 25.971 -9.979 -30.405 1.00 95.44 413 GLU A N 1
ATOM 3154 C CA . GLU A 1 413 ? 25.921 -9.399 -29.070 1.00 95.44 413 GLU A CA 1
ATOM 3155 C C . GLU A 1 413 ? 24.508 -9.525 -28.491 1.00 95.44 413 GLU A C 1
ATOM 3157 O O . GLU A 1 413 ? 23.527 -9.157 -29.146 1.00 95.44 413 GLU A O 1
ATOM 3162 N N . LEU A 1 414 ? 24.410 -10.025 -27.256 1.00 96.69 414 LEU A N 1
ATOM 3163 C CA . LEU A 1 414 ? 23.195 -9.946 -26.452 1.00 96.69 414 LEU A CA 1
ATOM 3164 C C . LEU A 1 414 ? 23.129 -8.562 -25.806 1.00 96.69 414 LEU A C 1
ATOM 3166 O O . LEU A 1 414 ? 24.033 -8.161 -25.074 1.00 96.69 414 LEU A O 1
ATOM 3170 N N . LYS A 1 415 ? 22.036 -7.842 -26.030 1.00 91.81 415 LYS A N 1
ATOM 3171 C CA . LYS A 1 415 ? 21.828 -6.499 -25.488 1.00 91.81 415 LYS A CA 1
ATOM 3172 C C . LYS A 1 415 ? 20.457 -6.391 -24.831 1.00 91.81 415 LYS A C 1
ATOM 3174 O O . LYS A 1 415 ? 19.499 -7.056 -25.221 1.00 91.81 415 LYS A O 1
ATOM 3179 N N . ARG A 1 416 ? 20.367 -5.502 -23.837 1.00 89.31 416 ARG A N 1
ATOM 3180 C CA . ARG A 1 416 ? 19.097 -5.042 -23.245 1.00 89.31 416 ARG A CA 1
ATOM 3181 C C . ARG A 1 416 ? 18.217 -6.184 -22.702 1.00 89.31 416 ARG A C 1
ATOM 3183 O O . ARG A 1 416 ? 16.994 -6.140 -22.826 1.00 89.31 416 ARG A O 1
ATOM 3190 N N . LEU A 1 417 ? 18.833 -7.215 -22.110 1.00 94.31 417 LEU A N 1
ATOM 3191 C CA . LEU A 1 417 ? 18.100 -8.231 -21.349 1.00 94.31 417 LEU A CA 1
ATOM 3192 C C . LEU A 1 417 ? 17.555 -7.583 -20.071 1.00 94.31 417 LEU A C 1
ATOM 3194 O O . LEU A 1 417 ? 18.307 -7.310 -19.137 1.00 94.31 417 LEU A O 1
ATOM 3198 N N . PHE A 1 418 ? 16.247 -7.353 -20.036 1.00 92.31 418 PHE A N 1
ATOM 3199 C CA . PHE A 1 418 ? 15.583 -6.647 -18.948 1.00 92.31 418 PHE A CA 1
ATOM 3200 C C . PHE A 1 418 ? 14.284 -7.339 -18.540 1.00 92.31 418 PHE A C 1
ATOM 3202 O O . PHE A 1 418 ? 13.531 -7.848 -19.369 1.00 92.31 418 PHE A O 1
ATOM 3209 N N . VAL A 1 419 ? 14.023 -7.342 -17.234 1.00 90.75 419 VAL A N 1
ATOM 3210 C CA . VAL A 1 419 ? 12.767 -7.783 -16.624 1.00 90.75 419 VAL A CA 1
ATOM 3211 C C . VAL A 1 419 ? 12.386 -6.736 -15.585 1.00 90.75 419 VAL A C 1
ATOM 3213 O O . VAL A 1 419 ? 13.207 -6.432 -14.708 1.00 90.75 419 VAL A O 1
ATOM 3216 N N . ARG A 1 420 ? 11.154 -6.213 -15.674 1.00 85.12 420 ARG A N 1
ATOM 3217 C CA . ARG A 1 420 ? 10.656 -5.160 -14.776 1.00 85.12 420 ARG A CA 1
ATOM 3218 C C . ARG A 1 420 ? 10.876 -5.542 -13.295 1.00 85.12 420 ARG A C 1
ATOM 3220 O O . ARG A 1 420 ? 10.756 -6.721 -12.939 1.00 85.12 420 ARG A O 1
ATOM 3227 N N . PRO A 1 421 ? 11.195 -4.583 -12.409 1.00 74.50 421 PRO A N 1
ATOM 3228 C CA . PRO A 1 421 ? 11.195 -4.818 -10.965 1.00 74.50 421 PRO A CA 1
ATOM 3229 C C . PRO A 1 421 ? 9.841 -5.372 -10.480 1.00 74.50 421 PRO A C 1
ATOM 3231 O O . PRO A 1 421 ? 8.808 -5.119 -11.091 1.00 74.50 421 PRO A O 1
ATOM 3234 N N . GLY A 1 422 ? 9.839 -6.175 -9.413 1.00 66.69 422 GLY A N 1
ATOM 3235 C CA . GLY A 1 422 ? 8.621 -6.803 -8.866 1.00 66.69 422 GLY A CA 1
ATOM 3236 C C . GLY A 1 422 ? 8.205 -8.128 -9.525 1.00 66.69 422 GLY A C 1
ATOM 3237 O O . GLY A 1 422 ? 7.600 -8.969 -8.870 1.00 66.69 422 GLY A O 1
ATOM 3238 N N . VAL A 1 423 ? 8.629 -8.391 -10.767 1.00 70.19 423 VAL A N 1
ATOM 3239 C CA . VAL A 1 423 ? 8.348 -9.651 -11.498 1.00 70.19 423 VAL A CA 1
ATOM 3240 C C . VAL A 1 423 ? 9.589 -10.541 -11.692 1.00 70.19 423 VAL A C 1
ATOM 3242 O O . VAL A 1 423 ? 9.592 -11.516 -12.448 1.00 70.19 423 VAL A O 1
ATOM 3245 N N . GLN A 1 424 ? 10.677 -10.223 -10.988 1.00 66.12 424 GLN A N 1
ATOM 3246 C CA . GLN A 1 424 ? 11.941 -10.961 -11.036 1.00 66.12 424 GLN A CA 1
ATOM 3247 C C . GLN A 1 424 ? 11.901 -12.232 -10.164 1.00 66.12 424 GLN A C 1
ATOM 3249 O O . GLN A 1 424 ? 11.130 -12.346 -9.217 1.00 66.12 424 GLN A O 1
ATOM 3254 N N . GLY A 1 425 ? 12.765 -13.208 -10.464 1.00 63.12 425 GLY A N 1
ATOM 3255 C CA . GLY A 1 425 ? 12.895 -14.435 -9.657 1.00 63.12 425 GLY A CA 1
ATOM 3256 C C . GLY A 1 425 ? 11.961 -15.591 -10.042 1.00 63.12 425 GLY A C 1
ATOM 3257 O O . GLY A 1 425 ? 12.041 -16.652 -9.436 1.00 63.12 425 GLY A O 1
ATOM 3258 N N . ALA A 1 426 ? 11.137 -15.443 -11.085 1.00 70.69 426 ALA A N 1
ATOM 3259 C CA . ALA A 1 426 ? 10.296 -16.515 -11.643 1.00 70.69 426 ALA A CA 1
ATOM 3260 C C . ALA A 1 426 ? 10.913 -17.219 -12.877 1.00 70.69 426 ALA A C 1
ATOM 3262 O O . ALA A 1 426 ? 10.213 -17.864 -13.654 1.00 70.69 426 ALA A O 1
ATOM 3263 N N . GLY A 1 427 ? 12.223 -17.067 -13.100 1.00 83.88 427 GLY A N 1
ATOM 3264 C CA . GLY A 1 427 ? 12.936 -17.689 -14.227 1.00 83.88 427 GLY A CA 1
ATOM 3265 C C . GLY A 1 427 ? 12.761 -16.999 -15.590 1.00 83.88 427 GLY A C 1
ATOM 3266 O O . GLY A 1 427 ? 13.311 -17.478 -16.579 1.00 83.88 427 GLY A O 1
ATOM 3267 N N . LEU A 1 428 ? 12.055 -15.863 -15.674 1.00 89.88 428 LEU A N 1
ATOM 3268 C CA . LEU A 1 428 ? 11.806 -15.174 -16.949 1.00 89.88 428 LEU A CA 1
ATOM 3269 C C . LEU A 1 428 ? 13.087 -14.713 -17.660 1.00 89.88 428 LEU A C 1
ATOM 3271 O O . LEU A 1 428 ? 13.203 -14.903 -18.866 1.00 89.88 428 LEU A O 1
ATOM 3275 N N . GLY A 1 429 ? 14.068 -14.177 -16.926 1.00 91.88 429 GLY A N 1
ATOM 3276 C CA . GLY A 1 429 ? 15.353 -13.771 -17.512 1.00 91.88 429 GLY A CA 1
ATOM 3277 C C . GLY A 1 429 ? 16.084 -14.936 -18.187 1.00 91.88 429 GLY A C 1
ATOM 3278 O O . GLY A 1 429 ? 16.612 -14.784 -19.283 1.00 91.88 429 GLY A O 1
ATOM 3279 N N . ARG A 1 430 ? 16.024 -16.136 -17.590 1.00 92.81 430 ARG A N 1
ATOM 3280 C CA . ARG A 1 430 ? 16.571 -17.357 -18.195 1.00 92.81 430 ARG A CA 1
ATOM 3281 C C . ARG A 1 430 ? 15.836 -17.721 -19.485 1.00 92.81 430 ARG A C 1
ATOM 3283 O O . ARG A 1 430 ? 16.483 -17.984 -20.488 1.00 92.81 430 ARG A O 1
ATOM 3290 N N . ARG A 1 431 ? 14.502 -17.669 -19.479 1.00 94.50 431 ARG A N 1
ATOM 3291 C CA . ARG A 1 431 ? 13.676 -17.970 -20.660 1.00 94.50 431 ARG A CA 1
ATOM 3292 C C . ARG A 1 431 ? 13.914 -16.980 -21.809 1.00 94.50 431 ARG A C 1
ATOM 3294 O O . ARG A 1 431 ? 13.972 -17.403 -22.958 1.00 94.50 431 ARG A O 1
ATOM 3301 N N . LEU A 1 432 ? 14.071 -15.687 -21.506 1.00 96.81 432 LEU A N 1
ATOM 3302 C CA . LEU A 1 432 ? 14.443 -14.658 -22.487 1.00 96.81 432 LEU A CA 1
ATOM 3303 C C . LEU A 1 432 ? 15.834 -14.933 -23.078 1.00 96.81 432 LEU A C 1
ATOM 3305 O O . LEU A 1 432 ? 16.005 -14.912 -24.294 1.00 96.81 432 LEU A O 1
ATOM 3309 N N . LEU A 1 433 ? 16.813 -15.266 -22.236 1.00 97.19 433 LEU A N 1
ATOM 3310 C CA . LEU A 1 433 ? 18.148 -15.648 -22.696 1.00 97.19 433 LEU A CA 1
ATOM 3311 C C . LEU A 1 433 ? 18.116 -16.898 -23.592 1.00 97.19 433 LEU A C 1
ATOM 3313 O O . LEU A 1 433 ? 18.759 -16.920 -24.639 1.00 97.19 433 LEU A O 1
ATOM 3317 N N . ASP A 1 434 ? 17.342 -17.920 -23.220 1.00 96.31 434 ASP A N 1
ATOM 3318 C CA . ASP A 1 434 ? 17.235 -19.162 -23.991 1.00 96.31 434 ASP A CA 1
ATOM 3319 C C . ASP A 1 434 ? 16.657 -18.922 -25.399 1.00 96.31 434 ASP A C 1
ATOM 3321 O O . ASP A 1 434 ? 17.181 -19.476 -26.370 1.00 96.31 434 ASP A O 1
ATOM 3325 N N . VAL A 1 435 ? 15.636 -18.061 -25.551 1.00 97.06 435 VAL A N 1
ATOM 3326 C CA . VAL A 1 435 ? 15.102 -17.732 -26.889 1.00 97.06 435 VAL A CA 1
ATOM 3327 C C . VAL A 1 435 ? 16.096 -16.931 -27.731 1.00 97.06 435 VAL A C 1
ATOM 3329 O O . VAL A 1 435 ? 16.207 -17.183 -28.931 1.00 97.06 435 VAL A O 1
ATOM 3332 N N . ALA A 1 436 ? 16.870 -16.029 -27.119 1.00 97.56 436 ALA A N 1
ATOM 3333 C CA . ALA A 1 436 ? 17.902 -15.268 -27.818 1.00 97.56 436 ALA A CA 1
ATOM 3334 C C . ALA A 1 436 ? 19.052 -16.177 -28.286 1.00 97.56 436 ALA A C 1
ATOM 3336 O O . ALA A 1 436 ? 19.481 -16.091 -29.435 1.00 97.56 436 ALA A O 1
ATOM 3337 N N . LEU A 1 437 ? 19.502 -17.112 -27.442 1.00 96.81 437 LEU A N 1
ATOM 3338 C CA . LEU A 1 437 ? 20.508 -18.116 -27.807 1.00 96.81 437 LEU A CA 1
ATOM 3339 C C . LEU A 1 437 ? 20.025 -19.020 -28.950 1.00 96.81 437 LEU A C 1
ATOM 3341 O O . LEU A 1 437 ? 20.788 -19.323 -29.868 1.00 96.81 437 LEU A O 1
ATOM 3345 N N . ALA A 1 438 ? 18.762 -19.452 -28.917 1.00 95.88 438 ALA A N 1
ATOM 3346 C CA . ALA A 1 438 ? 18.174 -20.248 -29.992 1.00 95.88 438 ALA A CA 1
ATOM 3347 C C . ALA A 1 438 ? 18.104 -19.464 -31.314 1.00 95.88 438 ALA A C 1
ATOM 3349 O O . ALA A 1 438 ? 18.452 -19.998 -32.369 1.00 95.88 438 ALA A O 1
ATOM 3350 N N . ALA A 1 439 ? 17.709 -18.189 -31.259 1.00 95.69 439 ALA A N 1
ATOM 3351 C CA . ALA A 1 439 ? 17.672 -17.313 -32.425 1.00 95.69 439 ALA A CA 1
ATOM 3352 C C . ALA A 1 439 ? 19.072 -17.051 -33.000 1.00 95.69 439 ALA A C 1
ATOM 3354 O O . ALA A 1 439 ? 19.252 -17.138 -34.213 1.00 95.69 439 ALA A O 1
ATOM 3355 N N . ALA A 1 440 ? 20.076 -16.835 -32.147 1.00 95.38 440 ALA A N 1
ATOM 3356 C CA . ALA A 1 440 ? 21.454 -16.639 -32.582 1.00 95.38 440 ALA A CA 1
ATOM 3357 C C . ALA A 1 440 ? 22.020 -17.870 -33.310 1.00 95.38 440 ALA A C 1
ATOM 3359 O O . ALA A 1 440 ? 22.599 -17.741 -34.390 1.00 95.38 440 ALA A O 1
ATOM 3360 N N . ARG A 1 441 ? 21.781 -19.078 -32.777 1.00 94.56 441 ARG A N 1
ATOM 3361 C CA . ARG A 1 441 ? 22.149 -20.333 -33.458 1.00 94.56 441 ARG A CA 1
ATOM 3362 C C . ARG A 1 441 ? 21.455 -20.470 -34.809 1.00 94.56 441 ARG A C 1
ATOM 3364 O O . ARG A 1 441 ? 22.096 -20.818 -35.796 1.00 94.56 441 ARG A O 1
ATOM 3371 N N . LYS A 1 442 ? 20.157 -20.154 -34.870 1.00 93.56 442 LYS A N 1
ATOM 3372 C CA . LYS A 1 442 ? 19.375 -20.198 -36.114 1.00 93.56 442 LYS A CA 1
ATOM 3373 C C . LYS A 1 442 ? 19.889 -19.207 -37.163 1.00 93.56 442 LYS A C 1
ATOM 3375 O O . LYS A 1 442 ? 19.855 -19.522 -38.348 1.00 93.56 442 LYS A O 1
ATOM 3380 N N . ALA A 1 443 ? 20.379 -18.045 -36.736 1.00 92.12 443 ALA A N 1
ATOM 3381 C CA . ALA A 1 443 ? 21.004 -17.048 -37.603 1.00 92.12 443 ALA A CA 1
ATOM 3382 C C . ALA A 1 443 ? 22.436 -17.426 -38.043 1.00 92.12 443 ALA A C 1
ATOM 3384 O O . ALA A 1 443 ? 23.025 -16.735 -38.870 1.00 92.12 443 ALA A O 1
ATOM 3385 N N . GLY A 1 444 ? 22.997 -18.532 -37.535 1.00 92.75 444 GLY A N 1
ATOM 3386 C CA . GLY A 1 444 ? 24.314 -19.042 -37.929 1.00 92.75 444 GLY A CA 1
ATOM 3387 C C . GLY A 1 444 ? 25.492 -18.453 -37.147 1.00 92.75 444 GLY A C 1
ATOM 3388 O O . GLY A 1 444 ? 26.647 -18.641 -37.548 1.00 92.75 444 GLY A O 1
ATOM 3389 N N . TYR A 1 445 ? 25.231 -17.764 -36.034 1.00 95.44 445 TYR A N 1
ATOM 3390 C CA . TYR A 1 445 ? 26.286 -17.286 -35.147 1.00 95.44 445 TYR A CA 1
ATOM 3391 C C . TYR A 1 445 ? 26.957 -18.453 -34.410 1.00 95.44 445 TYR A C 1
ATOM 3393 O O . TYR A 1 445 ? 26.311 -19.418 -34.004 1.00 95.44 445 TYR A O 1
ATOM 3401 N N . ARG A 1 446 ? 28.277 -18.354 -34.245 1.00 93.88 446 ARG A N 1
ATOM 3402 C CA . ARG A 1 446 ? 29.127 -19.294 -33.503 1.00 93.88 446 ARG A CA 1
ATOM 3403 C C . ARG A 1 446 ? 29.481 -18.803 -32.110 1.00 93.88 446 ARG A C 1
ATOM 3405 O O . ARG A 1 446 ? 29.837 -19.614 -31.273 1.00 93.88 446 ARG A O 1
ATOM 3412 N N . GLU A 1 447 ? 29.366 -17.508 -31.854 1.00 94.94 447 GLU A N 1
ATOM 3413 C CA . GLU A 1 447 ? 29.671 -16.936 -30.549 1.00 94.94 447 GLU A CA 1
ATOM 3414 C C . GLU A 1 447 ? 28.682 -15.819 -30.210 1.00 94.94 447 GLU A C 1
ATOM 3416 O O . GLU A 1 447 ? 28.291 -15.028 -31.076 1.00 94.94 447 GLU A O 1
ATOM 3421 N N . MET A 1 448 ? 28.280 -15.762 -28.943 1.00 96.50 448 MET A N 1
ATOM 3422 C CA . MET A 1 448 ? 27.514 -14.658 -28.375 1.00 96.50 448 MET A CA 1
ATOM 3423 C C . MET A 1 448 ? 28.343 -13.960 -27.304 1.00 96.50 448 MET A C 1
ATOM 3425 O O . MET A 1 448 ? 28.833 -14.612 -26.382 1.00 96.50 448 MET A O 1
ATOM 3429 N N . VAL A 1 449 ? 28.459 -12.641 -27.408 1.00 95.94 449 VAL A N 1
ATOM 3430 C CA . VAL A 1 449 ? 29.137 -11.794 -26.423 1.00 95.94 449 VAL A CA 1
ATOM 3431 C C . VAL A 1 449 ? 28.150 -10.864 -25.725 1.00 95.94 449 VAL A C 1
ATOM 3433 O O . VAL A 1 449 ? 27.073 -10.583 -26.253 1.00 95.94 449 VAL A O 1
ATOM 3436 N N . LEU A 1 450 ? 28.491 -10.417 -24.520 1.00 95.00 450 LEU A N 1
ATOM 3437 C CA . LEU A 1 450 ? 27.758 -9.374 -23.802 1.00 95.00 450 LEU A CA 1
ATOM 3438 C C . LEU A 1 450 ? 28.662 -8.657 -22.801 1.00 95.00 450 LEU A C 1
ATOM 3440 O O . LEU A 1 450 ? 29.636 -9.225 -22.301 1.00 95.00 450 LEU A O 1
ATOM 3444 N N . ASP A 1 451 ? 28.284 -7.429 -22.467 1.00 91.44 451 ASP A N 1
ATOM 3445 C CA . ASP A 1 451 ? 28.805 -6.689 -21.326 1.00 91.44 451 ASP A CA 1
ATOM 3446 C C . ASP A 1 451 ? 27.711 -6.508 -20.266 1.00 91.44 451 ASP A C 1
ATOM 3448 O O . ASP A 1 451 ? 26.516 -6.447 -20.566 1.00 91.44 451 ASP A O 1
ATOM 3452 N N . CYS A 1 452 ? 28.124 -6.485 -19.003 1.00 89.19 452 CYS A N 1
ATOM 3453 C CA . CYS A 1 452 ? 27.238 -6.361 -17.856 1.00 89.19 452 CYS A CA 1
ATOM 3454 C C . CYS A 1 452 ? 27.869 -5.444 -16.805 1.00 89.19 452 CYS A C 1
ATOM 3456 O O . CYS A 1 452 ? 29.068 -5.532 -16.530 1.00 89.19 452 CYS A O 1
ATOM 3458 N N . LEU A 1 453 ? 27.065 -4.575 -16.197 1.00 86.94 453 LEU A N 1
ATOM 3459 C CA . LEU A 1 453 ? 27.536 -3.691 -15.134 1.00 86.94 453 LEU A CA 1
ATOM 3460 C C . LEU A 1 453 ? 27.710 -4.465 -13.813 1.00 86.94 453 LEU A C 1
ATOM 3462 O O . LEU A 1 453 ? 26.860 -5.306 -13.503 1.00 86.94 453 LEU A O 1
ATOM 3466 N N . PRO A 1 454 ? 28.750 -4.178 -13.003 1.00 83.62 454 PRO A N 1
ATOM 3467 C CA . PRO A 1 454 ? 29.025 -4.893 -11.751 1.00 83.62 454 PRO A CA 1
ATOM 3468 C C . PRO A 1 454 ? 27.854 -4.941 -10.769 1.00 83.62 454 PRO A C 1
ATOM 3470 O O . PRO A 1 454 ? 27.657 -5.955 -10.107 1.00 83.62 454 PRO A O 1
ATOM 3473 N N . GLN A 1 455 ? 27.047 -3.878 -10.705 1.00 82.75 455 GLN A N 1
ATOM 3474 C CA . GLN A 1 455 ? 25.888 -3.791 -9.813 1.00 82.75 455 GLN A CA 1
ATOM 3475 C C . GLN A 1 455 ? 24.724 -4.726 -10.198 1.00 82.75 455 GLN A C 1
ATOM 3477 O O . GLN A 1 455 ? 23.781 -4.894 -9.428 1.00 82.75 455 GLN A O 1
ATOM 3482 N N . LEU A 1 456 ? 24.757 -5.357 -11.377 1.00 84.81 456 LEU A N 1
ATOM 3483 C CA . LEU A 1 456 ? 23.710 -6.268 -11.850 1.00 84.81 456 LEU A CA 1
ATOM 3484 C C . LEU A 1 456 ? 23.995 -7.724 -11.438 1.00 84.81 456 LEU A C 1
ATOM 3486 O O . LEU A 1 456 ? 24.018 -8.633 -12.271 1.00 84.81 456 LEU A O 1
ATOM 3490 N N . GLU A 1 457 ? 24.168 -7.967 -10.136 1.00 87.38 457 GLU A N 1
ATOM 3491 C CA . GLU A 1 457 ? 24.579 -9.265 -9.565 1.00 87.38 457 GLU A CA 1
ATOM 3492 C C . GLU A 1 457 ? 23.713 -10.448 -10.027 1.00 87.38 457 GLU A C 1
ATOM 3494 O O . GLU A 1 457 ? 24.221 -11.522 -10.357 1.00 87.38 457 GLU A O 1
ATOM 3499 N N . LYS A 1 458 ? 22.390 -10.253 -10.123 1.00 85.56 458 LYS A N 1
ATOM 3500 C CA . LYS A 1 458 ? 21.459 -11.291 -10.601 1.00 85.56 458 LYS A CA 1
ATOM 3501 C C . LYS A 1 458 ? 21.701 -11.666 -12.067 1.00 85.56 458 LYS A C 1
ATOM 3503 O O . LYS A 1 458 ? 21.545 -12.833 -12.423 1.00 85.56 458 LYS A O 1
ATOM 3508 N N . ALA A 1 459 ? 22.058 -10.695 -12.909 1.00 87.62 459 ALA A N 1
ATOM 3509 C CA . ALA A 1 459 ? 22.367 -10.929 -14.317 1.00 87.62 459 ALA A CA 1
ATOM 3510 C C . ALA A 1 459 ? 23.723 -11.633 -14.458 1.00 87.62 459 ALA A C 1
ATOM 3512 O O . ALA A 1 459 ? 23.814 -12.638 -15.156 1.00 87.62 459 ALA A O 1
ATOM 3513 N N . ILE A 1 460 ? 24.736 -11.187 -13.708 1.00 91.44 460 ILE A N 1
ATOM 3514 C CA . ILE A 1 460 ? 26.050 -11.846 -13.623 1.00 91.44 460 ILE A CA 1
ATOM 3515 C C . ILE A 1 460 ? 25.881 -13.324 -13.244 1.00 91.44 460 ILE A C 1
ATOM 3517 O O . ILE A 1 460 ? 26.332 -14.209 -13.970 1.00 91.44 460 ILE A O 1
ATOM 3521 N N . ALA A 1 461 ? 25.129 -13.606 -12.177 1.00 91.38 461 ALA A N 1
ATOM 3522 C CA . ALA A 1 461 ? 24.888 -14.971 -11.719 1.00 91.38 461 ALA A CA 1
ATOM 3523 C C . ALA A 1 461 ? 24.072 -15.823 -12.712 1.00 91.38 461 ALA A C 1
ATOM 3525 O O . ALA A 1 461 ? 24.181 -17.052 -12.689 1.00 91.38 461 ALA A O 1
ATOM 3526 N N . LEU A 1 462 ? 23.234 -15.204 -13.555 1.00 92.88 462 LEU A N 1
ATOM 3527 C CA . LEU A 1 462 ? 22.545 -15.878 -14.657 1.00 92.88 462 LEU A CA 1
ATOM 3528 C C . LEU A 1 462 ? 23.544 -16.269 -15.754 1.00 92.88 462 LEU A C 1
ATOM 3530 O O . LEU A 1 462 ? 23.528 -17.417 -16.198 1.00 92.88 462 LEU A O 1
ATOM 3534 N N . TYR A 1 463 ? 24.418 -15.353 -16.173 1.00 95.44 463 TYR A N 1
ATOM 3535 C CA . TYR A 1 463 ? 25.413 -15.613 -17.216 1.00 95.44 463 TYR A CA 1
ATOM 3536 C C . TYR A 1 463 ? 26.421 -16.686 -16.789 1.00 95.44 463 TYR A C 1
ATOM 3538 O O . TYR A 1 463 ? 26.590 -17.673 -17.510 1.00 95.44 463 TYR A O 1
ATOM 3546 N N . ASP A 1 464 ? 26.960 -16.587 -15.570 1.00 91.44 464 ASP A N 1
ATOM 3547 C CA . ASP A 1 464 ? 27.865 -17.593 -14.993 1.00 91.44 464 ASP A CA 1
ATOM 3548 C C . ASP A 1 464 ? 27.212 -19.001 -14.993 1.00 91.44 464 ASP A C 1
ATOM 3550 O O . ASP A 1 464 ? 27.832 -19.994 -15.371 1.00 91.44 464 ASP A O 1
ATOM 3554 N N . ARG A 1 465 ? 25.912 -19.105 -14.667 1.00 92.62 465 ARG A N 1
ATOM 3555 C CA . ARG A 1 465 ? 25.163 -20.384 -14.653 1.00 92.62 465 ARG A CA 1
ATOM 3556 C C . ARG A 1 465 ? 24.699 -20.882 -16.023 1.00 92.62 465 ARG A C 1
ATOM 3558 O O . ARG A 1 465 ? 24.256 -22.023 -16.144 1.00 92.62 465 ARG A O 1
ATOM 3565 N N . THR A 1 466 ? 24.734 -20.043 -17.053 1.00 91.44 466 THR A N 1
ATOM 3566 C CA . THR A 1 466 ? 24.265 -20.388 -18.409 1.00 91.44 466 THR A CA 1
ATOM 3567 C C . THR A 1 466 ? 25.417 -20.750 -19.347 1.00 91.44 466 THR A C 1
ATOM 3569 O O . THR A 1 466 ? 25.207 -20.974 -20.542 1.00 91.44 466 THR A O 1
ATOM 3572 N N . GLY A 1 467 ? 26.630 -20.889 -18.805 1.00 91.31 467 GLY A N 1
ATOM 3573 C CA . GLY A 1 467 ? 27.825 -21.295 -19.537 1.00 91.31 467 GLY A CA 1
ATOM 3574 C C . GLY A 1 467 ? 28.373 -20.188 -20.433 1.00 91.31 467 GLY A C 1
ATOM 3575 O O . GLY A 1 467 ? 28.880 -20.499 -21.509 1.00 91.31 467 GLY A O 1
ATOM 3576 N N . PHE A 1 468 ? 28.192 -18.926 -20.039 1.00 96.56 468 PHE A N 1
ATOM 3577 C CA . PHE A 1 468 ? 29.046 -17.842 -20.509 1.00 96.56 468 PHE A CA 1
ATOM 3578 C C . PHE A 1 468 ? 30.336 -17.847 -19.685 1.00 96.56 468 PHE A C 1
ATOM 3580 O O . PHE A 1 468 ? 30.295 -18.013 -18.468 1.00 96.56 468 PHE A O 1
ATOM 3587 N N . ALA A 1 469 ? 31.471 -17.650 -20.345 1.00 95.56 469 ALA A N 1
ATOM 3588 C CA . ALA A 1 469 ? 32.763 -17.455 -19.706 1.00 95.56 469 ALA A CA 1
ATOM 3589 C C . ALA A 1 469 ? 33.108 -15.965 -19.685 1.00 95.56 469 ALA A C 1
ATOM 3591 O O . ALA A 1 469 ? 32.808 -15.237 -20.633 1.00 95.56 469 ALA A O 1
ATOM 3592 N N . ARG A 1 470 ? 33.759 -15.506 -18.615 1.00 95.50 470 ARG A N 1
ATOM 3593 C CA . ARG A 1 470 ? 34.293 -14.140 -18.554 1.00 95.50 470 ARG A CA 1
ATOM 3594 C C . ARG A 1 470 ? 35.435 -13.989 -19.558 1.00 95.50 470 ARG A C 1
ATOM 3596 O O . ARG A 1 470 ? 36.239 -14.904 -19.714 1.00 95.50 470 ARG A O 1
ATOM 3603 N N . THR A 1 471 ? 35.509 -12.842 -20.224 1.00 92.25 471 THR A N 1
ATOM 3604 C CA . THR A 1 471 ? 36.501 -12.562 -21.273 1.00 92.25 471 THR A CA 1
ATOM 3605 C C . THR A 1 471 ? 37.106 -11.167 -21.115 1.00 92.25 471 THR A C 1
ATOM 3607 O O . THR A 1 471 ? 36.646 -10.364 -20.300 1.00 92.25 471 THR A O 1
ATOM 3610 N N . ALA A 1 472 ? 38.166 -10.888 -21.871 1.00 88.25 472 ALA A N 1
ATOM 3611 C CA . ALA A 1 472 ? 38.741 -9.552 -21.953 1.00 88.25 472 ALA A CA 1
ATOM 3612 C C . ALA A 1 472 ? 37.747 -8.573 -22.615 1.00 88.25 472 ALA A C 1
ATOM 3614 O O . ALA A 1 472 ? 36.910 -9.003 -23.414 1.00 88.25 472 ALA A O 1
ATOM 3615 N N . PRO A 1 473 ? 37.835 -7.260 -22.328 1.00 86.00 473 PRO A N 1
ATOM 3616 C CA . PRO A 1 473 ? 37.036 -6.256 -23.021 1.00 86.00 473 PRO A CA 1
ATOM 3617 C C . PRO A 1 473 ? 37.163 -6.395 -24.540 1.00 86.00 473 PRO A C 1
ATOM 3619 O O . PRO A 1 473 ? 38.265 -6.340 -25.082 1.00 86.00 473 PRO A O 1
ATOM 3622 N N . TYR A 1 474 ? 36.032 -6.580 -25.217 1.00 81.25 474 TYR A N 1
ATOM 3623 C CA . TYR A 1 474 ? 35.972 -6.690 -26.679 1.00 81.25 474 TYR A CA 1
ATOM 3624 C C . TYR A 1 474 ? 35.536 -5.375 -27.350 1.00 81.25 474 TYR A C 1
ATOM 3626 O O . TYR A 1 474 ? 35.523 -5.272 -28.571 1.00 81.25 474 TYR A O 1
ATOM 3634 N N . TRP A 1 475 ? 35.191 -4.354 -26.560 1.00 77.56 475 TRP A N 1
ATOM 3635 C CA . TRP A 1 475 ? 35.002 -2.972 -27.000 1.00 77.56 475 TRP A CA 1
ATOM 3636 C C . TRP A 1 475 ? 35.265 -2.012 -25.837 1.00 77.56 475 TRP A C 1
ATOM 3638 O O . TRP A 1 475 ? 35.306 -2.425 -24.676 1.00 77.56 475 TRP A O 1
ATOM 3648 N N . ASN A 1 476 ? 35.460 -0.728 -26.141 1.00 67.81 476 ASN A N 1
ATOM 3649 C CA . ASN A 1 476 ? 35.724 0.280 -25.119 1.00 67.81 476 ASN A CA 1
ATOM 3650 C C . ASN A 1 476 ? 34.408 0.820 -24.537 1.00 67.81 476 ASN A C 1
ATOM 3652 O O . ASN A 1 476 ? 33.815 1.746 -25.095 1.00 67.81 476 ASN A O 1
ATOM 3656 N N . ASN A 1 477 ? 33.935 0.218 -23.443 1.00 63.97 477 ASN A N 1
ATOM 3657 C CA . ASN A 1 477 ? 32.734 0.683 -22.753 1.00 63.97 477 ASN A CA 1
ATOM 3658 C C . ASN A 1 477 ? 32.998 2.026 -22.053 1.00 63.97 477 ASN A C 1
ATOM 3660 O O . ASN A 1 477 ? 34.012 2.206 -21.383 1.00 63.97 477 ASN A O 1
ATOM 3664 N N . VAL A 1 478 ? 32.064 2.965 -22.203 1.00 60.56 478 VAL A N 1
ATOM 3665 C CA . VAL A 1 478 ? 32.130 4.293 -21.571 1.00 60.56 478 VAL A CA 1
ATOM 3666 C C . VAL A 1 478 ? 31.886 4.204 -20.062 1.00 60.56 478 VAL A C 1
ATOM 3668 O O . VAL A 1 478 ? 32.268 5.112 -19.331 1.00 60.56 478 VAL A O 1
ATOM 3671 N N . ILE A 1 479 ? 31.307 3.098 -19.582 1.00 65.00 479 ILE A N 1
ATOM 3672 C CA . ILE A 1 479 ? 31.075 2.846 -18.161 1.00 65.00 479 ILE A CA 1
ATOM 3673 C C . ILE A 1 479 ? 32.253 2.036 -17.585 1.00 65.00 479 ILE A C 1
ATOM 3675 O O . ILE A 1 479 ? 32.425 0.864 -17.948 1.00 65.00 479 ILE A O 1
ATOM 3679 N N . PRO A 1 480 ? 33.065 2.620 -16.678 1.00 66.88 480 PRO A N 1
ATOM 3680 C CA . PRO A 1 480 ? 34.179 1.917 -16.052 1.00 66.88 480 PRO A CA 1
ATOM 3681 C C . PRO A 1 480 ? 33.711 0.684 -15.272 1.00 66.88 480 PRO A C 1
ATOM 3683 O O . PRO A 1 480 ? 32.695 0.716 -14.581 1.00 66.88 480 PRO A O 1
ATOM 3686 N N . GLY A 1 481 ? 34.482 -0.401 -15.350 1.00 79.06 481 GLY A N 1
ATOM 3687 C CA . GLY A 1 481 ? 34.238 -1.615 -14.564 1.00 79.06 481 GLY A CA 1
ATOM 3688 C C . GLY A 1 481 ? 33.259 -2.619 -15.178 1.00 79.06 481 GLY A C 1
ATOM 3689 O O . GLY A 1 481 ? 32.961 -3.614 -14.526 1.00 79.06 481 GLY A O 1
ATOM 3690 N N . ALA A 1 482 ? 32.780 -2.414 -16.411 1.00 85.19 482 ALA A N 1
ATOM 3691 C CA . ALA A 1 482 ? 31.957 -3.408 -17.102 1.00 85.19 482 ALA A CA 1
ATOM 3692 C C . ALA A 1 482 ? 32.640 -4.791 -17.161 1.00 85.19 482 ALA A C 1
ATOM 3694 O O . ALA A 1 482 ? 33.837 -4.907 -17.438 1.00 85.19 482 ALA A O 1
ATOM 3695 N N . ILE A 1 483 ? 31.860 -5.842 -16.909 1.00 91.00 483 ILE A N 1
ATOM 3696 C CA . ILE A 1 483 ? 32.289 -7.241 -16.967 1.00 91.00 483 ILE A CA 1
ATOM 3697 C C . ILE A 1 483 ? 31.853 -7.813 -18.312 1.00 91.00 483 ILE A C 1
ATOM 3699 O O . ILE A 1 483 ? 30.685 -7.703 -18.685 1.00 91.00 483 ILE A O 1
ATOM 3703 N N . TYR A 1 484 ? 32.778 -8.452 -19.022 1.00 93.38 484 TYR A N 1
ATOM 3704 C CA . TYR A 1 484 ? 32.542 -8.990 -20.358 1.00 93.38 484 TYR A CA 1
ATOM 3705 C C . TYR A 1 484 ? 32.421 -10.506 -20.315 1.00 93.38 484 TYR A C 1
ATOM 3707 O O . TYR A 1 484 ? 33.164 -11.189 -19.606 1.00 93.38 484 TYR A O 1
ATOM 3715 N N . PHE A 1 485 ? 31.500 -11.029 -21.114 1.00 96.25 485 PHE A N 1
ATOM 3716 C CA . PHE A 1 485 ? 31.196 -12.445 -21.216 1.00 96.25 485 PHE A CA 1
ATOM 3717 C C . PHE A 1 485 ? 31.162 -12.885 -22.680 1.00 96.25 485 PHE A C 1
ATOM 3719 O O . PHE A 1 485 ? 30.738 -12.130 -23.555 1.00 96.25 485 PHE A O 1
ATOM 3726 N N . ALA A 1 486 ? 31.558 -14.130 -22.931 1.00 95.19 486 ALA A N 1
ATOM 3727 C CA . ALA A 1 486 ? 31.449 -14.799 -24.221 1.00 95.19 486 ALA A CA 1
ATOM 3728 C C . ALA A 1 486 ? 30.920 -16.227 -24.043 1.00 95.19 486 ALA A C 1
ATOM 3730 O O . ALA A 1 486 ? 31.190 -16.891 -23.040 1.00 95.19 486 ALA A O 1
ATOM 3731 N N . LYS A 1 487 ? 30.161 -16.710 -25.024 1.00 95.75 487 LYS A N 1
ATOM 3732 C CA . LYS A 1 487 ? 29.658 -18.081 -25.075 1.00 95.75 487 LYS A CA 1
ATOM 3733 C C . LYS A 1 487 ? 29.780 -18.643 -26.483 1.00 95.75 487 LYS A C 1
ATOM 3735 O O . LYS A 1 487 ? 29.217 -18.081 -27.421 1.00 95.75 487 LYS A O 1
ATOM 3740 N N . ASP A 1 488 ? 30.441 -19.791 -26.592 1.00 94.56 488 ASP A N 1
ATOM 3741 C CA . ASP A 1 488 ? 30.435 -20.606 -27.805 1.00 94.56 488 ASP A CA 1
ATOM 3742 C C . ASP A 1 488 ? 29.035 -21.214 -28.022 1.00 94.56 488 ASP A C 1
ATOM 3744 O O . ASP A 1 488 ? 28.415 -21.762 -27.102 1.00 94.56 488 ASP A O 1
ATOM 3748 N N . LEU A 1 489 ? 28.515 -21.065 -29.238 1.00 93.31 489 LEU A N 1
ATOM 3749 C CA . LEU A 1 489 ? 27.201 -21.540 -29.667 1.00 93.31 489 LEU A CA 1
ATOM 3750 C C . LEU A 1 489 ? 27.268 -22.815 -30.520 1.00 93.31 489 LEU A C 1
ATOM 3752 O O . LEU A 1 489 ? 26.209 -23.356 -30.846 1.00 93.31 489 LEU A O 1
ATOM 3756 N N . ALA A 1 490 ? 28.469 -23.271 -30.894 1.00 79.62 490 ALA A N 1
ATOM 3757 C CA . ALA A 1 490 ? 28.699 -24.467 -31.703 1.00 79.62 490 ALA A CA 1
ATOM 3758 C C . ALA A 1 490 ? 28.590 -25.784 -30.910 1.00 79.62 490 ALA A C 1
ATOM 3760 O O . ALA A 1 490 ? 28.575 -26.847 -31.531 1.00 79.62 490 ALA A O 1
ATOM 3761 N N . ALA A 1 491 ? 28.516 -25.700 -29.577 1.00 58.28 491 ALA A N 1
ATOM 3762 C CA . ALA A 1 491 ? 28.349 -26.827 -28.660 1.00 58.28 491 ALA A CA 1
ATOM 3763 C C . ALA A 1 491 ? 26.886 -27.251 -28.460 1.00 58.28 491 ALA A C 1
ATOM 3765 O O . ALA A 1 491 ? 25.997 -26.359 -28.370 1.00 58.28 491 ALA A O 1
#

Solvent-accessible surface area (backbone atoms only — not comparable to full-atom values): 27311 Å² total; per-residue (Å²): 132,88,75,62,67,56,64,76,51,45,78,81,34,44,70,60,51,53,46,53,52,49,54,51,52,50,54,40,45,38,55,50,29,58,76,65,70,64,88,60,49,65,77,45,52,58,53,54,51,46,34,71,73,70,40,68,34,38,66,66,54,49,20,62,77,65,74,48,57,62,72,57,50,52,52,44,51,54,56,33,39,75,70,51,29,31,45,76,44,74,34,96,89,42,87,87,45,49,32,32,34,65,29,74,60,26,49,54,48,50,53,47,42,59,74,67,44,50,64,25,52,49,53,29,52,51,64,55,51,69,84,54,58,84,55,73,67,50,31,52,49,43,42,54,49,41,45,73,75,49,43,65,51,59,38,30,50,51,48,51,72,68,44,77,72,55,65,93,48,35,40,83,41,74,70,48,81,89,45,45,65,58,50,31,49,45,40,46,57,51,38,59,73,77,46,77,83,46,72,66,52,50,53,43,50,77,34,47,55,73,60,19,43,77,59,75,24,47,45,43,29,25,30,35,73,99,65,45,79,36,30,35,36,32,34,33,54,76,51,92,49,29,33,37,49,41,69,70,31,63,42,80,92,47,66,94,68,54,50,65,61,57,42,49,54,52,50,51,57,52,48,61,74,67,69,54,76,41,43,33,37,72,38,40,76,90,42,51,72,59,54,52,52,40,45,74,75,54,34,39,84,30,73,62,55,33,72,75,53,34,84,74,39,92,75,40,79,38,24,30,35,43,77,82,68,49,69,54,48,55,39,47,60,65,33,49,74,44,77,42,78,51,73,66,42,43,53,52,49,36,49,52,51,49,56,50,43,64,71,69,71,56,83,51,80,84,54,67,41,67,59,50,51,72,42,60,59,58,69,25,37,73,79,69,14,40,35,37,37,30,26,33,86,89,68,50,78,48,30,37,31,35,31,23,66,41,74,98,68,50,31,28,32,54,41,74,75,45,64,46,84,93,58,67,92,45,56,50,70,57,54,51,49,51,53,50,54,52,50,39,46,73,60,62,30,43,32,41,33,38,75,43,57,72,87,43,53,72,58,52,56,49,39,59,73,67,64,34,43,80,49,75,79,89,66,90,67,92,58,85,74,56,45,29,34,38,26,75,50,81,117